Protein AF-A0A938BL28-F1 (afdb_monomer)

pLDDT: mean 79.92, std 18.11, range [27.61, 97.69]

Secondary structure (DSSP, 8-state):
---EEEEE--TTSSHHHHHHHHHHHHTPEEEEHHHHHHHHHHHHHTTT--TT-HHHHHHHHHH--EEEEEETTEEEEEETTEE-TTGGG-HHHHHHHHHHTT-HHHHHHHHHHHHHHHTTS-EEEEESSIIIII-TT-SEEEEEE--HHHHHHHHHHHHHHTT----HHHHHHHHHHHHHHHHH-SSS-S---TT-EEEE-TT--HHHHHHHHHHHHTT--SPTT-HHHHHHHHHHHHHHHHHH--EEE-GGGSPSS--EEEE---STTHHHHHHHHSSS--EEEEEGGGGGSTTHHHHHHHTTEEEE-TTS--HHHHHHHHHHHHTT--EEE-TT-S---TT--PPPPTHHHHHHHHHT--EEEEEEESSSS-TTSSS-SS--EEEE-PPBPPPPTT-GGGHHHHHHHHHHHHHHHHHHHHTTPPPPPPS-----------------PPPP---------

Foldseek 3Di:
DAAEEEEAEAFLLCQLLLQLLLLLVVVAWEAELLLLLLLLLVQCVVVVHDLVPQVCVLVSLVPWDWDWDTDRSDIWIDTPNHTCNVVSPDPSSSVRSLSNCLHPNSVVSSLVNVVVVCVVYHYYYYDQQCCPPRCVPHLAYAYGYEDLLNSLVSVQVVCVVVVRHDDSVVSSVVSVVSLCSQQPRPPRHRDGDLLHQYDYCVPPDSNQSSQQVNQVSLQKFRDDPDPVLVVLLVVVLVVCCVQFVEDEEPLVLDDQFEEEEEEADADPCVLLVCCNPRPALEAEEDEQVQCSDPPSVNSNSSSTYGYDYPDDPDPVVLSSQLSCRVVRHYYYDYQCPDNDDPPDDDDRDLSVLVSLLVNQHWYKAKYWPDPNDDSPPRHPPDHIYMYIDHTDGRDHNPDPPCSRVVSVVSVVRNVVVVVVVVVPDPDPPDPDDDDDDPPDDDDDDDDDDDDDDDDDDDDDD

Structure (mmCIF, N/CA/C/O backbone):
data_AF-A0A938BL28-F1
#
_entry.id   AF-A0A938BL28-F1
#
loop_
_atom_site.group_PDB
_atom_site.id
_atom_site.type_symbol
_atom_site.label_atom_id
_atom_site.label_alt_id
_atom_site.label_comp_id
_atom_site.label_asym_id
_atom_site.label_entity_id
_atom_site.label_seq_id
_atom_site.pdbx_PDB_ins_code
_atom_site.Cartn_x
_atom_site.Cartn_y
_atom_site.Cartn_z
_atom_site.occupancy
_atom_site.B_iso_or_equiv
_atom_site.auth_seq_id
_atom_site.auth_comp_id
_atom_site.auth_asym_id
_atom_site.auth_atom_id
_atom_site.pdbx_PDB_model_num
ATOM 1 N N . MET A 1 1 ? -11.746 -17.077 -0.449 1.00 58.00 1 MET A N 1
ATOM 2 C CA . MET A 1 1 ? -11.397 -16.094 0.598 1.00 58.00 1 MET A CA 1
ATOM 3 C C . MET A 1 1 ? -11.015 -14.807 -0.110 1.00 58.00 1 MET A C 1
ATOM 5 O O . MET A 1 1 ? -10.318 -14.901 -1.116 1.00 58.00 1 MET A O 1
ATOM 9 N N . GLY A 1 2 ? -11.548 -13.663 0.318 1.00 77.19 2 GLY A N 1
ATOM 10 C CA . GLY A 1 2 ? -11.219 -12.373 -0.290 1.00 77.19 2 GLY A CA 1
ATOM 11 C C . GLY A 1 2 ? -9.777 -11.960 -0.000 1.00 77.19 2 GLY A C 1
ATOM 12 O O . GLY A 1 2 ? -9.207 -12.352 1.017 1.00 77.19 2 GLY A O 1
ATOM 13 N N . ASP A 1 3 ? -9.186 -11.171 -0.893 1.00 91.94 3 ASP A N 1
ATOM 14 C CA . ASP A 1 3 ? -7.864 -10.592 -0.664 1.00 91.94 3 ASP A CA 1
ATOM 15 C C . ASP A 1 3 ? -7.955 -9.455 0.365 1.00 91.94 3 ASP A C 1
ATOM 17 O O . ASP A 1 3 ? -8.837 -8.600 0.283 1.00 91.94 3 ASP A O 1
ATOM 21 N N . VAL A 1 4 ? -7.016 -9.416 1.316 1.00 95.44 4 VAL A N 1
ATOM 22 C CA . VAL A 1 4 ? -6.967 -8.385 2.364 1.00 95.44 4 VAL A CA 1
ATOM 23 C C . VAL A 1 4 ? -5.782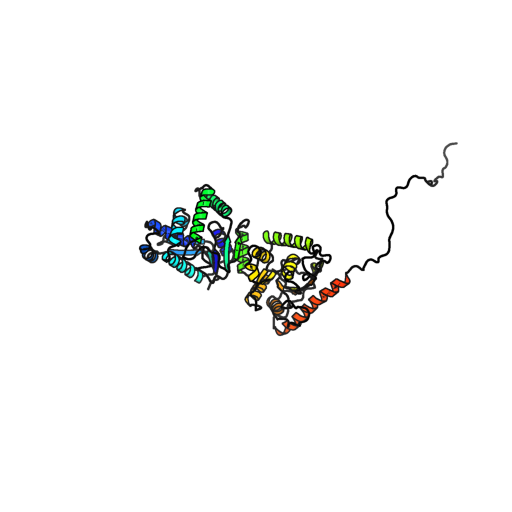 -7.449 2.147 1.00 95.44 4 VAL A C 1
ATOM 25 O O . VAL A 1 4 ? -4.637 -7.894 2.016 1.00 95.44 4 VAL A O 1
ATOM 28 N N . ILE A 1 5 ? -6.056 -6.144 2.162 1.00 96.38 5 ILE A N 1
ATOM 29 C CA . ILE A 1 5 ? -5.050 -5.081 2.242 1.00 96.38 5 ILE A CA 1
ATOM 30 C C . ILE A 1 5 ? -5.184 -4.398 3.600 1.00 96.38 5 ILE A C 1
ATOM 32 O O . ILE A 1 5 ? -6.268 -3.926 3.938 1.00 96.38 5 ILE A O 1
ATOM 36 N N . THR A 1 6 ? -4.098 -4.294 4.364 1.00 97.69 6 THR A N 1
ATOM 37 C CA . THR A 1 6 ? -4.104 -3.545 5.627 1.00 97.69 6 THR A CA 1
ATOM 38 C C . THR A 1 6 ? -3.453 -2.180 5.470 1.00 97.69 6 THR A C 1
ATOM 40 O O . THR A 1 6 ? -2.450 -2.036 4.771 1.00 97.69 6 THR A O 1
ATOM 43 N N . ILE A 1 7 ? -4.017 -1.172 6.136 1.00 97.56 7 ILE A N 1
ATOM 44 C CA . ILE A 1 7 ? -3.460 0.179 6.227 1.00 97.56 7 ILE A CA 1
ATOM 45 C C . ILE A 1 7 ? -3.371 0.573 7.703 1.00 97.56 7 ILE A C 1
ATOM 47 O O . ILE A 1 7 ? -4.349 0.999 8.318 1.00 97.56 7 ILE A O 1
ATOM 51 N N . ASP A 1 8 ? -2.173 0.439 8.262 1.00 96.25 8 ASP A N 1
ATOM 52 C CA . ASP A 1 8 ? -1.848 0.800 9.641 1.00 96.25 8 ASP A CA 1
ATOM 53 C C . ASP A 1 8 ? -1.100 2.134 9.713 1.00 96.25 8 ASP A C 1
ATOM 55 O O . ASP A 1 8 ? -0.601 2.642 8.710 1.00 96.25 8 ASP A O 1
ATOM 59 N N . GLY A 1 9 ? -1.031 2.738 10.899 1.00 94.25 9 GLY A N 1
ATOM 60 C CA . GLY A 1 9 ? -0.306 3.995 11.105 1.00 94.25 9 GLY A CA 1
ATOM 61 C C . GLY A 1 9 ? -0.851 4.862 12.245 1.00 94.25 9 GLY A C 1
ATOM 62 O O . GLY A 1 9 ? -1.955 4.619 12.761 1.00 94.25 9 GLY A O 1
ATOM 63 N N . PRO A 1 10 ? -0.119 5.916 12.645 1.00 91.69 10 PRO A N 1
ATOM 64 C CA . PRO A 1 10 ? -0.512 6.801 13.736 1.00 91.69 10 PRO A CA 1
ATOM 65 C C . PRO A 1 10 ? -1.747 7.651 13.394 1.00 91.69 10 PRO A C 1
ATOM 67 O O . PRO A 1 10 ? -2.268 7.646 12.272 1.00 91.69 10 PRO A O 1
ATOM 70 N N . ALA A 1 11 ? -2.318 8.314 14.405 1.00 86.75 11 ALA A N 1
ATOM 71 C CA . ALA A 1 11 ? -3.480 9.189 14.192 1.00 86.75 11 ALA A CA 1
ATOM 72 C C . ALA A 1 11 ? -3.105 10.369 13.274 1.00 86.75 11 ALA A C 1
ATOM 74 O O . ALA A 1 11 ? -1.996 10.883 13.367 1.00 86.75 11 ALA A O 1
ATOM 75 N N . GLY A 1 12 ? -4.001 10.780 12.371 1.00 85.50 12 GLY A N 1
ATOM 76 C CA . GLY A 1 12 ? -3.744 11.884 11.429 1.00 85.50 12 GLY A CA 1
ATOM 77 C C . GLY A 1 12 ? -2.819 11.551 10.245 1.00 85.50 12 GLY A C 1
ATOM 78 O O . GLY A 1 12 ? -2.543 12.417 9.422 1.00 85.50 12 GLY A O 1
ATOM 79 N N . ALA A 1 13 ? -2.373 10.297 10.096 1.00 89.81 13 ALA A N 1
ATOM 80 C CA . ALA A 1 13 ? -1.533 9.868 8.969 1.00 89.81 13 ALA A CA 1
ATOM 81 C C . ALA A 1 13 ? -2.275 9.744 7.616 1.00 89.81 13 ALA A C 1
ATOM 83 O O . ALA A 1 13 ? -1.666 9.352 6.631 1.00 89.81 13 ALA A O 1
ATOM 84 N N . GLY A 1 14 ? -3.580 10.044 7.549 1.00 89.94 14 GLY A N 1
ATOM 85 C CA . GLY A 1 14 ? -4.371 9.954 6.309 1.00 89.94 14 GLY A CA 1
ATOM 86 C C . GLY A 1 14 ? -4.933 8.563 5.980 1.00 89.94 14 GLY A C 1
ATOM 87 O O . GLY A 1 14 ? -5.328 8.322 4.840 1.00 89.94 14 GLY A O 1
ATOM 88 N N . LYS A 1 15 ? -4.987 7.649 6.959 1.00 93.75 15 LYS A N 1
ATOM 89 C CA . LYS A 1 15 ? -5.453 6.263 6.770 1.00 93.75 15 LYS A CA 1
ATOM 90 C C . LYS A 1 15 ? -6.876 6.168 6.227 1.00 93.75 15 LYS A C 1
ATOM 92 O O . LYS A 1 15 ? -7.048 5.580 5.169 1.00 93.75 15 LYS A O 1
ATOM 97 N N . THR A 1 16 ? -7.847 6.819 6.867 1.00 91.69 16 THR A N 1
ATOM 98 C CA . THR A 1 16 ? -9.267 6.707 6.502 1.00 91.69 16 THR A CA 1
ATOM 99 C C . THR A 1 16 ? -9.513 7.137 5.067 1.00 91.69 16 THR A C 1
ATOM 101 O O . THR A 1 16 ? -10.075 6.389 4.268 1.00 91.69 16 THR A O 1
ATOM 104 N N . THR A 1 17 ? -9.012 8.317 4.702 1.00 92.19 17 THR A N 1
ATOM 105 C CA . THR A 1 17 ? -9.129 8.853 3.344 1.00 92.19 17 THR A CA 1
ATOM 106 C C . THR A 1 17 ? -8.466 7.933 2.320 1.00 92.19 17 THR A C 1
ATOM 108 O O . THR A 1 17 ? -9.037 7.664 1.265 1.00 92.19 17 THR A O 1
ATOM 111 N N . THR A 1 18 ? -7.286 7.402 2.641 1.00 94.88 18 THR A N 1
ATOM 112 C CA . THR A 1 18 ? -6.541 6.509 1.747 1.00 94.88 18 THR A CA 1
ATOM 113 C C . THR A 1 18 ? -7.210 5.151 1.603 1.00 94.88 18 THR A C 1
ATOM 115 O O . THR A 1 18 ? -7.364 4.671 0.488 1.00 94.88 18 THR A O 1
ATOM 118 N N . ALA A 1 19 ? -7.650 4.540 2.700 1.00 95.69 19 ALA A N 1
ATOM 119 C CA . ALA A 1 19 ? -8.297 3.236 2.712 1.00 95.69 19 ALA A CA 1
ATOM 120 C C . ALA A 1 19 ? -9.586 3.241 1.893 1.00 95.69 19 ALA A C 1
ATOM 122 O O . ALA A 1 19 ? -9.777 2.357 1.060 1.00 95.69 19 ALA A O 1
ATOM 123 N N . ARG A 1 20 ? -10.411 4.284 2.040 1.00 95.00 20 ARG A N 1
ATOM 124 C CA . ARG A 1 20 ? -11.615 4.478 1.219 1.00 95.00 20 ARG A CA 1
ATOM 125 C C . ARG A 1 20 ? -11.289 4.632 -0.262 1.00 95.00 20 ARG A C 1
ATOM 127 O O . ARG A 1 20 ? -11.933 4.003 -1.095 1.00 95.00 20 ARG A O 1
ATOM 134 N N . ALA A 1 21 ? -10.277 5.437 -0.588 1.00 93.88 21 ALA A N 1
ATOM 135 C CA . ALA A 1 21 ? -9.861 5.645 -1.971 1.00 93.88 21 ALA A CA 1
ATOM 136 C C . ALA A 1 21 ? -9.291 4.361 -2.605 1.00 93.88 21 ALA A C 1
ATOM 138 O O . ALA A 1 21 ? -9.595 4.059 -3.756 1.00 93.88 21 ALA A O 1
ATOM 139 N N . VAL A 1 22 ? -8.513 3.570 -1.856 1.00 94.81 22 VAL A N 1
ATOM 140 C CA . VAL A 1 22 ? -8.002 2.263 -2.309 1.00 94.81 22 VAL A CA 1
ATOM 141 C C . VAL A 1 22 ? -9.142 1.267 -2.498 1.00 94.81 22 VAL A C 1
ATOM 143 O O . VAL A 1 22 ? -9.174 0.586 -3.520 1.00 94.81 22 VAL A O 1
ATOM 146 N N . ALA A 1 23 ? -10.079 1.196 -1.549 1.00 94.50 23 ALA A N 1
ATOM 147 C CA . ALA A 1 23 ? -11.240 0.316 -1.630 1.00 94.50 23 ALA A CA 1
ATOM 148 C C . ALA A 1 23 ? -12.058 0.611 -2.895 1.00 94.50 23 ALA A C 1
ATOM 150 O O . ALA A 1 23 ? -12.289 -0.288 -3.701 1.00 94.50 23 ALA A O 1
ATOM 151 N N . ALA A 1 24 ? -12.369 1.888 -3.140 1.00 92.31 24 ALA A N 1
ATOM 152 C CA . ALA A 1 24 ? -13.052 2.326 -4.354 1.00 92.31 24 ALA A CA 1
ATOM 153 C C . ALA A 1 24 ? -12.262 1.984 -5.633 1.00 92.31 24 ALA A C 1
ATOM 155 O O . ALA A 1 24 ? -12.826 1.437 -6.575 1.00 92.31 24 ALA A O 1
ATOM 156 N N . ALA A 1 25 ? -10.950 2.245 -5.661 1.00 89.00 25 ALA A N 1
ATOM 157 C CA . ALA A 1 25 ? -10.106 1.987 -6.832 1.00 89.00 25 ALA A CA 1
ATOM 158 C C . ALA A 1 25 ? -9.941 0.492 -7.174 1.00 89.00 25 ALA A C 1
ATOM 160 O O . ALA A 1 25 ? -9.611 0.148 -8.313 1.00 89.00 25 ALA A O 1
ATOM 161 N N . LEU A 1 26 ? -10.114 -0.396 -6.192 1.00 89.75 26 LEU A N 1
ATOM 162 C CA . LEU A 1 26 ? -9.981 -1.846 -6.360 1.00 89.75 26 LEU A CA 1
ATOM 163 C C . LEU A 1 26 ? -11.325 -2.586 -6.394 1.00 89.75 26 LEU A C 1
ATOM 165 O O . LEU A 1 26 ? -11.324 -3.785 -6.658 1.00 89.75 26 LEU A O 1
ATOM 169 N N . GLY A 1 27 ? -12.446 -1.904 -6.142 1.00 92.25 27 GLY A N 1
ATOM 170 C CA . GLY A 1 27 ? -13.751 -2.550 -5.966 1.00 92.25 27 GLY A CA 1
ATOM 171 C C . GLY A 1 27 ? -13.815 -3.427 -4.711 1.00 92.25 27 GLY A C 1
ATOM 172 O O . GLY A 1 27 ? -14.501 -4.443 -4.701 1.00 92.25 27 GLY A O 1
ATOM 173 N N . PHE A 1 28 ? -13.042 -3.082 -3.680 1.00 94.50 28 PHE A N 1
ATOM 174 C CA . PHE A 1 28 ? -12.991 -3.798 -2.404 1.00 94.50 28 PHE A CA 1
ATOM 175 C C . PHE A 1 28 ? -13.920 -3.129 -1.396 1.00 94.50 28 PHE A C 1
ATOM 177 O O . PHE A 1 28 ? -14.248 -1.950 -1.530 1.00 94.50 28 PHE A O 1
ATOM 184 N N . VAL A 1 29 ? -14.294 -3.858 -0.346 1.00 94.88 29 VAL A N 1
ATOM 185 C CA . VAL A 1 29 ? -15.016 -3.261 0.781 1.00 94.88 29 VAL A CA 1
ATOM 186 C C . VAL A 1 29 ? -14.049 -2.589 1.754 1.00 94.88 29 VAL A C 1
ATOM 188 O O . VAL A 1 29 ? -12.965 -3.099 2.041 1.00 94.88 29 VAL A O 1
ATOM 191 N N . TYR A 1 30 ? -14.425 -1.430 2.277 1.00 95.75 30 TYR A N 1
ATOM 192 C CA . TYR A 1 30 ? -13.659 -0.721 3.299 1.00 95.75 30 TYR A CA 1
ATOM 193 C C . TYR A 1 30 ? -14.067 -1.178 4.708 1.00 95.75 30 TYR A C 1
ATOM 195 O O . TYR A 1 30 ? -15.254 -1.238 5.016 1.00 95.75 30 TYR A O 1
ATOM 203 N N . LEU A 1 31 ? -13.088 -1.477 5.570 1.00 95.75 31 LEU A N 1
ATOM 204 C CA . LEU A 1 31 ? -13.298 -1.828 6.979 1.00 95.75 31 LEU A CA 1
ATOM 205 C C . LEU A 1 31 ? -12.602 -0.809 7.898 1.00 95.75 31 LEU A C 1
ATOM 207 O O . LEU A 1 31 ? -11.379 -0.649 7.839 1.00 95.75 31 LEU A O 1
ATOM 211 N N . ASP A 1 32 ? -13.368 -0.165 8.785 1.00 94.38 32 ASP A N 1
ATOM 212 C CA . ASP A 1 32 ? -12.868 0.780 9.799 1.00 94.38 32 ASP A CA 1
ATOM 213 C C . ASP A 1 32 ? -12.870 0.120 11.186 1.00 94.38 32 ASP A C 1
ATOM 215 O O . ASP A 1 32 ? -13.886 0.095 11.887 1.00 94.38 32 ASP A O 1
ATOM 219 N N . SER A 1 33 ? -11.716 -0.389 11.629 1.00 94.75 33 SER A N 1
ATOM 220 C CA . SER A 1 33 ? -11.598 -0.933 12.992 1.00 94.75 33 SER A CA 1
ATOM 221 C C . SER A 1 33 ? -11.868 0.133 14.060 1.00 94.75 33 SER A C 1
ATOM 223 O O . SER A 1 33 ? -12.461 -0.153 15.101 1.00 94.75 33 SER A O 1
ATOM 225 N N . GLY A 1 34 ? -11.481 1.383 13.800 1.00 92.56 34 GLY A N 1
ATOM 226 C CA . GLY A 1 34 ? -11.708 2.507 14.695 1.00 92.56 34 GLY A CA 1
ATOM 227 C C . GLY A 1 34 ? -13.191 2.820 14.881 1.00 92.56 34 GLY A C 1
ATOM 228 O O . GLY A 1 34 ? -13.578 3.197 15.985 1.00 92.56 34 GLY A O 1
ATOM 229 N N . ALA A 1 35 ? -14.020 2.653 13.847 1.00 93.81 35 ALA A N 1
ATOM 230 C CA . ALA A 1 35 ? -15.469 2.815 13.957 1.00 93.81 35 ALA A CA 1
ATOM 231 C C . ALA A 1 35 ? -16.080 1.786 14.913 1.00 93.81 35 ALA A C 1
ATOM 233 O O . ALA A 1 35 ? -16.917 2.157 15.730 1.00 93.81 35 ALA A O 1
ATOM 234 N N . LEU A 1 36 ? -15.608 0.535 14.878 1.00 95.88 36 LEU A N 1
ATOM 235 C CA . LEU A 1 36 ? -16.064 -0.511 15.798 1.00 95.88 36 LEU A CA 1
ATOM 236 C C . LEU A 1 36 ? -15.725 -0.170 17.255 1.00 95.88 36 LEU A C 1
ATOM 238 O O . LEU A 1 36 ? -16.612 -0.191 18.103 1.00 95.88 36 LEU A O 1
ATOM 242 N N . TYR A 1 37 ? -14.483 0.236 17.548 1.00 95.06 37 TYR A N 1
ATOM 243 C CA . TYR A 1 37 ? -14.125 0.683 18.904 1.00 95.06 37 TYR A CA 1
ATOM 244 C C . TYR A 1 37 ? -14.955 1.893 19.354 1.00 95.06 37 TYR A C 1
ATOM 246 O O . TYR A 1 37 ? -15.347 1.977 20.514 1.00 95.06 37 TYR A O 1
ATOM 254 N N . ARG A 1 38 ? -15.250 2.834 18.449 1.00 95.50 38 ARG A N 1
ATOM 255 C CA . ARG A 1 38 ? -16.083 4.005 18.763 1.00 95.50 38 ARG A CA 1
ATOM 256 C C . ARG A 1 38 ? -17.545 3.629 19.000 1.00 95.50 38 ARG A C 1
ATOM 258 O O . ARG A 1 38 ? -18.157 4.191 19.897 1.00 95.50 38 ARG A O 1
ATOM 265 N N . ALA A 1 39 ? -18.088 2.657 18.275 1.00 96.31 39 ALA A N 1
ATOM 266 C CA . ALA A 1 39 ? -19.443 2.164 18.505 1.00 96.31 39 ALA A CA 1
ATOM 267 C C . ALA A 1 39 ? -19.576 1.477 19.873 1.00 96.31 39 ALA A C 1
ATOM 269 O O . ALA A 1 39 ? -20.515 1.758 20.614 1.00 96.31 39 ALA A O 1
ATOM 270 N N . ILE A 1 40 ? -18.583 0.666 20.259 1.00 96.19 40 ILE A N 1
ATOM 271 C CA . ILE A 1 40 ? -18.518 0.067 21.601 1.00 96.19 40 ILE A CA 1
ATOM 272 C C . ILE A 1 40 ? -18.417 1.166 22.671 1.00 96.19 40 ILE A C 1
ATOM 274 O O . ILE A 1 40 ? -19.100 1.096 23.688 1.00 96.19 40 ILE A O 1
ATOM 278 N N . ALA A 1 41 ? -17.629 2.220 22.431 1.00 95.38 41 ALA A N 1
ATOM 279 C CA . ALA A 1 41 ? -17.529 3.358 23.345 1.00 95.38 41 ALA A CA 1
ATOM 280 C C . ALA A 1 41 ? -18.853 4.129 23.496 1.00 95.38 41 ALA A C 1
ATOM 282 O O . ALA A 1 41 ? -19.193 4.517 24.609 1.00 95.38 41 ALA A O 1
ATOM 283 N N . VAL A 1 42 ? -19.626 4.318 22.420 1.00 94.81 42 VAL A N 1
ATOM 284 C CA . VAL A 1 42 ? -20.977 4.907 22.501 1.00 94.81 42 VAL A CA 1
ATOM 285 C C . VAL A 1 42 ? -21.880 4.059 23.401 1.00 94.81 42 VAL A C 1
ATOM 287 O O . VAL A 1 42 ? -22.529 4.593 24.299 1.00 94.81 42 VAL A O 1
ATOM 290 N N . ALA A 1 43 ? -21.884 2.741 23.190 1.00 94.62 43 ALA A N 1
ATOM 291 C CA . ALA A 1 43 ? -22.706 1.797 23.942 1.00 94.62 43 ALA A CA 1
ATOM 292 C C . ALA A 1 43 ? -22.329 1.724 25.432 1.00 94.62 43 ALA A C 1
ATOM 294 O O . ALA A 1 43 ? -23.208 1.642 26.292 1.00 94.62 43 ALA A O 1
ATOM 295 N N . ALA A 1 44 ? -21.028 1.755 25.729 1.00 93.81 44 ALA A N 1
ATOM 296 C CA . ALA A 1 44 ? -20.496 1.725 27.086 1.00 93.81 44 ALA A CA 1
ATOM 297 C C . ALA A 1 44 ? -20.732 3.052 27.818 1.00 93.81 44 ALA A C 1
ATOM 299 O O . ALA A 1 44 ? -21.190 3.056 28.958 1.00 93.81 44 ALA A O 1
ATOM 300 N N . GLY A 1 45 ? -20.494 4.181 27.142 1.00 91.56 45 GLY A N 1
ATOM 301 C CA . GLY A 1 45 ? -20.712 5.515 27.702 1.00 91.56 45 GLY A CA 1
ATOM 302 C C . GLY A 1 45 ? -22.173 5.766 28.074 1.00 91.56 45 GLY A C 1
ATOM 303 O O . GLY A 1 45 ? -22.440 6.331 29.128 1.00 91.56 45 GLY A O 1
ATOM 304 N N . ALA A 1 46 ? -23.123 5.268 27.273 1.00 89.81 46 ALA A N 1
ATOM 305 C CA . ALA A 1 46 ? -24.552 5.332 27.595 1.00 89.81 46 ALA A CA 1
ATOM 306 C C . ALA A 1 46 ? -24.929 4.559 28.875 1.00 89.81 46 ALA A C 1
ATOM 308 O O . ALA A 1 46 ? -25.938 4.867 29.500 1.00 89.81 46 ALA A O 1
ATOM 309 N N . ARG A 1 47 ? -24.115 3.571 29.270 1.00 90.38 47 ARG A N 1
ATOM 310 C CA . ARG A 1 47 ? -24.285 2.759 30.485 1.00 90.38 47 ARG A CA 1
ATOM 311 C C . ARG A 1 47 ? -23.390 3.225 31.643 1.00 90.38 47 ARG A C 1
ATOM 313 O O . ARG A 1 47 ? -23.370 2.576 32.679 1.00 90.38 47 ARG A O 1
ATOM 320 N N . GLY A 1 48 ? -22.638 4.315 31.466 1.00 90.69 48 GLY A N 1
ATOM 321 C CA . GLY A 1 48 ? -21.714 4.835 32.478 1.00 90.69 48 GLY A CA 1
ATOM 322 C C . GLY A 1 48 ? -20.483 3.959 32.740 1.00 90.69 48 GLY A C 1
ATOM 323 O O . GLY A 1 48 ? -19.790 4.197 33.721 1.00 90.69 48 GLY A O 1
ATOM 324 N N . LEU A 1 49 ? -20.197 2.977 31.876 1.00 90.75 49 LEU A N 1
ATOM 325 C CA . LEU A 1 49 ? -19.099 2.026 32.071 1.00 90.75 49 LEU A CA 1
ATOM 326 C C . LEU A 1 49 ? -17.735 2.703 31.919 1.00 90.75 49 LEU A C 1
ATOM 328 O O . LEU A 1 49 ? -17.431 3.325 30.890 1.00 90.75 49 LEU A O 1
ATOM 332 N N . LEU A 1 50 ? -16.879 2.512 32.918 1.00 87.75 50 LEU A N 1
ATOM 333 C CA . LEU A 1 50 ? -15.502 2.974 32.912 1.00 87.75 50 LEU A CA 1
ATOM 334 C C . LEU A 1 50 ? -14.545 1.845 32.482 1.00 87.75 50 LEU A C 1
ATOM 336 O O . LEU A 1 50 ? -14.739 0.677 32.817 1.00 87.75 50 LEU A O 1
ATOM 340 N N . PRO A 1 51 ? -13.453 2.163 31.760 1.00 82.19 51 PRO A N 1
ATOM 341 C CA . PRO A 1 51 ? -12.450 1.171 31.355 1.00 82.19 51 PRO A CA 1
ATOM 342 C C . PRO A 1 51 ? -11.801 0.406 32.515 1.00 82.19 51 PRO A C 1
ATOM 344 O O . PRO A 1 51 ? -11.348 -0.714 32.314 1.00 82.19 51 PRO A O 1
ATOM 347 N N . GLU A 1 52 ? -11.763 1.002 33.708 1.00 82.94 52 GLU A N 1
ATOM 348 C CA . GLU A 1 52 ? -11.143 0.415 34.902 1.00 82.94 52 GLU A CA 1
ATOM 349 C C . GLU A 1 52 ? -11.989 -0.738 35.492 1.00 82.94 52 GLU A C 1
ATOM 351 O O . GLU A 1 52 ? -11.496 -1.546 36.274 1.00 82.94 52 GLU A O 1
ATOM 356 N N . GLU A 1 53 ? -13.263 -0.854 35.096 1.00 80.25 53 GLU A N 1
ATOM 357 C CA . GLU A 1 53 ? -14.228 -1.840 35.609 1.00 80.25 53 GLU A CA 1
ATOM 358 C C . GLU A 1 53 ? -14.111 -3.196 34.887 1.00 80.25 53 GLU A C 1
ATOM 360 O O . GLU A 1 53 ? -15.094 -3.766 34.411 1.00 80.25 53 GLU A O 1
ATOM 365 N N . GLY A 1 54 ? -12.881 -3.714 34.776 1.00 69.88 54 GLY A N 1
ATOM 366 C CA . GLY A 1 54 ? -12.501 -4.847 33.917 1.00 69.88 54 GLY A CA 1
ATOM 367 C C . GLY A 1 54 ? -13.425 -6.071 33.982 1.00 69.88 54 GLY A C 1
ATOM 368 O O . GLY A 1 54 ? -13.782 -6.622 32.945 1.00 69.88 54 GLY A O 1
ATOM 369 N N . ALA A 1 55 ? -13.882 -6.461 35.177 1.00 76.69 55 ALA A N 1
ATOM 370 C CA . ALA A 1 55 ? -14.726 -7.647 35.366 1.00 76.69 55 ALA A CA 1
ATOM 371 C C . ALA A 1 55 ? -16.102 -7.555 34.672 1.00 76.69 55 ALA A C 1
ATOM 373 O O . ALA A 1 55 ? -16.686 -8.580 34.323 1.00 76.69 55 ALA A O 1
ATOM 374 N N . VAL A 1 56 ? -16.618 -6.342 34.443 1.00 89.94 56 VAL A N 1
ATOM 375 C CA . VAL A 1 56 ? -17.947 -6.113 33.846 1.00 89.94 56 VAL A CA 1
ATOM 376 C C . VAL A 1 56 ? -17.887 -6.119 32.312 1.00 89.94 56 VAL A C 1
ATOM 378 O O . VAL A 1 56 ? -18.894 -6.365 31.645 1.00 89.94 56 VAL A O 1
ATOM 381 N N . TRP A 1 57 ? -16.703 -5.903 31.728 1.00 92.69 57 TRP A N 1
ATOM 382 C CA . TRP A 1 57 ? -16.537 -5.757 30.279 1.00 92.69 57 TRP A CA 1
ATOM 383 C C . TRP A 1 57 ? -16.847 -7.024 29.491 1.00 92.69 57 TRP A C 1
ATOM 385 O O . TRP A 1 57 ? -17.395 -6.916 28.396 1.00 92.69 57 TRP A O 1
ATOM 395 N N . GLN A 1 58 ? -16.558 -8.207 30.040 1.00 92.06 58 GLN A N 1
ATOM 396 C CA . GLN A 1 58 ? -16.897 -9.469 29.380 1.00 92.06 58 GLN A CA 1
ATOM 397 C C . GLN A 1 58 ? -18.419 -9.616 29.237 1.00 92.06 58 GLN A C 1
ATOM 399 O O . GLN A 1 58 ? -18.918 -9.775 28.126 1.00 92.06 58 GLN A O 1
ATOM 404 N N . ALA A 1 59 ? -19.164 -9.443 30.335 1.00 92.75 59 ALA A N 1
ATOM 405 C CA . ALA A 1 59 ? -20.625 -9.512 30.325 1.00 92.75 59 ALA A CA 1
ATOM 406 C C . ALA A 1 59 ? -21.252 -8.442 29.413 1.00 92.75 59 ALA A C 1
ATOM 408 O O . ALA A 1 59 ? -22.201 -8.718 28.679 1.00 92.75 59 ALA A O 1
ATOM 409 N N . PHE A 1 60 ? -20.694 -7.228 29.416 1.00 94.56 60 PHE A N 1
ATOM 410 C CA . PHE A 1 60 ? -21.128 -6.159 28.521 1.00 94.56 60 PHE A CA 1
ATOM 411 C C . PHE A 1 60 ? -20.920 -6.520 27.042 1.00 94.56 60 PHE A C 1
ATOM 413 O O . PHE A 1 60 ? -21.834 -6.351 26.238 1.00 94.56 60 PHE A O 1
ATOM 420 N N . VAL A 1 61 ? -19.739 -7.031 26.679 1.00 94.31 61 VAL A N 1
ATOM 421 C CA . VAL A 1 61 ? -19.406 -7.439 25.305 1.00 94.31 61 VAL A CA 1
ATOM 422 C C . VAL A 1 61 ? -20.281 -8.602 24.834 1.00 94.31 61 VAL A C 1
ATOM 424 O O . VAL A 1 61 ? -20.702 -8.597 23.677 1.00 94.31 61 VAL A O 1
ATOM 427 N N . ASP A 1 62 ? -20.581 -9.560 25.711 1.00 92.38 62 ASP A N 1
ATOM 428 C CA . ASP A 1 62 ? -21.425 -10.716 25.387 1.00 92.38 62 ASP A CA 1
ATOM 429 C C . ASP A 1 62 ? -22.891 -10.324 25.143 1.00 92.38 62 ASP A C 1
ATOM 431 O O . ASP A 1 62 ? -23.551 -10.908 24.283 1.00 92.38 62 ASP A O 1
ATOM 435 N N . GLY A 1 63 ? -23.389 -9.306 25.853 1.00 93.44 63 GLY A N 1
ATOM 436 C CA . GLY A 1 63 ? -24.737 -8.760 25.667 1.00 93.44 63 GLY A CA 1
ATOM 437 C C . GLY A 1 63 ? -24.870 -7.728 24.539 1.00 93.44 63 GLY A C 1
ATOM 438 O O . GLY A 1 63 ? -25.989 -7.355 24.188 1.00 93.44 63 GLY A O 1
ATOM 439 N N . LEU A 1 64 ? -23.760 -7.247 23.972 1.00 94.56 64 LEU A N 1
ATOM 440 C CA . LEU A 1 64 ? -23.762 -6.165 22.988 1.00 94.56 64 LEU A CA 1
ATOM 441 C C . LEU A 1 64 ? -24.116 -6.674 21.585 1.00 94.56 64 LEU A C 1
ATOM 443 O O . LEU A 1 64 ? -23.370 -7.453 20.982 1.00 94.56 64 LEU A O 1
ATOM 447 N N . ARG A 1 65 ? -25.189 -6.141 20.988 1.00 93.81 65 ARG A N 1
ATOM 448 C CA . ARG A 1 65 ? -25.487 -6.379 19.570 1.00 93.81 65 ARG A CA 1
ATOM 449 C C . ARG A 1 65 ? -24.799 -5.320 18.714 1.00 93.81 65 ARG A C 1
ATOM 451 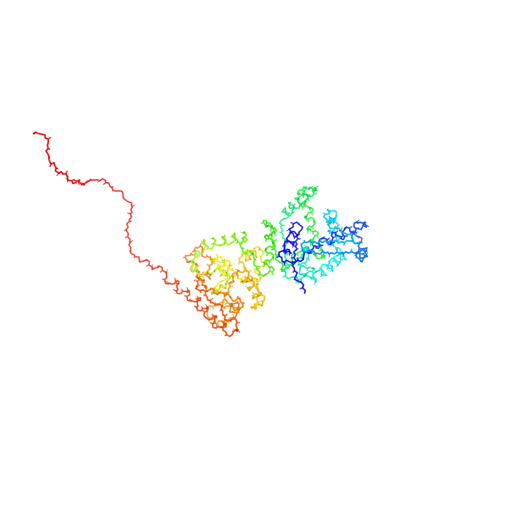O O . ARG A 1 65 ? -25.306 -4.215 18.542 1.00 93.81 65 ARG A O 1
ATOM 458 N N . LEU A 1 66 ? -23.642 -5.676 18.160 1.00 93.94 66 LEU A N 1
ATOM 459 C CA . LEU A 1 66 ? -22.861 -4.815 17.272 1.00 93.94 66 LEU A CA 1
ATOM 460 C C . LEU A 1 66 ? -22.892 -5.345 15.836 1.00 93.94 66 LEU A C 1
ATOM 462 O O . LEU A 1 66 ? -22.357 -6.416 15.549 1.00 93.94 66 LEU A O 1
ATOM 466 N N . GLU A 1 67 ? -23.475 -4.569 14.928 1.00 92.44 67 GLU A N 1
ATOM 467 C CA . GLU A 1 67 ? -23.598 -4.913 13.511 1.00 92.44 67 GLU A CA 1
ATOM 468 C C . GLU A 1 67 ? -22.831 -3.899 12.661 1.00 92.44 67 GLU A C 1
ATOM 470 O O . GLU A 1 67 ? -22.966 -2.689 12.840 1.00 92.44 67 GLU A O 1
ATOM 475 N N . ALA A 1 68 ? -22.026 -4.387 11.721 1.00 91.81 68 ALA A N 1
ATOM 476 C CA . ALA A 1 68 ? -21.264 -3.553 10.804 1.00 91.81 68 ALA A CA 1
ATOM 477 C C . ALA A 1 68 ? -21.604 -3.913 9.361 1.00 91.81 68 ALA A C 1
ATOM 479 O O . ALA A 1 68 ? -21.584 -5.082 8.981 1.00 91.81 68 ALA A O 1
ATOM 480 N N . GLN A 1 69 ? -21.913 -2.892 8.571 1.00 89.25 69 GLN A N 1
ATOM 481 C CA . GLN A 1 69 ? -22.365 -3.021 7.193 1.00 89.25 69 GLN A CA 1
ATOM 482 C C . GLN A 1 69 ? -21.417 -2.221 6.294 1.00 89.25 69 GLN A C 1
ATOM 484 O O . GLN A 1 69 ? -21.588 -1.006 6.130 1.00 89.25 69 GLN A O 1
ATOM 489 N N . PRO A 1 70 ? -20.362 -2.863 5.761 1.00 86.12 70 PRO A N 1
ATOM 490 C CA . PRO A 1 70 ? -19.515 -2.240 4.761 1.00 86.12 70 PRO A CA 1
ATOM 491 C C . PRO A 1 70 ? -20.251 -2.177 3.416 1.00 86.12 70 PRO A C 1
ATOM 493 O O . PRO A 1 70 ? -20.761 -3.186 2.932 1.00 86.12 70 PRO A O 1
ATOM 496 N N . ALA A 1 71 ? -20.280 -1.001 2.794 1.00 79.56 71 ALA A N 1
ATOM 497 C CA . ALA A 1 71 ? -20.905 -0.778 1.491 1.00 79.56 71 ALA A CA 1
ATOM 498 C C . ALA A 1 71 ? -19.968 0.063 0.615 1.00 79.56 71 ALA A C 1
ATOM 500 O O . ALA A 1 71 ? -19.918 1.289 0.715 1.00 79.56 71 ALA A O 1
ATOM 501 N N . GLY A 1 72 ? -19.170 -0.607 -0.221 1.00 80.38 72 GLY A N 1
ATOM 502 C CA . GLY A 1 72 ? -18.127 0.048 -1.011 1.00 80.38 72 GLY A CA 1
ATOM 503 C C . GLY A 1 72 ? -17.111 0.768 -0.118 1.00 80.38 72 GLY A C 1
ATOM 504 O O . GLY A 1 72 ? -16.359 0.127 0.618 1.00 80.38 72 GLY A O 1
ATOM 505 N N . SER A 1 73 ? -17.093 2.102 -0.182 1.00 79.19 73 SER A N 1
ATOM 506 C CA . SER A 1 73 ? -16.223 2.970 0.627 1.00 79.19 73 SER A CA 1
ATOM 507 C C . SER A 1 73 ? -16.868 3.470 1.929 1.00 79.19 73 SER A C 1
ATOM 509 O O . SER A 1 73 ? -16.216 4.187 2.696 1.00 79.19 73 SER A O 1
ATOM 511 N N . GLU A 1 74 ? -18.120 3.098 2.204 1.00 84.62 74 GLU A N 1
ATOM 512 C CA . GLU A 1 74 ? -18.814 3.398 3.457 1.00 84.62 74 GLU A CA 1
ATOM 513 C C . GLU A 1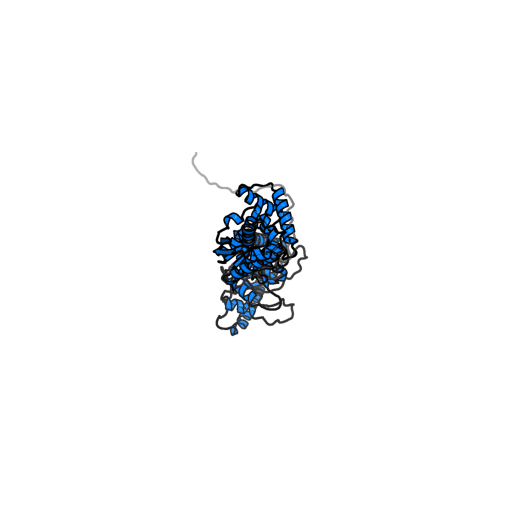 74 ? -18.717 2.242 4.454 1.00 84.62 74 GLU A C 1
ATOM 515 O O . GLU A 1 74 ? -18.625 1.070 4.085 1.00 84.62 74 GLU A O 1
ATOM 520 N N . PHE A 1 75 ? -18.765 2.587 5.740 1.00 89.31 75 PHE A N 1
ATOM 521 C CA . PHE A 1 75 ? -18.764 1.632 6.841 1.00 89.31 75 PHE A CA 1
ATOM 522 C C . PHE A 1 75 ? -19.771 2.090 7.893 1.00 89.31 75 PHE A C 1
ATOM 524 O O . PHE A 1 75 ? -19.483 3.003 8.673 1.00 89.31 75 PHE A O 1
ATOM 531 N N . ARG A 1 76 ? -20.968 1.498 7.872 1.00 91.94 76 ARG A N 1
ATOM 532 C CA . ARG A 1 76 ? -22.049 1.829 8.810 1.00 91.94 76 ARG A CA 1
ATOM 533 C C . ARG A 1 76 ? -22.039 0.865 9.977 1.00 91.94 76 ARG A C 1
ATOM 535 O O . ARG A 1 76 ? -21.741 -0.318 9.805 1.00 91.94 76 ARG A O 1
ATOM 542 N N . VAL A 1 77 ? -22.356 1.376 11.162 1.00 93.75 77 VAL A N 1
ATOM 543 C CA . VAL A 1 77 ? -22.340 0.585 12.393 1.00 93.75 77 VAL A CA 1
ATOM 544 C C . VAL A 1 77 ? -23.630 0.813 13.163 1.00 93.75 77 VAL A C 1
ATOM 546 O O . VAL A 1 77 ? -24.040 1.959 13.371 1.00 93.75 77 VAL A O 1
ATOM 549 N N . ARG A 1 78 ? -24.247 -0.284 13.601 1.00 94.31 78 ARG A N 1
ATOM 550 C CA . ARG A 1 78 ? -25.435 -0.282 14.451 1.00 94.31 78 ARG A CA 1
ATOM 551 C C . ARG A 1 78 ? -25.121 -0.927 15.793 1.00 94.31 78 ARG A C 1
ATOM 553 O O . ARG A 1 78 ? -24.414 -1.934 15.851 1.00 94.31 78 ARG A O 1
ATOM 560 N N . VAL A 1 79 ? -25.647 -0.332 16.851 1.00 93.94 79 VAL A N 1
ATOM 561 C CA . VAL A 1 79 ? -25.549 -0.802 18.234 1.00 93.94 79 VAL A CA 1
ATOM 562 C C . VAL A 1 79 ? -26.966 -1.029 18.726 1.00 93.94 79 VAL A C 1
ATOM 564 O O . VAL A 1 79 ? -27.773 -0.108 18.669 1.00 93.94 79 VAL A O 1
ATOM 567 N N . ASP A 1 80 ? -27.273 -2.242 19.179 1.00 91.06 80 ASP A N 1
ATOM 568 C CA . ASP A 1 80 ? -28.586 -2.604 19.728 1.00 91.06 80 ASP A CA 1
ATOM 569 C C . ASP A 1 80 ? -29.757 -2.228 18.783 1.00 91.06 80 ASP A C 1
ATOM 571 O O . ASP A 1 80 ? -30.859 -1.908 19.210 1.00 91.06 80 ASP A O 1
ATOM 575 N N . GLY A 1 81 ? -29.511 -2.280 17.465 1.00 90.44 81 GLY A N 1
ATOM 576 C CA . GLY A 1 81 ? -30.475 -1.940 16.407 1.00 90.44 81 GLY A CA 1
ATOM 577 C C . GLY A 1 81 ? -30.465 -0.473 15.949 1.00 90.44 81 GLY A C 1
ATOM 578 O O . GLY A 1 81 ? -30.983 -0.170 14.870 1.00 90.44 81 GLY A O 1
ATOM 579 N N . GLU A 1 82 ? -29.821 0.432 16.685 1.00 90.81 82 GLU A N 1
ATOM 580 C CA . GLU A 1 82 ? -29.719 1.853 16.336 1.00 90.81 82 GLU A CA 1
ATOM 581 C C . GLU A 1 82 ? -28.469 2.146 15.508 1.00 90.81 82 GLU A C 1
ATOM 583 O O . GLU A 1 82 ? -27.369 1.711 15.846 1.00 90.81 82 GLU A O 1
ATOM 588 N N . GLU A 1 83 ? -28.604 2.917 14.427 1.00 92.25 83 GLU A N 1
ATOM 589 C CA . GLU A 1 83 ? -27.435 3.382 13.679 1.00 92.25 83 GLU A CA 1
ATOM 590 C C . GLU A 1 83 ? -26.706 4.493 14.448 1.00 92.25 83 GLU A C 1
ATOM 592 O O . GLU A 1 83 ? -27.288 5.517 14.799 1.00 92.25 83 GLU A O 1
ATOM 597 N N . VAL A 1 84 ? -25.405 4.305 14.687 1.00 91.19 84 VAL A N 1
ATOM 598 C CA . VAL A 1 84 ? -24.586 5.231 15.491 1.00 91.19 84 VAL A CA 1
ATOM 599 C C . VAL A 1 84 ? -23.518 5.964 14.679 1.00 91.19 84 VAL A C 1
ATOM 601 O O . VAL A 1 84 ? -22.714 6.689 15.263 1.00 91.19 84 VAL A O 1
ATOM 604 N N . THR A 1 85 ? -23.501 5.811 13.350 1.00 85.06 85 THR A N 1
ATOM 605 C CA . THR A 1 85 ? -22.436 6.277 12.439 1.00 85.06 85 THR A CA 1
ATOM 606 C C . THR A 1 85 ? -22.042 7.746 12.657 1.00 85.06 85 THR A C 1
ATOM 608 O O . THR A 1 85 ? -20.852 8.053 12.774 1.00 85.06 85 THR A O 1
ATOM 611 N N . GLU A 1 86 ? -23.018 8.648 12.791 1.00 82.56 86 GLU A N 1
ATOM 612 C CA . GLU A 1 86 ? -22.777 10.085 13.008 1.00 82.56 86 GLU A CA 1
ATOM 613 C C . GLU A 1 86 ? -22.196 10.389 14.398 1.00 82.56 86 GLU A C 1
ATOM 615 O O . GLU A 1 86 ? -21.279 11.202 14.551 1.00 82.56 86 GLU A O 1
ATOM 620 N N . ARG A 1 87 ? -22.650 9.658 15.423 1.00 83.62 87 ARG A N 1
ATOM 621 C CA . ARG A 1 87 ? -22.190 9.812 16.815 1.00 83.62 87 ARG A CA 1
ATOM 622 C C . ARG A 1 87 ? -20.733 9.381 16.995 1.00 83.62 87 ARG A C 1
ATOM 624 O O . ARG A 1 87 ? -20.070 9.828 17.930 1.00 83.62 87 ARG A O 1
ATOM 631 N N . LEU A 1 88 ? -20.195 8.562 16.085 1.00 87.62 88 LEU A N 1
ATOM 632 C CA . LEU A 1 88 ? -18.832 8.032 16.185 1.00 87.62 88 LEU A CA 1
ATOM 633 C C . LEU A 1 88 ? -17.744 9.109 16.121 1.00 87.62 88 LEU A C 1
ATOM 635 O O . LEU A 1 88 ? -16.609 8.823 16.491 1.00 87.62 88 LEU A O 1
ATOM 639 N N . ARG A 1 89 ? -18.022 10.314 15.608 1.00 81.75 89 ARG A N 1
ATOM 640 C CA . ARG A 1 89 ? -16.990 11.353 15.415 1.00 81.75 89 ARG A CA 1
ATOM 641 C C . ARG A 1 89 ? -16.777 12.255 16.631 1.00 81.75 89 ARG A C 1
ATOM 643 O O . ARG A 1 89 ? -15.854 13.070 16.612 1.00 81.75 89 ARG A O 1
ATOM 650 N N . ALA A 1 90 ? -17.589 12.105 17.674 1.00 83.94 90 ALA A N 1
ATOM 651 C CA . ALA A 1 90 ? -17.494 12.927 18.868 1.00 83.94 90 ALA A CA 1
ATOM 652 C C . ALA A 1 90 ? -16.141 12.719 19.605 1.00 83.94 90 ALA A C 1
ATOM 654 O O . ALA A 1 90 ? -15.692 11.575 19.750 1.00 83.94 90 ALA A O 1
ATOM 655 N N . PRO A 1 91 ? -15.451 13.785 20.061 1.00 82.06 91 PRO A N 1
ATOM 656 C CA . PRO A 1 91 ? -14.181 13.709 20.787 1.00 82.06 91 PRO A CA 1
ATOM 657 C C . PRO A 1 91 ? -14.230 12.818 22.029 1.00 82.06 91 PRO A C 1
ATOM 659 O O . PRO A 1 91 ? -13.316 12.023 22.240 1.00 82.06 91 PRO A O 1
ATOM 662 N N . GLU A 1 92 ? -15.303 12.900 22.811 1.00 86.38 92 GLU A N 1
ATOM 663 C CA . GLU A 1 92 ? -15.539 12.091 24.005 1.00 86.38 92 GLU A CA 1
ATOM 664 C C . GLU A 1 92 ? -15.617 10.593 23.668 1.00 86.38 92 GLU A C 1
ATOM 666 O O . GLU A 1 92 ? -14.975 9.767 24.322 1.00 86.38 92 GLU A O 1
ATOM 671 N N . VAL A 1 93 ? -16.282 10.245 22.561 1.00 91.31 93 VAL A N 1
ATOM 672 C CA . VAL A 1 93 ? -16.342 8.875 22.033 1.00 91.31 93 VAL A CA 1
ATOM 673 C C . VAL A 1 93 ? -14.959 8.416 21.576 1.00 91.31 93 VAL A C 1
ATOM 675 O O . VAL A 1 93 ? -14.544 7.296 21.871 1.00 91.31 93 VAL A O 1
ATOM 678 N N . ALA A 1 94 ? -14.202 9.273 20.885 1.00 88.00 94 ALA A N 1
ATOM 679 C CA . ALA A 1 94 ? -12.845 8.952 20.448 1.00 88.00 94 ALA A CA 1
ATOM 680 C C . ALA A 1 94 ? -11.876 8.743 21.629 1.00 88.00 94 ALA A C 1
ATOM 682 O O . ALA A 1 94 ? -11.002 7.871 21.557 1.00 88.00 94 ALA A O 1
ATOM 683 N N . ALA A 1 95 ? -12.030 9.517 22.707 1.00 87.12 95 ALA A N 1
ATOM 684 C CA . ALA A 1 95 ? -11.235 9.397 23.924 1.00 87.12 95 ALA A CA 1
ATOM 685 C C . ALA A 1 95 ? -11.527 8.082 24.660 1.00 87.12 95 ALA A C 1
ATOM 687 O O . ALA A 1 95 ? -10.588 7.344 24.977 1.00 87.12 95 ALA A O 1
ATOM 688 N N . LEU A 1 96 ? -12.809 7.751 24.859 1.00 91.62 96 LEU A N 1
ATOM 689 C CA . LEU A 1 96 ? -13.221 6.491 25.481 1.00 91.62 96 LEU A CA 1
ATOM 690 C C . LEU A 1 96 ? -12.812 5.285 24.625 1.00 91.62 96 LEU A C 1
ATOM 692 O O . LEU A 1 96 ? -12.197 4.358 25.149 1.00 91.62 96 LEU A O 1
ATOM 696 N N . ALA A 1 97 ? -13.018 5.341 23.305 1.00 92.81 97 ALA A N 1
ATOM 697 C CA . ALA A 1 97 ? -12.580 4.307 22.363 1.00 92.81 97 ALA A CA 1
ATOM 698 C C . ALA A 1 97 ? -11.077 4.011 22.477 1.00 92.81 97 ALA A C 1
ATOM 700 O O . ALA A 1 97 ? -10.652 2.859 22.415 1.00 92.81 97 ALA A O 1
ATOM 701 N N . SER A 1 98 ? -10.253 5.048 22.671 1.00 89.00 98 SER A N 1
ATOM 702 C CA . SER A 1 98 ? -8.811 4.877 22.851 1.00 89.00 98 SER A CA 1
ATOM 703 C C . SER A 1 98 ? -8.453 4.130 24.136 1.00 89.00 98 SER A C 1
ATOM 705 O O . SER A 1 98 ? -7.445 3.425 24.124 1.00 89.00 98 SER A O 1
ATOM 707 N N . ARG A 1 99 ? -9.231 4.304 25.216 1.00 89.31 99 ARG A N 1
ATOM 708 C CA . ARG A 1 99 ? -9.027 3.622 26.505 1.00 89.31 99 ARG A CA 1
ATOM 709 C C . ARG A 1 99 ? -9.513 2.177 26.435 1.00 89.31 99 ARG A C 1
ATOM 711 O O . ARG A 1 99 ? -8.730 1.279 26.682 1.00 89.31 99 ARG A O 1
ATOM 718 N N . ILE A 1 100 ? -10.741 1.931 25.983 1.00 91.94 100 ILE A N 1
ATOM 719 C CA . ILE A 1 100 ? -11.297 0.564 25.930 1.00 91.94 100 ILE A CA 1
ATOM 720 C C . ILE A 1 100 ? -10.570 -0.337 24.922 1.00 91.94 100 ILE A C 1
ATOM 722 O O . ILE A 1 100 ? -10.612 -1.556 25.024 1.00 91.94 100 ILE A O 1
ATOM 726 N N . ALA A 1 101 ? -9.859 0.241 23.947 1.00 90.38 101 ALA A N 1
ATOM 727 C CA . ALA A 1 101 ? -9.055 -0.515 22.989 1.00 90.38 101 ALA A CA 1
ATOM 728 C C . ALA A 1 101 ? -7.808 -1.188 23.605 1.00 90.38 101 ALA A C 1
ATOM 730 O O . ALA A 1 101 ? -7.068 -1.855 22.871 1.00 90.38 101 ALA A O 1
ATOM 731 N N . THR A 1 102 ? -7.536 -0.993 24.901 1.00 87.94 102 THR A N 1
ATOM 732 C CA . THR A 1 102 ? -6.546 -1.772 25.665 1.00 87.94 102 THR A CA 1
ATOM 733 C C . THR A 1 102 ? -7.140 -3.051 26.263 1.00 87.94 102 THR A C 1
ATOM 735 O O . THR A 1 102 ? -6.375 -3.951 26.592 1.00 87.94 102 THR A O 1
ATOM 738 N N . LEU A 1 103 ? -8.472 -3.164 26.353 1.00 89.69 103 LEU A N 1
ATOM 739 C CA . LEU A 1 103 ? -9.166 -4.282 26.995 1.00 89.69 103 LEU A CA 1
ATOM 740 C C . LEU A 1 103 ? -9.197 -5.531 26.088 1.00 89.69 103 LEU A C 1
ATOM 742 O O . LEU A 1 103 ? -9.625 -5.426 24.928 1.00 89.69 103 LEU A O 1
ATOM 746 N N . PRO A 1 104 ? -8.755 -6.713 26.561 1.00 90.25 104 PRO A N 1
ATOM 747 C CA . PRO A 1 104 ? -8.700 -7.939 25.759 1.00 90.25 104 PRO A CA 1
ATOM 748 C C . PRO A 1 104 ? -10.038 -8.353 25.127 1.00 90.25 104 PRO A C 1
ATOM 750 O O . PRO A 1 104 ? -10.066 -8.744 23.955 1.00 90.25 104 PRO A O 1
ATOM 753 N N . GLU A 1 105 ? -11.133 -8.229 25.871 1.00 92.50 105 GLU A N 1
ATOM 754 C CA . GLU A 1 105 ? -12.490 -8.671 25.528 1.00 92.50 105 GLU A CA 1
ATOM 755 C C . GLU A 1 105 ? -13.046 -7.827 24.374 1.00 92.50 105 GLU A C 1
ATOM 757 O O . GLU A 1 105 ? -13.509 -8.346 23.353 1.00 92.50 105 GLU A O 1
ATOM 762 N N . VAL A 1 106 ? -12.872 -6.505 24.468 1.00 93.69 106 VAL A N 1
ATOM 763 C CA . VAL A 1 106 ? -13.227 -5.547 23.410 1.00 93.69 106 VAL A CA 1
ATOM 764 C C . VAL A 1 106 ? -12.446 -5.855 22.131 1.00 93.69 106 VAL A C 1
ATOM 766 O O . VAL A 1 106 ? -13.008 -5.909 21.033 1.00 93.69 106 VAL A O 1
ATOM 769 N N . ARG A 1 107 ? -11.138 -6.112 22.250 1.00 92.25 107 ARG A N 1
ATOM 770 C CA . ARG A 1 107 ? -10.283 -6.461 21.104 1.00 92.25 107 ARG A CA 1
ATOM 771 C C . ARG A 1 107 ? -10.664 -7.808 20.493 1.00 92.25 107 ARG A C 1
ATOM 773 O O . ARG A 1 107 ? -10.532 -7.987 19.280 1.00 92.25 107 ARG A O 1
ATOM 780 N N . ALA A 1 108 ? -11.088 -8.779 21.299 1.00 92.62 108 ALA A N 1
ATOM 781 C CA . ALA A 1 108 ? -11.570 -10.071 20.818 1.00 92.62 108 ALA A CA 1
ATOM 782 C C . ALA A 1 108 ? -12.852 -9.908 19.986 1.00 92.62 108 ALA A C 1
ATOM 784 O O . ALA A 1 108 ? -12.903 -10.419 18.863 1.00 92.62 108 ALA A O 1
ATOM 785 N N . LEU A 1 109 ? -13.820 -9.115 20.463 1.00 94.88 109 LEU A N 1
ATOM 786 C CA . LEU A 1 109 ? -15.042 -8.800 19.718 1.00 94.88 109 LEU A CA 1
ATOM 787 C C . LEU A 1 109 ? -14.733 -8.125 18.374 1.00 94.88 109 LEU A C 1
ATOM 789 O O . LEU A 1 109 ? -15.180 -8.604 17.329 1.00 94.88 109 LEU A O 1
ATOM 793 N N . VAL A 1 110 ? -13.933 -7.052 18.382 1.00 95.38 110 VAL A N 1
ATOM 794 C CA . VAL A 1 110 ? -13.578 -6.309 17.159 1.00 95.38 110 VAL A CA 1
ATOM 795 C C . VAL A 1 110 ? -12.866 -7.214 16.150 1.00 95.38 110 VAL A C 1
ATOM 797 O O . VAL A 1 110 ? -13.203 -7.203 14.966 1.00 95.38 110 VAL A O 1
ATOM 800 N N . ARG A 1 111 ? -11.920 -8.050 16.602 1.00 94.56 111 ARG A N 1
ATOM 801 C CA . ARG A 1 111 ? -11.222 -9.014 15.732 1.00 94.56 111 ARG A CA 1
ATOM 802 C C . ARG A 1 111 ? -12.174 -10.029 15.110 1.00 94.56 111 ARG A C 1
ATOM 804 O O . ARG A 1 111 ? -12.058 -10.297 13.915 1.00 94.56 111 ARG A O 1
ATOM 811 N N . ARG A 1 112 ? -13.104 -10.581 15.897 1.00 94.50 112 ARG A N 1
ATOM 812 C CA . ARG A 1 112 ? -14.112 -11.534 15.412 1.00 94.50 112 ARG A CA 1
ATOM 813 C C . ARG A 1 112 ? -14.962 -10.914 14.302 1.00 94.50 112 ARG A C 1
ATOM 815 O O . ARG A 1 112 ? -15.104 -11.524 13.246 1.00 94.50 112 ARG A O 1
ATOM 822 N N . LEU A 1 113 ? -15.459 -9.693 14.511 1.00 94.31 113 LEU A N 1
ATOM 823 C CA . LEU A 1 113 ? -16.282 -8.982 13.527 1.00 94.31 113 LEU A CA 1
ATOM 824 C C . LEU A 1 113 ? -15.510 -8.685 12.236 1.00 94.31 113 LEU A C 1
ATOM 826 O O . LEU A 1 113 ? -15.980 -9.022 11.152 1.00 94.31 113 LEU A O 1
ATOM 830 N N . LEU A 1 114 ? -14.301 -8.124 12.336 1.00 94.81 114 LEU A N 1
ATOM 831 C CA . LEU A 1 114 ? -13.480 -7.804 11.161 1.00 94.81 114 LEU A CA 1
ATOM 832 C C . LEU A 1 114 ? -13.146 -9.044 10.326 1.00 94.81 114 LEU A C 1
ATOM 834 O O . LEU A 1 114 ? -13.233 -8.995 9.100 1.00 94.81 114 LEU A O 1
ATOM 838 N N . ARG A 1 115 ? -12.795 -10.164 10.971 1.00 93.56 115 ARG A N 1
ATOM 839 C CA . ARG A 1 115 ? -12.517 -11.427 10.269 1.00 93.56 115 ARG A CA 1
ATOM 840 C C . ARG A 1 115 ? -13.765 -12.008 9.610 1.00 93.56 115 ARG A C 1
ATOM 842 O O . ARG A 1 115 ? -13.669 -12.497 8.489 1.00 93.56 115 ARG A O 1
ATOM 849 N N . GLY A 1 116 ? -14.922 -11.912 10.268 1.00 93.00 116 GLY A N 1
ATOM 850 C CA . GLY A 1 116 ? -16.202 -12.320 9.688 1.00 93.00 116 GLY A CA 1
ATOM 851 C C . GLY A 1 116 ? -16.549 -11.537 8.420 1.00 93.00 116 GLY A C 1
ATOM 852 O O . GLY A 1 116 ? -16.961 -12.135 7.430 1.00 93.00 116 GLY A O 1
ATOM 853 N N . LEU A 1 117 ? -16.315 -10.220 8.416 1.00 91.75 117 LEU A N 1
ATOM 854 C CA . LEU A 1 117 ? -16.534 -9.364 7.244 1.00 91.75 117 LEU A CA 1
ATOM 855 C C . LEU A 1 117 ? -15.535 -9.658 6.112 1.00 91.75 117 LEU A C 1
ATOM 857 O O . LEU A 1 117 ? -15.931 -9.798 4.956 1.00 91.75 117 LEU A O 1
ATOM 861 N N . ALA A 1 118 ? -14.249 -9.811 6.438 1.00 92.06 118 ALA A N 1
ATOM 862 C CA . ALA A 1 118 ? -13.197 -10.107 5.460 1.00 92.06 118 ALA A CA 1
ATOM 863 C C . ALA A 1 118 ? -13.339 -11.497 4.805 1.00 92.06 118 ALA A C 1
ATOM 865 O O . ALA A 1 118 ? -12.839 -11.728 3.706 1.00 92.06 118 ALA A O 1
ATOM 866 N N . ALA A 1 119 ? -14.035 -12.439 5.449 1.00 90.38 119 ALA A N 1
ATOM 867 C CA . ALA A 1 119 ? -14.298 -13.753 4.867 1.00 90.38 119 ALA A CA 1
ATOM 868 C C . ALA A 1 119 ? -15.251 -13.693 3.657 1.00 90.38 119 ALA A C 1
ATOM 870 O O . ALA A 1 119 ? -15.195 -14.570 2.794 1.00 90.38 119 ALA A O 1
ATOM 871 N N . GLN A 1 120 ? -16.099 -12.663 3.582 1.00 87.88 120 GLN A N 1
ATOM 872 C CA . GLN A 1 120 ? -17.181 -12.557 2.598 1.00 87.88 120 GLN A CA 1
ATOM 873 C C . GLN A 1 120 ? -16.758 -11.849 1.305 1.00 87.88 120 GLN A C 1
ATOM 875 O O . GLN A 1 120 ? -17.385 -12.037 0.267 1.00 87.88 120 GLN A O 1
ATOM 880 N N . SER A 1 121 ? -15.708 -11.024 1.343 1.00 88.25 121 SER A N 1
ATOM 881 C CA . SER A 1 121 ? -15.273 -10.220 0.196 1.00 88.25 121 SER A CA 1
ATOM 882 C C . SER A 1 121 ? -13.835 -9.732 0.358 1.00 88.25 121 SER A C 1
ATOM 884 O O . SER A 1 121 ? -13.290 -9.720 1.459 1.00 88.25 121 SER A O 1
ATOM 886 N N . SER A 1 122 ? -13.205 -9.329 -0.747 1.00 94.44 122 SER A N 1
ATOM 887 C CA . SER A 1 122 ? -11.905 -8.659 -0.686 1.00 94.44 122 SER A CA 1
ATOM 888 C C . SER A 1 122 ? -12.050 -7.283 -0.039 1.00 94.44 122 SER A C 1
ATOM 890 O O . SER A 1 122 ? -12.970 -6.531 -0.375 1.00 94.44 122 SER A O 1
ATOM 892 N N . CYS A 1 123 ? -11.142 -6.936 0.873 1.00 95.62 123 CYS A N 1
ATOM 893 C CA . CYS A 1 123 ? -11.301 -5.764 1.724 1.00 95.62 123 CYS A CA 1
ATOM 894 C C . CYS A 1 123 ? -10.020 -4.948 1.928 1.00 95.62 123 CYS A C 1
ATOM 896 O O . CYS A 1 123 ? -8.901 -5.467 1.906 1.00 95.62 123 CYS A O 1
ATOM 898 N N . VAL A 1 124 ? -10.206 -3.659 2.209 1.00 97.50 124 VAL A N 1
ATOM 899 C CA . VAL A 1 124 ? -9.171 -2.750 2.707 1.00 97.50 124 VAL A CA 1
ATOM 900 C C . VAL A 1 124 ? -9.485 -2.428 4.163 1.00 97.50 124 VAL A C 1
ATOM 902 O O . VAL A 1 124 ? -10.440 -1.707 4.450 1.00 97.50 124 VAL A O 1
ATOM 905 N N . ALA A 1 125 ? -8.689 -2.967 5.082 1.00 96.75 125 ALA A N 1
ATOM 906 C CA . ALA A 1 125 ? -8.862 -2.779 6.517 1.00 96.75 125 ALA A CA 1
ATOM 907 C C . ALA A 1 125 ? -7.901 -1.717 7.053 1.00 96.75 125 ALA A C 1
ATOM 909 O O . ALA A 1 125 ? -6.683 -1.849 6.911 1.00 96.75 125 ALA A O 1
ATOM 910 N N . GLU A 1 126 ? -8.430 -0.679 7.701 1.00 96.19 126 GLU A N 1
ATOM 911 C CA . GLU A 1 126 ? -7.602 0.329 8.363 1.00 96.19 126 GLU A CA 1
ATOM 912 C C . GLU A 1 126 ? -7.568 0.177 9.885 1.00 96.19 126 GLU A C 1
ATOM 914 O O . GLU A 1 126 ? -8.546 -0.226 10.526 1.00 96.19 126 GLU A O 1
ATOM 919 N N . GLY A 1 127 ? -6.437 0.546 10.484 1.00 94.31 127 GLY A N 1
ATOM 920 C CA . GLY A 1 127 ? -6.289 0.513 11.933 1.00 94.31 127 GLY A CA 1
ATOM 921 C C . GLY A 1 127 ? -4.892 0.864 12.425 1.00 94.31 127 GLY A C 1
ATOM 922 O O . GLY A 1 127 ? -4.230 1.767 11.903 1.00 94.31 127 GLY A O 1
ATOM 923 N N . ARG A 1 128 ? -4.487 0.210 13.514 1.00 92.75 128 ARG A N 1
ATOM 924 C CA . ARG A 1 128 ? -3.161 0.374 14.132 1.00 92.75 128 ARG A CA 1
ATOM 925 C C . ARG A 1 128 ? -2.329 -0.904 14.128 1.00 92.75 128 ARG A C 1
ATOM 927 O O . ARG A 1 128 ? -1.107 -0.829 14.196 1.00 92.75 128 ARG A O 1
ATOM 934 N N . ASP A 1 129 ? -3.000 -2.040 14.075 1.00 92.88 129 ASP A N 1
ATOM 935 C CA . ASP A 1 129 ? -2.468 -3.383 14.244 1.00 92.88 129 ASP A CA 1
ATOM 936 C C . ASP A 1 129 ? -3.156 -4.394 13.306 1.00 92.88 129 ASP A C 1
ATOM 938 O O . ASP A 1 129 ? -3.177 -5.602 13.560 1.00 92.88 129 ASP A O 1
ATOM 942 N N . MET A 1 130 ? -3.735 -3.914 12.203 1.00 95.62 130 MET A N 1
ATOM 943 C CA . MET A 1 130 ? -4.424 -4.757 11.230 1.00 95.62 130 MET A CA 1
ATOM 944 C C . MET A 1 130 ? -3.456 -5.766 10.616 1.00 95.62 130 MET A C 1
ATOM 946 O O . MET A 1 130 ? -3.754 -6.953 10.597 1.00 95.62 130 MET A O 1
ATOM 950 N N . GLY A 1 131 ? -2.280 -5.326 10.170 1.00 91.69 131 GLY A N 1
ATOM 951 C CA . GLY A 1 131 ? -1.277 -6.186 9.538 1.00 91.69 131 GLY A CA 1
ATOM 952 C C . GLY A 1 131 ? -0.389 -6.965 10.511 1.00 91.69 131 GLY A C 1
ATOM 953 O O . GLY A 1 131 ? 0.352 -7.843 10.071 1.00 91.69 131 GLY A O 1
ATOM 954 N N . THR A 1 132 ? -0.421 -6.643 11.810 1.00 88.31 132 THR A N 1
ATOM 955 C CA . THR A 1 132 ? 0.374 -7.334 12.841 1.00 88.31 132 THR A CA 1
ATOM 956 C C . THR A 1 132 ? -0.436 -8.351 13.638 1.00 88.31 132 THR A C 1
ATOM 958 O O . THR A 1 132 ? 0.109 -9.398 13.977 1.00 88.31 132 THR A O 1
ATOM 961 N N . ALA A 1 133 ? -1.707 -8.069 13.945 1.00 90.19 133 ALA A N 1
ATOM 962 C CA . ALA A 1 133 ? -2.516 -8.882 14.856 1.00 90.19 133 ALA A CA 1
ATOM 963 C C . ALA A 1 133 ? -3.816 -9.416 14.233 1.00 90.19 133 ALA A C 1
ATOM 965 O O . ALA A 1 133 ? -4.209 -10.551 14.516 1.00 90.19 133 ALA A O 1
ATOM 966 N N . VAL A 1 134 ? -4.512 -8.624 13.409 1.00 93.62 134 VAL A N 1
ATOM 967 C CA . VAL A 1 134 ? -5.836 -9.016 12.885 1.00 93.62 134 VAL A CA 1
ATOM 968 C C . VAL A 1 134 ? -5.713 -9.899 11.642 1.00 93.62 134 VAL A C 1
ATOM 970 O O . VAL A 1 134 ? -6.268 -11.000 11.621 1.00 93.62 134 VAL A O 1
ATOM 973 N N . PHE A 1 135 ? -4.933 -9.438 10.666 1.00 94.38 135 PHE A N 1
ATOM 974 C CA . PHE A 1 135 ? -4.704 -10.016 9.342 1.00 94.38 135 PHE A CA 1
ATOM 975 C C . PHE A 1 135 ? -3.193 -10.158 9.091 1.00 94.38 135 PHE A C 1
ATOM 977 O O . PHE A 1 135 ? -2.604 -9.509 8.223 1.00 94.38 135 PHE A O 1
ATOM 984 N N . ALA A 1 136 ? -2.534 -10.988 9.902 1.00 89.38 136 ALA A N 1
ATOM 985 C CA . ALA A 1 136 ? -1.093 -11.234 9.797 1.00 89.38 136 ALA A CA 1
ATOM 986 C C . ALA A 1 136 ? -0.685 -11.870 8.451 1.00 89.38 136 ALA A C 1
ATOM 988 O O . ALA A 1 136 ? 0.472 -11.779 8.044 1.00 89.38 136 ALA A O 1
ATOM 989 N N . ASP A 1 137 ? -1.635 -12.474 7.751 1.00 83.31 137 ASP A N 1
ATOM 990 C CA . ASP A 1 137 ? -1.532 -13.103 6.437 1.00 83.31 137 ASP A CA 1
ATOM 991 C C . ASP A 1 137 ? -2.043 -12.209 5.290 1.00 83.31 137 ASP A C 1
ATOM 993 O O . ASP A 1 137 ? -2.129 -12.664 4.150 1.00 83.31 137 ASP A O 1
ATOM 997 N N . ALA A 1 138 ? -2.351 -10.932 5.559 1.00 89.19 138 ALA A N 1
ATOM 998 C CA . ALA A 1 138 ? -2.810 -9.996 4.537 1.00 89.19 138 ALA A CA 1
ATOM 999 C C . ALA A 1 138 ? -1.864 -9.948 3.327 1.00 89.19 138 ALA A C 1
ATOM 1001 O O . ALA A 1 138 ? -0.642 -9.831 3.468 1.00 89.19 138 ALA A O 1
ATOM 1002 N N . LYS A 1 139 ? -2.452 -9.965 2.126 1.00 85.62 139 LYS A N 1
ATOM 1003 C CA . LYS A 1 139 ? -1.731 -9.985 0.845 1.00 85.62 139 LYS A CA 1
ATOM 1004 C C . LYS A 1 139 ? -0.865 -8.745 0.638 1.00 85.62 139 LYS A C 1
ATOM 1006 O O . LYS A 1 139 ? 0.201 -8.829 0.030 1.00 85.62 139 LYS A O 1
ATOM 1011 N N . LEU A 1 140 ? -1.310 -7.598 1.149 1.00 86.81 140 LEU A N 1
ATOM 1012 C CA . LEU A 1 140 ? -0.531 -6.366 1.176 1.00 86.81 140 LEU A CA 1
ATOM 1013 C C . LEU A 1 140 ? -0.717 -5.656 2.513 1.00 86.81 140 LEU A C 1
ATOM 1015 O O . LEU A 1 140 ? -1.840 -5.380 2.924 1.00 86.81 140 LEU A O 1
ATOM 1019 N N . LYS A 1 141 ? 0.396 -5.293 3.149 1.00 89.31 141 LYS A N 1
ATOM 1020 C CA . LYS A 1 141 ? 0.405 -4.509 4.383 1.00 89.31 141 LYS A CA 1
ATOM 1021 C C . LYS A 1 141 ? 1.042 -3.159 4.118 1.00 89.31 141 LYS A C 1
ATOM 1023 O O . LYS A 1 141 ? 2.171 -3.082 3.630 1.00 89.31 141 LYS A O 1
ATOM 1028 N N . ILE A 1 142 ? 0.322 -2.097 4.434 1.00 94.19 142 ILE A N 1
ATOM 1029 C CA . ILE A 1 142 ? 0.767 -0.716 4.299 1.00 94.19 142 ILE A CA 1
ATOM 1030 C C . ILE A 1 142 ? 0.871 -0.110 5.692 1.00 94.19 142 ILE A C 1
ATOM 1032 O O . ILE A 1 142 ? -0.028 -0.264 6.513 1.00 94.19 142 ILE A O 1
ATOM 1036 N N . PHE A 1 143 ? 1.955 0.617 5.942 1.00 92.69 143 PHE A N 1
ATOM 1037 C CA . PHE A 1 143 ? 2.083 1.464 7.121 1.00 92.69 143 PHE A CA 1
ATOM 1038 C C . PHE A 1 143 ? 2.228 2.918 6.671 1.00 92.69 143 PHE A C 1
ATOM 1040 O O . PHE A 1 143 ? 3.268 3.302 6.130 1.00 92.69 143 PHE A O 1
ATOM 1047 N N . LEU A 1 144 ? 1.178 3.715 6.851 1.00 94.06 144 LEU A N 1
ATOM 1048 C CA . LEU A 1 144 ? 1.212 5.147 6.574 1.00 94.06 144 LEU A CA 1
ATOM 1049 C C . LEU A 1 144 ? 1.855 5.882 7.737 1.00 94.06 144 LEU A C 1
ATOM 1051 O O . LEU A 1 144 ? 1.560 5.608 8.899 1.00 94.06 144 LEU A O 1
ATOM 1055 N N . ASP A 1 145 ? 2.683 6.862 7.414 1.00 89.88 145 ASP A N 1
ATOM 1056 C CA . ASP A 1 145 ? 3.342 7.700 8.399 1.00 89.88 145 ASP A CA 1
ATOM 1057 C C . ASP A 1 145 ? 3.413 9.157 7.921 1.00 89.88 145 ASP A C 1
ATOM 1059 O O . ASP A 1 145 ? 3.244 9.464 6.732 1.00 89.88 145 ASP A O 1
ATOM 1063 N N . ALA A 1 146 ? 3.581 10.062 8.878 1.00 88.38 146 ALA A N 1
ATOM 1064 C CA . ALA A 1 146 ? 3.822 11.479 8.649 1.00 88.38 146 ALA A CA 1
ATOM 1065 C C . ALA A 1 146 ? 4.396 12.131 9.921 1.00 88.38 146 ALA A C 1
ATOM 1067 O O . ALA A 1 146 ? 4.051 11.711 11.035 1.00 88.38 146 ALA A O 1
ATOM 1068 N N . PRO A 1 147 ? 5.209 13.196 9.784 1.00 89.31 147 PRO A N 1
ATOM 1069 C CA . PRO A 1 147 ? 5.696 13.966 10.926 1.00 89.31 147 PRO A CA 1
ATOM 1070 C C . PRO A 1 147 ? 4.553 14.419 11.844 1.00 89.31 147 PRO A C 1
ATOM 1072 O O . PRO A 1 147 ? 3.480 14.781 11.362 1.00 89.31 147 PRO A O 1
ATOM 1075 N N . LEU A 1 148 ? 4.777 14.415 13.163 1.00 91.81 148 LEU A N 1
ATOM 1076 C CA . LEU A 1 148 ? 3.754 14.792 14.149 1.00 91.81 148 LEU A CA 1
ATOM 1077 C C . LEU A 1 148 ? 3.160 16.178 13.861 1.00 91.81 148 LEU A C 1
ATOM 1079 O O . LEU A 1 148 ? 1.942 16.293 13.794 1.00 91.81 148 LEU A O 1
ATOM 1083 N N . ALA A 1 149 ? 4.000 17.177 13.582 1.00 90.69 149 ALA A N 1
ATOM 1084 C CA . ALA A 1 149 ? 3.562 18.534 13.252 1.00 90.69 149 ALA A CA 1
ATOM 1085 C C . ALA A 1 149 ? 2.607 18.587 12.040 1.00 90.69 149 ALA A C 1
ATOM 1087 O O . ALA A 1 149 ? 1.608 19.301 12.056 1.00 90.69 149 ALA A O 1
ATOM 1088 N N . GLU A 1 150 ? 2.869 17.793 10.996 1.00 90.44 150 GLU A N 1
ATOM 1089 C CA . GLU A 1 150 ? 2.000 17.701 9.813 1.00 90.44 150 GLU A CA 1
ATOM 1090 C C . GLU A 1 150 ? 0.655 17.049 10.169 1.00 90.44 150 GLU A C 1
ATOM 1092 O O . GLU A 1 150 ? -0.411 17.522 9.770 1.00 90.44 150 GLU A O 1
ATOM 1097 N N . ARG A 1 151 ? 0.686 15.976 10.968 1.00 92.56 151 ARG A N 1
ATOM 1098 C CA . ARG A 1 151 ? -0.527 15.289 11.433 1.00 92.56 151 ARG A CA 1
ATOM 1099 C C . ARG A 1 151 ? -1.363 16.184 12.356 1.00 92.56 151 ARG A C 1
ATOM 1101 O O . ARG A 1 151 ? -2.586 16.185 12.227 1.00 92.56 151 ARG A O 1
ATOM 1108 N N . ALA A 1 152 ? -0.716 16.961 13.225 1.00 94.06 152 ALA A N 1
ATOM 1109 C CA . ALA A 1 152 ? -1.350 17.933 14.111 1.00 94.06 152 ALA A CA 1
ATOM 1110 C C . ALA A 1 152 ? -2.022 19.061 13.320 1.00 94.06 152 ALA A C 1
ATOM 1112 O O . ALA A 1 152 ? -3.194 19.343 13.556 1.00 94.06 152 ALA A O 1
ATOM 1113 N N . ARG A 1 153 ? -1.351 19.622 12.303 1.00 92.19 153 ARG A N 1
ATOM 1114 C CA . ARG A 1 153 ? -1.949 20.622 11.396 1.00 92.19 153 ARG A CA 1
ATOM 1115 C C . ARG A 1 153 ? -3.188 20.088 10.681 1.00 92.19 153 ARG A C 1
ATOM 1117 O O . ARG A 1 153 ? -4.227 20.740 10.692 1.00 92.19 153 ARG A O 1
ATOM 1124 N N . ARG A 1 154 ? -3.114 18.881 10.104 1.00 90.19 154 ARG A N 1
ATOM 1125 C CA . ARG A 1 154 ? -4.275 18.235 9.457 1.00 90.19 154 ARG A CA 1
ATOM 1126 C C . ARG A 1 154 ? -5.438 18.083 10.434 1.00 90.19 154 ARG A C 1
ATOM 1128 O O . ARG A 1 154 ? -6.568 18.429 10.105 1.00 90.19 154 ARG A O 1
ATOM 1135 N N . ARG A 1 155 ? -5.153 17.619 11.652 1.00 89.94 155 ARG A N 1
ATOM 1136 C CA . ARG A 1 155 ? -6.171 17.434 12.687 1.00 89.94 155 ARG A CA 1
ATOM 1137 C C . ARG A 1 155 ? -6.775 18.755 13.163 1.00 89.94 155 ARG A C 1
ATOM 1139 O O . ARG A 1 155 ? -7.979 18.813 13.383 1.00 89.94 155 ARG A O 1
ATOM 1146 N N . GLN A 1 156 ? -5.969 19.803 13.300 1.00 93.50 156 GLN A N 1
ATOM 1147 C CA . GLN A 1 156 ? -6.445 21.138 13.649 1.00 93.50 156 GLN A CA 1
ATOM 1148 C C . GLN A 1 156 ? -7.442 21.655 12.605 1.00 93.50 156 GLN A C 1
ATOM 1150 O O . GLN A 1 156 ? -8.510 22.137 12.972 1.00 93.50 156 GLN A O 1
ATOM 1155 N N . LEU A 1 157 ? -7.127 21.501 11.314 1.00 90.81 157 LEU A N 1
ATOM 1156 C CA . LEU A 1 157 ? -8.024 21.888 10.222 1.00 90.81 157 LEU A CA 1
ATOM 1157 C C . LEU A 1 157 ? -9.337 21.090 10.247 1.00 90.81 157 LEU A C 1
ATOM 1159 O O . LEU A 1 157 ? -10.403 21.678 10.091 1.00 90.81 157 LEU A O 1
ATOM 1163 N N . GLU A 1 158 ? -9.281 19.777 10.498 1.00 87.50 158 GLU A N 1
ATOM 1164 C CA . GLU A 1 158 ? -10.483 18.942 10.667 1.00 87.50 158 GLU A CA 1
ATOM 1165 C C . GLU A 1 158 ? -11.362 19.416 11.835 1.00 87.50 158 GLU A C 1
ATOM 1167 O O . GLU A 1 158 ? -12.584 19.478 11.710 1.00 87.50 158 GLU A O 1
ATOM 1172 N N . LEU A 1 159 ? -10.748 19.742 12.976 1.00 87.56 159 LEU A N 1
ATOM 1173 C CA . LEU A 1 159 ? -11.450 20.226 14.164 1.00 87.56 159 LEU A CA 1
ATOM 1174 C C . LEU A 1 159 ? -12.073 21.607 13.931 1.00 87.56 159 LEU A C 1
ATOM 1176 O O . LEU A 1 159 ? -13.229 21.823 14.295 1.00 87.56 159 LEU A O 1
ATOM 1180 N N . ALA A 1 160 ? -11.340 22.516 13.286 1.00 90.12 160 ALA A N 1
ATOM 1181 C CA . ALA A 1 160 ? -11.836 23.838 12.917 1.00 90.12 160 ALA A CA 1
ATOM 1182 C C . ALA A 1 160 ? -13.029 23.745 11.952 1.00 90.12 160 ALA A C 1
ATOM 1184 O O . ALA A 1 160 ? -14.052 24.384 12.188 1.00 90.12 160 ALA A O 1
ATOM 1185 N N . ALA A 1 161 ? -12.948 22.884 10.930 1.00 88.69 161 ALA A N 1
ATOM 1186 C CA . ALA A 1 161 ? -14.045 22.637 9.991 1.00 88.69 161 ALA A CA 1
ATOM 1187 C C . ALA A 1 161 ? -15.299 22.047 10.666 1.00 88.69 161 ALA A C 1
ATOM 1189 O O . ALA A 1 161 ? -16.408 22.237 10.179 1.00 88.69 161 ALA A O 1
ATOM 1190 N N . ALA A 1 162 ? -15.134 21.358 11.798 1.00 83.94 162 ALA A N 1
ATOM 1191 C CA . ALA A 1 162 ? -16.227 20.821 12.605 1.00 83.94 162 ALA A CA 1
ATOM 1192 C C . ALA A 1 162 ? -16.743 21.799 13.685 1.00 83.94 162 ALA A C 1
ATOM 1194 O O . ALA A 1 162 ? -17.502 21.380 14.560 1.00 83.94 162 ALA A O 1
ATOM 1195 N N . GLY A 1 163 ? -16.310 23.067 13.676 1.00 87.44 163 GLY A N 1
ATOM 1196 C CA . GLY A 1 163 ? -16.705 2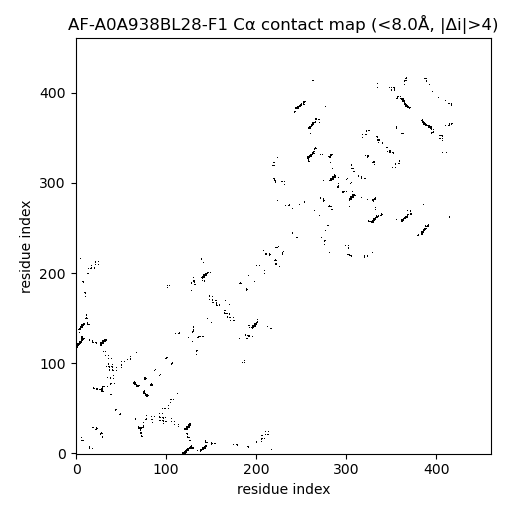4.076 14.668 1.00 87.44 163 GLY A CA 1
ATOM 1197 C C . GLY A 1 163 ? -16.094 23.869 16.060 1.00 87.44 163 GLY A C 1
ATOM 1198 O O . GLY A 1 163 ? -16.604 24.397 17.042 1.00 87.44 163 GLY A O 1
ATOM 1199 N N . ARG A 1 164 ? -15.019 23.078 16.168 1.00 85.69 164 ARG A N 1
ATOM 1200 C CA . ARG A 1 164 ? -14.362 22.687 17.431 1.00 85.69 164 ARG A CA 1
ATOM 1201 C C . ARG A 1 164 ? -12.873 23.033 17.420 1.00 85.69 164 ARG A C 1
ATOM 1203 O O . ARG A 1 164 ? -12.044 22.209 17.802 1.00 85.69 164 ARG A O 1
ATOM 1210 N N . GLY A 1 165 ? -12.530 24.213 16.901 1.00 86.81 165 GLY A N 1
ATOM 1211 C CA . GLY A 1 165 ? -11.144 24.660 16.751 1.00 86.81 165 GLY A CA 1
ATOM 1212 C C . GLY A 1 165 ? -10.350 24.573 18.059 1.00 86.81 165 GLY A C 1
ATOM 1213 O O . GLY A 1 165 ? -10.870 24.867 19.130 1.00 86.81 165 GLY A O 1
ATOM 1214 N N . GLN A 1 166 ? -9.089 24.155 17.955 1.00 91.19 166 GLN A N 1
ATOM 1215 C CA . GLN A 1 166 ? -8.140 24.062 19.067 1.00 91.19 166 GLN A CA 1
ATOM 1216 C C . GLN A 1 166 ? -6.791 24.653 18.646 1.00 91.19 166 GLN A C 1
ATOM 1218 O O . GLN A 1 166 ? -6.466 24.727 17.453 1.00 91.19 166 GLN A O 1
ATOM 1223 N N . GLU A 1 167 ? -5.998 25.069 19.630 1.00 95.00 167 GLU A N 1
ATOM 1224 C CA . GLU A 1 167 ? -4.632 25.544 19.414 1.00 95.00 167 GLU A CA 1
ATOM 1225 C C . GLU A 1 167 ? -3.745 24.388 18.910 1.00 95.00 167 GLU A C 1
ATOM 1227 O O . GLU A 1 167 ? -3.916 23.234 19.311 1.00 95.00 167 GLU A O 1
ATOM 1232 N N . LEU A 1 168 ? -2.823 24.675 17.986 1.00 94.25 168 LEU A N 1
ATOM 1233 C CA . LEU A 1 168 ? -2.027 23.647 17.310 1.00 94.25 168 LEU A CA 1
ATOM 1234 C C . LEU A 1 168 ? -1.164 22.858 18.302 1.00 94.25 168 LEU A C 1
ATOM 1236 O O . LEU A 1 168 ? -1.105 21.633 18.215 1.00 94.25 168 LEU A O 1
ATOM 1240 N N . GLY A 1 169 ? -0.531 23.543 19.252 1.00 95.12 169 GLY A N 1
ATOM 1241 C CA . GLY A 1 169 ? 0.261 22.932 20.312 1.00 95.12 169 GLY A CA 1
ATOM 1242 C C . GLY A 1 169 ? -0.563 22.028 21.229 1.00 95.12 169 GLY A C 1
ATOM 1243 O O . GLY A 1 169 ? -0.069 20.985 21.658 1.00 95.12 169 GLY A O 1
ATOM 1244 N N . GLU A 1 170 ? -1.825 22.360 21.509 1.00 93.19 170 GLU A N 1
ATOM 1245 C CA . GLU A 1 170 ? -2.726 21.469 22.249 1.00 93.19 170 GLU A CA 1
ATOM 1246 C C . GLU A 1 170 ? -3.057 20.198 21.459 1.00 93.19 170 GLU A C 1
ATOM 1248 O O . GLU A 1 170 ? -2.906 19.088 21.983 1.00 93.19 170 GLU A O 1
ATOM 1253 N N . VAL A 1 171 ? -3.424 20.345 20.183 1.00 93.00 171 VAL A N 1
ATOM 1254 C CA . VAL A 1 171 ? -3.677 19.211 19.282 1.00 93.00 171 VAL A CA 1
ATOM 1255 C C . VAL A 1 171 ? -2.438 18.319 19.187 1.00 93.00 171 VAL A C 1
ATOM 1257 O O . VAL A 1 171 ? -2.543 17.094 19.271 1.00 93.00 171 VAL A O 1
ATOM 1260 N N . GLU A 1 172 ? -1.255 18.918 19.063 1.00 95.19 172 GLU A N 1
ATOM 1261 C CA . GLU A 1 172 ? 0.015 18.205 18.995 1.00 95.19 172 GLU A CA 1
ATOM 1262 C C . GLU A 1 172 ? 0.292 17.397 20.272 1.00 95.19 172 GLU A C 1
ATOM 1264 O O . GLU A 1 172 ? 0.577 16.199 20.178 1.00 95.19 172 GLU A O 1
ATOM 1269 N N . ARG A 1 173 ? 0.117 17.993 21.463 1.00 93.94 173 ARG A N 1
ATOM 1270 C CA . ARG A 1 173 ? 0.262 17.292 22.755 1.00 93.94 173 ARG A CA 1
ATOM 1271 C C . ARG A 1 173 ? -0.713 16.123 22.890 1.00 93.94 173 ARG A C 1
ATOM 1273 O O . ARG A 1 173 ? -0.305 15.022 23.264 1.00 93.94 173 ARG A O 1
ATOM 1280 N N . GLN A 1 174 ? -1.989 16.331 22.562 1.00 90.88 174 GLN A N 1
ATOM 1281 C CA . GLN A 1 174 ? -3.008 15.277 22.627 1.00 90.88 174 GLN A CA 1
ATOM 1282 C C . GLN A 1 174 ? -2.688 14.120 21.666 1.00 90.88 174 GLN A C 1
ATOM 1284 O O . GLN A 1 174 ? -2.854 12.945 22.011 1.00 90.88 174 GLN A O 1
ATOM 1289 N N . MET A 1 175 ? -2.209 14.435 20.459 1.00 91.00 175 MET A N 1
ATOM 1290 C CA . MET A 1 175 ? -1.807 13.432 19.473 1.00 91.00 175 MET A CA 1
ATOM 1291 C C . MET A 1 175 ? -0.554 12.670 19.900 1.00 91.00 175 MET A C 1
ATOM 1293 O O . MET A 1 175 ? -0.535 11.448 19.757 1.00 91.00 175 MET A O 1
ATOM 1297 N N . ALA A 1 176 ? 0.442 13.348 20.473 1.00 91.56 176 ALA A N 1
ATOM 1298 C CA . ALA A 1 176 ? 1.638 12.713 21.017 1.00 91.56 176 ALA A CA 1
ATOM 1299 C C . ALA A 1 176 ? 1.291 11.734 22.150 1.00 91.56 176 ALA A C 1
ATOM 1301 O O . ALA A 1 176 ? 1.669 10.567 22.087 1.00 91.56 176 ALA A O 1
ATOM 1302 N N . ALA A 1 177 ? 0.485 12.163 23.128 1.00 89.06 177 ALA A N 1
ATOM 1303 C CA . ALA A 1 177 ? 0.039 11.309 24.232 1.00 89.06 177 ALA A CA 1
ATOM 1304 C C . ALA A 1 177 ? -0.770 10.093 23.748 1.00 89.06 177 ALA A C 1
ATOM 1306 O O . ALA A 1 177 ? -0.733 9.009 24.336 1.00 89.06 177 ALA A O 1
ATOM 1307 N N . ARG A 1 178 ? -1.529 10.254 22.660 1.00 87.44 178 ARG A N 1
ATOM 1308 C CA . ARG A 1 178 ? -2.241 9.143 22.028 1.00 87.44 178 ARG A CA 1
ATOM 1309 C C . ARG A 1 178 ? -1.289 8.178 21.327 1.00 87.44 178 ARG A C 1
ATOM 1311 O O . ARG A 1 178 ? -1.434 6.977 21.523 1.00 87.44 178 ARG A O 1
ATOM 1318 N N . ASP A 1 179 ? -0.345 8.682 20.538 1.00 88.56 179 ASP A N 1
ATOM 1319 C CA . ASP A 1 179 ? 0.635 7.844 19.845 1.00 88.56 179 ASP A CA 1
ATOM 1320 C C . ASP A 1 179 ? 1.509 7.066 20.843 1.00 88.56 179 ASP A C 1
ATOM 1322 O O . ASP A 1 179 ? 1.802 5.898 20.596 1.00 88.56 179 ASP A O 1
ATOM 1326 N N . GLU A 1 180 ? 1.860 7.671 21.982 1.00 88.25 180 GLU A N 1
ATOM 1327 C CA . GLU A 1 180 ? 2.593 7.008 23.067 1.00 88.25 180 GLU A CA 1
ATOM 1328 C C . GLU A 1 180 ? 1.787 5.844 23.647 1.00 88.25 180 GLU A C 1
ATOM 1330 O O . GLU A 1 180 ? 2.261 4.711 23.670 1.00 88.25 180 GLU A O 1
ATOM 1335 N N . ARG A 1 181 ? 0.512 6.074 23.995 1.00 86.25 181 ARG A N 1
ATOM 1336 C CA . ARG A 1 181 ? -0.386 4.989 24.422 1.00 86.25 181 ARG A CA 1
ATOM 1337 C C . ARG A 1 181 ? -0.553 3.924 23.347 1.00 86.25 181 ARG A C 1
ATOM 1339 O O . ARG A 1 181 ? -0.623 2.749 23.664 1.00 86.25 181 ARG A O 1
ATOM 1346 N N . ASP A 1 182 ? -0.660 4.296 22.077 1.00 87.19 182 ASP A N 1
ATOM 1347 C CA . ASP A 1 182 ? -0.801 3.330 20.987 1.00 87.19 182 ASP A CA 1
ATOM 1348 C C . ASP A 1 182 ? 0.446 2.446 20.834 1.00 87.19 182 ASP A C 1
ATOM 1350 O O . ASP A 1 182 ? 0.313 1.253 20.563 1.00 87.19 182 ASP A O 1
ATOM 1354 N N . ARG A 1 183 ? 1.644 3.008 21.021 1.00 87.94 183 ARG A N 1
ATOM 1355 C CA . ARG A 1 183 ? 2.929 2.296 20.924 1.00 87.94 183 ARG A CA 1
ATOM 1356 C C . ARG A 1 183 ? 3.273 1.490 22.175 1.00 87.94 183 ARG A C 1
ATOM 1358 O O . ARG A 1 183 ? 3.842 0.415 22.034 1.00 87.94 183 ARG A O 1
ATOM 1365 N N . GLY A 1 184 ? 2.933 1.999 23.357 1.00 84.69 184 GLY A N 1
ATOM 1366 C CA . GLY A 1 184 ? 3.282 1.414 24.655 1.00 84.69 184 GLY A CA 1
ATOM 1367 C C . GLY A 1 184 ? 2.340 0.316 25.154 1.00 84.69 184 GLY A C 1
ATOM 1368 O O . GLY A 1 184 ? 2.587 -0.257 26.208 1.00 84.69 184 GLY A O 1
ATOM 1369 N N . ARG A 1 185 ? 1.255 0.005 24.433 1.00 82.56 185 ARG A N 1
ATOM 1370 C CA . ARG A 1 185 ? 0.347 -1.097 24.801 1.00 82.56 185 ARG A CA 1
ATOM 1371 C C . ARG A 1 185 ? 1.066 -2.443 24.800 1.00 82.56 185 ARG A C 1
ATOM 1373 O O . ARG A 1 185 ? 1.667 -2.816 23.796 1.00 82.56 185 ARG A O 1
ATOM 1380 N N . GLU A 1 186 ? 0.853 -3.228 25.854 1.00 80.75 186 GLU A N 1
ATOM 1381 C CA . GLU A 1 186 ? 1.291 -4.629 25.910 1.00 80.75 186 GLU A CA 1
ATOM 1382 C C . GLU A 1 186 ? 0.639 -5.470 24.800 1.00 80.75 186 GLU A C 1
ATOM 1384 O O . GLU A 1 186 ? 1.296 -6.240 24.099 1.00 80.75 186 GLU A O 1
ATOM 1389 N N . LEU A 1 187 ? -0.666 -5.278 24.581 1.00 73.69 187 LEU A N 1
ATOM 1390 C CA . LEU A 1 187 ? -1.426 -6.005 23.569 1.00 73.69 187 LEU A CA 1
ATOM 1391 C C . LEU A 1 187 ? -1.477 -5.247 22.240 1.00 73.69 187 LEU A C 1
ATOM 1393 O O . LEU A 1 187 ? -2.170 -4.239 22.104 1.00 73.69 187 LEU A O 1
ATOM 1397 N N . SER A 1 188 ? -0.831 -5.827 21.221 1.00 79.19 188 SER A N 1
ATOM 1398 C CA . SER A 1 188 ? -0.841 -5.351 19.822 1.00 79.19 188 SER A CA 1
ATOM 1399 C C . SER A 1 188 ? -0.436 -3.870 19.678 1.00 79.19 188 SER A C 1
ATOM 1401 O O . SER A 1 188 ? -1.235 -3.055 19.203 1.00 79.19 188 SER A O 1
ATOM 1403 N N . PRO A 1 189 ? 0.795 -3.506 20.084 1.00 87.56 189 PRO A N 1
ATOM 1404 C CA . PRO A 1 189 ? 1.283 -2.135 19.983 1.00 87.56 189 PRO A CA 1
ATOM 1405 C C . PRO A 1 189 ? 1.279 -1.638 18.535 1.00 87.56 189 PRO A C 1
ATOM 1407 O O . PRO A 1 189 ? 1.484 -2.412 17.592 1.00 87.56 189 PRO A O 1
ATOM 1410 N N . LEU A 1 190 ? 1.109 -0.325 18.360 1.00 89.50 190 LEU A N 1
ATOM 1411 C CA . LEU A 1 190 ? 1.271 0.348 17.075 1.00 89.50 190 LEU A CA 1
ATOM 1412 C C . LEU A 1 190 ? 2.723 0.212 16.618 1.00 89.50 190 LEU A C 1
ATOM 1414 O O . LEU A 1 190 ? 3.598 1.000 16.980 1.00 89.50 190 LEU A O 1
ATOM 1418 N N . ARG A 1 191 ? 2.958 -0.779 15.766 1.00 88.12 191 ARG A N 1
ATOM 1419 C CA . ARG A 1 191 ? 4.234 -0.992 15.102 1.00 88.12 191 ARG A CA 1
ATOM 1420 C C . ARG A 1 191 ? 4.006 -1.421 13.658 1.00 88.12 191 ARG A C 1
ATOM 1422 O O . ARG A 1 191 ? 3.080 -2.186 13.386 1.00 88.12 191 ARG A O 1
ATOM 1429 N N . PRO A 1 192 ? 4.848 -0.958 12.728 1.00 85.25 192 PRO A N 1
ATOM 1430 C CA . PRO A 1 192 ? 4.810 -1.444 11.359 1.00 85.25 192 PRO A CA 1
ATOM 1431 C C . PRO A 1 192 ? 5.108 -2.953 11.325 1.00 85.25 192 PRO A C 1
ATOM 1433 O O . PRO A 1 192 ? 6.113 -3.367 11.912 1.00 85.25 192 PRO A O 1
ATOM 1436 N N . PRO A 1 193 ? 4.294 -3.770 10.626 1.00 82.75 193 PRO A N 1
ATOM 1437 C CA . PRO A 1 193 ? 4.664 -5.146 10.303 1.00 82.75 193 PRO A CA 1
ATOM 1438 C C . PRO A 1 193 ? 6.018 -5.202 9.580 1.00 82.75 193 PRO A C 1
ATOM 1440 O O . PRO A 1 193 ? 6.358 -4.294 8.818 1.00 82.75 193 PRO A O 1
ATOM 1443 N N . GLU A 1 194 ? 6.791 -6.272 9.779 1.00 75.88 194 GLU A N 1
ATOM 1444 C CA . GLU A 1 194 ? 8.128 -6.418 9.172 1.00 75.88 194 GLU A CA 1
ATOM 1445 C C . GLU A 1 194 ? 8.107 -6.426 7.636 1.00 75.88 194 GLU A C 1
ATOM 1447 O O . GLU A 1 194 ? 9.060 -6.007 6.975 1.00 75.88 194 GLU A O 1
ATOM 1452 N N . ASP A 1 195 ? 7.017 -6.920 7.062 1.00 74.44 195 ASP A N 1
ATOM 1453 C CA . ASP A 1 195 ? 6.763 -7.023 5.631 1.00 74.44 195 ASP A CA 1
ATOM 1454 C C . ASP A 1 195 ? 5.906 -5.872 5.082 1.00 74.44 195 ASP A C 1
ATOM 1456 O O . ASP A 1 195 ? 5.586 -5.866 3.892 1.00 74.44 195 ASP A O 1
ATOM 1460 N N . ALA A 1 196 ? 5.566 -4.877 5.910 1.00 80.88 196 ALA A N 1
ATOM 1461 C CA . ALA A 1 196 ? 4.764 -3.744 5.472 1.00 80.88 196 ALA A CA 1
ATOM 1462 C C . ALA A 1 196 ? 5.550 -2.764 4.594 1.00 80.88 196 ALA A C 1
ATOM 1464 O O . ALA A 1 196 ? 6.704 -2.409 4.857 1.00 80.88 196 ALA A O 1
ATOM 1465 N N . VAL A 1 197 ? 4.875 -2.239 3.572 1.00 81.31 197 VAL A N 1
ATOM 1466 C CA . VAL A 1 197 ? 5.361 -1.095 2.801 1.00 81.31 197 VAL A CA 1
ATOM 1467 C C . VAL A 1 197 ? 5.071 0.173 3.593 1.00 81.31 197 VAL A C 1
ATOM 1469 O O . VAL A 1 197 ? 3.916 0.544 3.797 1.00 81.31 197 VAL A O 1
ATOM 1472 N N . ARG A 1 198 ? 6.128 0.855 4.030 1.00 84.75 198 ARG A N 1
ATOM 1473 C CA . ARG A 1 198 ? 6.009 2.158 4.689 1.00 84.75 198 ARG A CA 1
ATOM 1474 C C . ARG A 1 198 ? 5.784 3.244 3.643 1.00 84.75 198 ARG A C 1
ATOM 1476 O O . ARG A 1 198 ? 6.499 3.261 2.644 1.00 84.75 198 ARG A O 1
ATOM 1483 N N . ILE A 1 199 ? 4.815 4.130 3.857 1.00 83.69 199 ILE A N 1
ATOM 1484 C CA . ILE A 1 199 ? 4.505 5.256 2.966 1.00 83.69 199 ILE A CA 1
ATOM 1485 C C . ILE A 1 199 ? 4.462 6.542 3.787 1.00 83.69 199 ILE A C 1
ATOM 1487 O O . ILE A 1 199 ? 3.625 6.694 4.672 1.00 83.69 199 ILE A O 1
ATOM 1491 N N . GLN A 1 200 ? 5.357 7.477 3.467 1.00 84.31 200 GLN A N 1
ATOM 1492 C CA . GLN A 1 200 ? 5.302 8.839 3.992 1.00 84.31 200 GLN A CA 1
ATOM 1493 C C . GLN A 1 200 ? 4.260 9.629 3.202 1.00 84.31 200 GLN A C 1
ATOM 1495 O O . GLN A 1 200 ? 4.373 9.753 1.985 1.00 84.31 200 GLN A O 1
ATOM 1500 N N . THR A 1 201 ? 3.240 10.147 3.883 1.00 84.56 201 THR A N 1
ATOM 1501 C CA . THR A 1 201 ? 2.100 10.820 3.227 1.00 84.56 201 THR A CA 1
ATOM 1502 C C . THR A 1 201 ? 2.284 12.330 3.071 1.00 84.56 201 THR A C 1
ATOM 1504 O O . THR A 1 201 ? 1.416 13.010 2.520 1.00 84.56 201 THR A O 1
ATOM 1507 N N . ALA A 1 202 ? 3.390 12.891 3.568 1.00 78.81 202 ALA A N 1
ATOM 1508 C CA . ALA A 1 202 ? 3.705 14.305 3.396 1.00 78.81 202 ALA A CA 1
ATOM 1509 C C . ALA A 1 202 ? 3.879 14.629 1.900 1.00 78.81 202 ALA A C 1
ATOM 1511 O O . ALA A 1 202 ? 4.651 13.976 1.201 1.00 78.81 202 ALA A O 1
ATOM 1512 N N . GLY A 1 203 ? 3.129 15.617 1.404 1.00 77.31 203 GLY A N 1
ATOM 1513 C CA . GLY A 1 203 ? 3.172 16.034 -0.001 1.00 77.31 203 GLY A CA 1
ATOM 1514 C C . GLY A 1 203 ? 2.466 15.106 -1.001 1.00 77.31 203 GLY A C 1
ATOM 1515 O O . GLY A 1 203 ? 2.569 15.352 -2.200 1.00 77.31 203 GLY A O 1
ATOM 1516 N N . MET A 1 204 ? 1.748 14.068 -0.550 1.00 80.38 204 MET A N 1
ATOM 1517 C CA . MET A 1 204 ? 0.960 13.189 -1.425 1.00 80.38 204 MET A CA 1
ATOM 1518 C C . MET A 1 204 ? -0.537 13.461 -1.300 1.00 80.38 204 MET A C 1
ATOM 1520 O O . MET A 1 204 ? -1.084 13.475 -0.196 1.00 80.38 204 MET A O 1
ATOM 1524 N N . THR A 1 205 ? -1.234 13.554 -2.429 1.00 84.56 205 THR A N 1
ATOM 1525 C CA . THR A 1 205 ? -2.705 13.581 -2.440 1.00 84.56 205 THR A CA 1
ATOM 1526 C C . THR A 1 205 ? -3.293 12.196 -2.125 1.00 84.56 205 THR A C 1
ATOM 1528 O O . THR A 1 205 ? -2.655 11.181 -2.423 1.00 84.56 205 THR A O 1
ATOM 1531 N N . PRO A 1 206 ? -4.524 12.095 -1.585 1.00 84.31 206 PRO A N 1
ATOM 1532 C CA . PRO A 1 206 ? -5.187 10.801 -1.393 1.00 84.31 206 PRO A CA 1
ATOM 1533 C C . PRO A 1 206 ? -5.312 9.982 -2.686 1.00 84.31 206 PRO A C 1
ATOM 1535 O O . PRO A 1 206 ? -5.163 8.762 -2.665 1.00 84.31 206 PRO A O 1
ATOM 1538 N N . ALA A 1 207 ? -5.509 10.650 -3.829 1.00 83.50 207 ALA A N 1
ATOM 1539 C CA . ALA A 1 207 ? -5.533 10.007 -5.139 1.00 83.50 207 ALA A CA 1
ATOM 1540 C C . ALA A 1 207 ? -4.184 9.347 -5.474 1.00 83.50 207 ALA A C 1
ATOM 1542 O O . ALA A 1 207 ? -4.151 8.172 -5.835 1.00 83.50 207 ALA A O 1
ATOM 1543 N N . GLU A 1 208 ? -3.062 10.047 -5.279 1.00 83.00 208 GLU A N 1
ATOM 1544 C CA . GLU A 1 208 ? -1.721 9.481 -5.488 1.00 83.00 208 GLU A CA 1
ATOM 1545 C C . GLU A 1 208 ? -1.420 8.327 -4.524 1.00 83.00 208 GLU A C 1
ATOM 1547 O O . GLU A 1 208 ? -0.852 7.316 -4.942 1.00 83.00 208 GLU A O 1
ATOM 1552 N N . GLN A 1 209 ? -1.829 8.451 -3.256 1.00 87.38 209 GLN A N 1
ATOM 1553 C CA . GLN A 1 209 ? -1.688 7.388 -2.254 1.00 87.38 209 GLN A CA 1
ATOM 1554 C C . GLN A 1 209 ? -2.474 6.140 -2.676 1.00 87.38 209 GLN A C 1
ATOM 1556 O O . GLN A 1 209 ? -1.925 5.037 -2.689 1.00 87.38 209 GLN A O 1
ATOM 1561 N N . SER A 1 210 ? -3.729 6.315 -3.100 1.00 90.56 210 SER A N 1
ATOM 1562 C CA . SER A 1 210 ? -4.576 5.209 -3.548 1.00 90.56 210 SER A CA 1
ATOM 1563 C C . SER A 1 210 ? -4.042 4.526 -4.804 1.00 90.56 210 SER A C 1
ATOM 1565 O O . SER A 1 210 ? -3.958 3.300 -4.845 1.00 90.56 210 SER A O 1
ATOM 1567 N N . ALA A 1 211 ? -3.589 5.301 -5.792 1.00 82.44 211 ALA A N 1
ATOM 1568 C CA . ALA A 1 211 ? -3.043 4.773 -7.033 1.00 82.44 211 ALA A CA 1
ATOM 1569 C C . ALA A 1 211 ? -1.736 4.002 -6.789 1.00 82.44 211 ALA A C 1
ATOM 1571 O O . ALA A 1 211 ? -1.515 2.956 -7.400 1.00 82.44 211 ALA A O 1
ATOM 1572 N N . LEU A 1 212 ? -0.890 4.477 -5.866 1.00 81.44 212 LEU A N 1
ATOM 1573 C CA . LEU A 1 212 ? 0.299 3.750 -5.428 1.00 81.44 212 LEU A CA 1
ATOM 1574 C C . LEU A 1 212 ? -0.071 2.419 -4.769 1.00 81.44 212 LEU A C 1
ATOM 1576 O O . LEU A 1 212 ? 0.451 1.386 -5.175 1.00 81.44 212 LEU A O 1
ATOM 1580 N N . ILE A 1 213 ? -0.960 2.420 -3.776 1.00 88.38 213 ILE A N 1
ATOM 1581 C CA . ILE A 1 213 ? -1.330 1.196 -3.050 1.00 88.38 213 ILE A CA 1
ATOM 1582 C C . ILE A 1 213 ? -2.026 0.196 -3.980 1.00 88.38 213 ILE A C 1
ATOM 1584 O O . ILE A 1 213 ? -1.695 -0.988 -3.953 1.00 88.38 213 ILE A O 1
ATOM 1588 N N . ALA A 1 214 ? -2.914 0.659 -4.862 1.00 86.69 214 ALA A N 1
ATOM 1589 C CA . ALA A 1 214 ? -3.538 -0.179 -5.881 1.00 86.69 214 ALA A CA 1
ATOM 1590 C C . ALA A 1 214 ? -2.498 -0.789 -6.834 1.00 86.69 214 ALA A C 1
ATOM 1592 O O . ALA A 1 214 ? -2.589 -1.964 -7.188 1.00 86.69 214 ALA A O 1
ATOM 1593 N N . ALA A 1 215 ? -1.478 -0.021 -7.227 1.00 73.19 215 ALA A N 1
ATOM 1594 C CA . ALA A 1 215 ? -0.398 -0.537 -8.054 1.00 73.19 215 ALA A CA 1
ATOM 1595 C C . ALA A 1 215 ? 0.465 -1.563 -7.305 1.00 73.19 215 ALA A C 1
ATOM 1597 O O . ALA A 1 215 ? 0.755 -2.606 -7.887 1.00 73.19 215 ALA A O 1
ATOM 1598 N N . LEU A 1 216 ? 0.798 -1.311 -6.032 1.00 77.69 216 LEU A N 1
ATOM 1599 C CA . LEU A 1 216 ? 1.517 -2.244 -5.155 1.00 77.69 216 LEU A CA 1
ATOM 1600 C C . LEU A 1 216 ? 0.762 -3.563 -4.987 1.00 77.69 216 LEU A C 1
ATOM 1602 O O . LEU A 1 216 ? 1.367 -4.630 -5.064 1.00 77.69 216 LEU A O 1
ATOM 1606 N N . TYR A 1 217 ? -0.555 -3.489 -4.796 1.00 82.62 217 TYR A N 1
ATOM 1607 C CA . TYR A 1 217 ? -1.426 -4.654 -4.677 1.00 82.62 217 TYR A CA 1
ATOM 1608 C C . TYR A 1 217 ? -1.412 -5.514 -5.949 1.00 82.62 217 TYR A C 1
ATOM 1610 O O . TYR A 1 217 ? -1.332 -6.738 -5.873 1.00 82.62 217 TYR A O 1
ATOM 1618 N N . ARG A 1 218 ? -1.398 -4.874 -7.124 1.00 73.75 218 ARG A N 1
ATOM 1619 C CA . ARG A 1 218 ? -1.282 -5.538 -8.434 1.00 73.75 218 ARG A CA 1
ATOM 1620 C C . ARG A 1 218 ? 0.163 -5.928 -8.799 1.00 73.75 218 ARG A C 1
ATOM 1622 O O . ARG A 1 218 ? 0.446 -6.189 -9.961 1.00 73.75 218 ARG A O 1
ATOM 1629 N N . GLY A 1 219 ? 1.101 -5.910 -7.848 1.00 61.09 219 GLY A N 1
ATOM 1630 C CA . GLY A 1 219 ? 2.503 -6.289 -8.073 1.00 61.09 219 GLY A CA 1
ATOM 1631 C C . GLY A 1 219 ? 3.366 -5.253 -8.810 1.00 61.09 219 GLY A C 1
ATOM 1632 O O . GLY A 1 219 ? 4.514 -5.543 -9.138 1.00 61.09 219 GLY A O 1
ATOM 1633 N N . GLY A 1 220 ? 2.850 -4.045 -9.055 1.00 55.78 220 GLY A N 1
ATOM 1634 C CA . GLY A 1 220 ? 3.564 -2.939 -9.701 1.00 55.78 220 GLY A CA 1
ATOM 1635 C C . GLY A 1 220 ? 4.193 -1.931 -8.727 1.00 55.78 220 GLY A C 1
ATOM 1636 O O . GLY A 1 220 ? 3.894 -1.897 -7.535 1.00 55.78 220 GLY A O 1
ATOM 1637 N N . GLY A 1 221 ? 5.082 -1.083 -9.255 1.00 58.53 221 GLY A N 1
ATOM 1638 C CA . GLY A 1 221 ? 5.614 0.104 -8.572 1.00 58.53 221 GLY A CA 1
ATOM 1639 C C . GLY A 1 221 ? 4.647 1.296 -8.609 1.00 58.53 221 GLY A C 1
ATOM 1640 O O . GLY A 1 221 ? 3.442 1.123 -8.766 1.00 58.53 221 GLY A O 1
ATOM 1641 N N . TRP A 1 222 ? 5.158 2.523 -8.478 1.00 59.25 222 TRP A N 1
ATOM 1642 C CA . TRP A 1 222 ? 4.332 3.733 -8.637 1.00 59.25 222 TRP A CA 1
ATOM 1643 C C . TRP A 1 222 ? 3.644 3.772 -10.018 1.00 59.25 222 TRP A C 1
ATOM 1645 O O . TRP A 1 222 ? 4.223 3.262 -10.968 1.00 59.25 222 TRP A O 1
ATOM 1655 N N . PRO A 1 223 ? 2.455 4.387 -10.178 1.00 57.84 223 PRO A N 1
ATOM 1656 C CA . PRO A 1 223 ? 1.791 4.503 -11.482 1.00 57.84 223 PRO A CA 1
ATOM 1657 C C . PRO A 1 223 ? 2.596 5.310 -12.514 1.00 57.84 223 PRO A C 1
ATOM 1659 O O . PRO A 1 223 ? 3.259 6.299 -12.169 1.00 57.84 223 PRO A O 1
ATOM 1662 N N . ALA A 1 224 ? 2.481 4.934 -13.794 1.00 59.28 224 ALA A N 1
ATOM 1663 C CA . ALA A 1 224 ? 3.156 5.618 -14.901 1.00 59.28 224 ALA A CA 1
ATOM 1664 C C . ALA A 1 224 ? 2.630 7.032 -15.030 1.00 59.28 224 ALA A C 1
ATOM 1666 O O . ALA A 1 224 ? 1.430 7.255 -15.106 1.00 59.28 224 ALA A O 1
ATOM 1667 N N . GLY A 1 225 ? 3.549 7.999 -14.981 1.00 62.47 225 GLY A N 1
ATOM 1668 C CA . GLY A 1 225 ? 3.192 9.411 -15.014 1.00 62.47 225 GLY A CA 1
ATOM 1669 C C . GLY A 1 225 ? 2.740 10.012 -13.677 1.00 62.47 225 GLY A C 1
ATOM 1670 O O . GLY A 1 225 ? 2.146 11.088 -13.695 1.00 62.47 225 GLY A O 1
ATOM 1671 N N . SER A 1 226 ? 3.034 9.422 -12.513 1.00 69.56 226 SER A N 1
ATOM 1672 C CA . SER A 1 226 ? 2.910 10.186 -11.257 1.00 69.56 226 SER A CA 1
ATOM 1673 C C . SER A 1 226 ? 3.914 11.355 -11.219 1.00 69.56 226 SER A C 1
ATOM 1675 O O . SER A 1 226 ? 4.981 11.293 -11.845 1.00 69.56 226 SER A O 1
ATOM 1677 N N . ARG A 1 227 ? 3.591 12.444 -10.499 1.00 74.19 227 ARG A N 1
ATOM 1678 C CA . ARG A 1 227 ? 4.493 13.608 -10.356 1.00 74.19 227 ARG A CA 1
ATOM 1679 C C . ARG A 1 227 ? 5.840 13.188 -9.768 1.00 74.19 227 ARG A C 1
ATOM 1681 O O . ARG A 1 227 ? 6.882 13.554 -10.304 1.00 74.19 227 ARG A O 1
ATOM 1688 N N . PHE A 1 228 ? 5.801 12.342 -8.740 1.00 73.06 228 PHE A N 1
ATOM 1689 C CA . PHE A 1 228 ? 6.990 11.781 -8.110 1.00 73.06 228 PHE A CA 1
ATOM 1690 C C . PHE A 1 228 ? 7.805 10.900 -9.067 1.00 73.06 228 PHE A C 1
ATOM 1692 O O . PHE A 1 228 ? 9.011 11.090 -9.179 1.00 73.06 228 PHE A O 1
ATOM 1699 N N . HIS A 1 229 ? 7.167 9.997 -9.824 1.00 76.88 229 HIS A N 1
ATOM 1700 C CA . HIS A 1 229 ? 7.862 9.180 -10.826 1.00 76.88 229 HIS A CA 1
ATOM 1701 C C . HIS A 1 229 ? 8.571 10.048 -11.875 1.00 76.88 229 HIS A C 1
ATOM 1703 O O . HIS A 1 229 ? 9.745 9.820 -12.168 1.00 76.88 229 HIS A O 1
ATOM 1709 N N . ARG A 1 230 ? 7.887 11.069 -12.417 1.00 82.75 230 ARG A N 1
ATOM 1710 C CA . ARG A 1 230 ? 8.495 12.002 -13.379 1.00 82.75 230 ARG A CA 1
ATOM 1711 C C . ARG A 1 230 ? 9.675 12.752 -12.771 1.00 82.75 230 ARG A C 1
ATOM 1713 O O . ARG A 1 230 ? 10.707 12.852 -13.426 1.00 82.75 230 ARG A O 1
ATOM 1720 N N . ALA A 1 231 ? 9.541 13.228 -11.533 1.00 84.94 231 ALA A N 1
ATOM 1721 C CA . ALA A 1 231 ? 10.614 13.916 -10.822 1.00 84.94 231 ALA A CA 1
ATOM 1722 C C . ALA A 1 231 ? 11.830 13.001 -10.608 1.00 84.94 231 ALA A C 1
ATOM 1724 O O . ALA A 1 231 ? 12.944 13.377 -10.961 1.00 84.94 231 ALA A O 1
ATOM 1725 N N . VAL A 1 232 ? 11.618 11.774 -10.121 1.00 84.06 232 VAL A N 1
ATOM 1726 C CA . VAL A 1 232 ? 12.679 10.774 -9.920 1.00 84.06 232 VAL A CA 1
ATOM 1727 C C . VAL A 1 232 ? 13.365 10.417 -11.237 1.00 84.06 232 VAL A C 1
ATOM 1729 O O . VAL A 1 232 ? 14.593 10.399 -11.299 1.00 84.06 232 VAL A O 1
ATOM 1732 N N . ARG A 1 233 ? 12.603 10.159 -12.307 1.00 85.06 233 ARG A N 1
ATOM 1733 C CA . ARG A 1 233 ? 13.166 9.806 -13.618 1.00 85.06 233 ARG A CA 1
ATOM 1734 C C . ARG A 1 233 ? 13.937 10.972 -14.239 1.00 85.06 233 ARG A C 1
ATOM 1736 O O . ARG A 1 233 ? 15.006 10.748 -14.798 1.00 85.06 233 ARG A O 1
ATOM 1743 N N . ALA A 1 234 ? 13.438 12.203 -14.111 1.00 88.56 234 ALA A N 1
ATOM 1744 C CA . ALA A 1 234 ? 14.125 13.400 -14.592 1.00 88.56 234 ALA A CA 1
ATOM 1745 C C . ALA A 1 234 ? 15.421 13.665 -13.810 1.00 88.56 234 ALA A C 1
ATOM 1747 O O . ALA A 1 234 ? 16.477 13.806 -14.423 1.00 88.56 234 ALA A O 1
ATOM 1748 N N . ALA A 1 235 ? 15.364 13.662 -12.475 1.00 90.31 235 ALA A N 1
ATOM 1749 C CA . ALA A 1 235 ? 16.526 13.884 -11.616 1.00 90.31 235 ALA A CA 1
ATOM 1750 C C . ALA A 1 235 ? 17.579 12.776 -11.779 1.00 90.31 235 ALA A C 1
ATOM 1752 O O . ALA A 1 235 ? 18.757 13.062 -11.981 1.00 90.31 235 ALA A O 1
ATOM 1753 N N . GLY A 1 236 ? 17.152 11.510 -11.772 1.00 88.50 236 GLY A N 1
ATOM 1754 C CA . GLY A 1 236 ? 18.029 10.364 -12.007 1.00 88.50 236 GLY A CA 1
ATOM 1755 C C . GLY A 1 236 ? 18.635 10.379 -13.410 1.00 88.50 236 GLY A C 1
ATOM 1756 O O . GLY A 1 236 ? 19.831 10.156 -13.563 1.00 88.50 236 GLY A O 1
ATOM 1757 N N . GLY A 1 237 ? 17.844 10.710 -14.433 1.00 87.56 237 GLY A N 1
ATOM 1758 C CA . GLY A 1 237 ? 18.324 10.859 -15.806 1.00 87.56 237 GLY A CA 1
ATOM 1759 C C . GLY A 1 237 ? 19.344 11.990 -15.957 1.00 87.56 237 GLY A C 1
ATOM 1760 O O . GLY A 1 237 ? 20.362 11.801 -16.619 1.00 87.56 237 GLY A O 1
ATOM 1761 N N . ALA A 1 238 ? 19.116 13.141 -15.317 1.00 88.62 238 ALA A N 1
ATOM 1762 C CA . ALA A 1 238 ? 20.061 14.257 -15.295 1.00 88.62 238 ALA A CA 1
ATOM 1763 C C . ALA A 1 238 ? 21.372 13.875 -14.594 1.00 88.62 238 ALA A C 1
ATOM 1765 O O . ALA A 1 238 ? 22.447 14.115 -15.140 1.00 88.62 238 ALA A O 1
ATOM 1766 N N . LEU A 1 239 ? 21.289 13.198 -13.445 1.00 88.31 239 LEU A N 1
ATOM 1767 C CA . LEU A 1 239 ? 22.458 12.701 -12.721 1.00 88.31 239 LEU A CA 1
ATOM 1768 C C . LEU A 1 239 ? 23.253 11.688 -13.554 1.00 88.31 239 LEU A C 1
ATOM 1770 O O . LEU A 1 239 ? 24.471 11.795 -13.663 1.00 88.31 239 LEU A O 1
ATOM 1774 N N . VAL A 1 240 ? 22.573 10.733 -14.195 1.00 87.75 240 VAL A N 1
ATOM 1775 C CA . VAL A 1 240 ? 23.212 9.761 -15.094 1.00 87.75 240 VAL A CA 1
ATOM 1776 C C . VAL A 1 240 ? 23.875 10.471 -16.276 1.00 87.75 240 VAL A C 1
ATOM 1778 O O . VAL A 1 240 ? 24.989 10.109 -16.645 1.00 87.75 240 VAL A O 1
ATOM 1781 N N . ARG A 1 241 ? 23.250 11.507 -16.851 1.00 87.06 241 ARG A N 1
ATOM 1782 C CA . ARG A 1 241 ? 23.858 12.305 -17.929 1.00 87.06 241 ARG A CA 1
ATOM 1783 C C . ARG A 1 241 ? 25.110 13.045 -17.475 1.00 87.06 241 ARG A C 1
ATOM 1785 O O . ARG A 1 241 ? 26.100 13.018 -18.197 1.00 87.06 241 ARG A O 1
ATOM 1792 N N . LEU A 1 242 ? 25.066 13.642 -16.288 1.00 84.94 242 LEU A N 1
ATOM 1793 C CA . LEU A 1 242 ? 26.176 14.392 -15.709 1.00 84.94 242 LEU A CA 1
ATOM 1794 C C . LEU A 1 242 ? 27.368 13.488 -15.365 1.00 84.94 242 LEU A C 1
ATOM 1796 O O . LEU A 1 242 ? 28.506 13.835 -15.652 1.00 84.94 242 LEU A O 1
ATOM 1800 N N . VAL A 1 243 ? 27.106 12.326 -14.761 1.00 82.50 243 VAL A N 1
ATOM 1801 C CA . VAL A 1 243 ? 28.153 11.463 -14.189 1.00 82.50 243 VAL A CA 1
ATOM 1802 C C . VAL A 1 243 ? 28.648 10.404 -15.179 1.00 82.50 243 VAL A C 1
ATOM 1804 O O . VAL A 1 243 ? 29.819 10.030 -15.152 1.00 82.50 243 VAL A O 1
ATOM 1807 N N . LEU A 1 244 ? 27.767 9.884 -16.040 1.00 83.50 244 LEU A N 1
ATOM 1808 C CA . LEU A 1 244 ? 28.035 8.695 -16.863 1.00 83.50 244 LEU A CA 1
ATOM 1809 C C . LEU A 1 244 ? 28.014 8.968 -18.375 1.00 83.50 244 LEU A C 1
ATOM 1811 O O . LEU A 1 244 ? 28.314 8.051 -19.145 1.00 83.50 244 LEU A O 1
ATOM 1815 N N . ALA A 1 245 ? 27.667 10.197 -18.787 1.00 84.88 245 ALA A N 1
ATOM 1816 C CA . ALA A 1 245 ? 27.658 10.678 -20.173 1.00 84.88 245 ALA A CA 1
ATOM 1817 C C . ALA A 1 245 ? 27.128 9.634 -21.186 1.00 84.88 245 ALA A C 1
ATOM 1819 O O . ALA A 1 245 ? 27.831 9.265 -22.128 1.00 84.88 245 ALA A O 1
ATOM 1820 N N . PRO A 1 246 ? 25.910 9.095 -20.992 1.00 88.31 246 PRO A N 1
ATOM 1821 C CA . PRO A 1 246 ? 25.437 7.935 -21.726 1.00 88.31 246 PRO A CA 1
ATOM 1822 C C . PRO A 1 246 ? 25.227 8.263 -23.208 1.00 88.31 246 PRO A C 1
ATOM 1824 O O . PRO A 1 246 ? 24.630 9.281 -23.563 1.00 88.31 246 PRO A O 1
ATOM 1827 N N . ARG A 1 247 ? 25.647 7.354 -24.087 1.00 90.00 247 ARG A N 1
ATOM 1828 C CA . ARG A 1 247 ? 25.303 7.360 -25.512 1.00 90.00 247 ARG A CA 1
ATOM 1829 C C . ARG A 1 247 ? 24.227 6.319 -25.756 1.00 90.00 247 ARG A C 1
ATOM 1831 O O . ARG A 1 247 ? 24.484 5.123 -25.636 1.00 90.00 247 ARG A O 1
ATOM 1838 N N . VAL A 1 248 ? 23.031 6.790 -26.091 1.00 92.12 248 VAL A N 1
ATOM 1839 C CA . VAL A 1 248 ? 21.869 5.938 -26.346 1.00 92.12 248 VAL A CA 1
ATOM 1840 C C . VAL A 1 248 ? 21.569 5.934 -27.844 1.00 92.12 248 VAL A C 1
ATOM 1842 O O . VAL A 1 248 ? 21.483 7.003 -28.447 1.00 92.12 248 VAL A O 1
ATOM 1845 N N . GLY A 1 249 ? 21.433 4.750 -28.440 1.00 92.62 249 GLY A N 1
ATOM 1846 C CA . GLY A 1 249 ? 21.102 4.565 -29.856 1.00 92.62 249 GLY A CA 1
ATOM 1847 C C . GLY A 1 249 ? 19.955 3.577 -30.069 1.00 92.62 249 GLY A C 1
ATOM 1848 O O . GLY A 1 249 ? 19.706 2.718 -29.225 1.00 92.62 249 GLY A O 1
ATOM 1849 N N . GLY A 1 250 ? 19.265 3.679 -31.207 1.00 91.31 250 GLY A N 1
ATOM 1850 C CA . GLY A 1 250 ? 18.160 2.777 -31.560 1.00 91.31 250 GLY A CA 1
ATOM 1851 C C . GLY A 1 250 ? 16.832 3.090 -30.862 1.00 91.31 250 GLY A C 1
ATOM 1852 O O . GLY A 1 250 ? 15.916 2.282 -30.911 1.00 91.31 250 GLY A O 1
ATOM 1853 N N . GLN A 1 251 ? 16.683 4.259 -30.233 1.00 92.00 251 GLN A N 1
ATOM 1854 C CA . GLN A 1 251 ? 15.473 4.639 -29.488 1.00 92.00 251 GLN A CA 1
ATOM 1855 C C . GLN A 1 251 ? 14.193 4.578 -30.336 1.00 92.00 251 GLN A C 1
ATOM 1857 O O . GLN A 1 251 ? 13.133 4.274 -29.802 1.00 92.00 251 GLN A O 1
ATOM 1862 N N . ALA A 1 252 ? 14.292 4.849 -31.641 1.00 91.25 252 ALA A N 1
ATOM 1863 C CA . ALA A 1 252 ? 13.167 4.784 -32.576 1.00 91.25 252 ALA A CA 1
ATOM 1864 C C . ALA A 1 252 ? 12.640 3.355 -32.808 1.00 91.25 252 ALA A C 1
ATOM 1866 O O . ALA A 1 252 ? 11.516 3.193 -33.267 1.00 91.25 252 ALA A O 1
ATOM 1867 N N . LEU A 1 253 ? 13.436 2.329 -32.483 1.00 92.12 253 LEU A N 1
ATOM 1868 C CA . LEU A 1 253 ? 13.058 0.917 -32.599 1.00 92.12 253 LEU A CA 1
ATOM 1869 C C . LEU A 1 253 ? 12.258 0.424 -31.385 1.00 92.12 253 LEU A C 1
ATOM 1871 O O . LEU A 1 253 ? 11.716 -0.677 -31.415 1.00 92.12 253 LEU A O 1
ATOM 1875 N N . VAL A 1 254 ? 12.190 1.217 -30.311 1.00 93.31 254 VAL A N 1
ATOM 1876 C CA . VAL A 1 254 ? 11.417 0.875 -29.115 1.00 93.31 254 VAL A CA 1
ATOM 1877 C C . VAL A 1 254 ? 9.930 1.108 -29.415 1.00 93.31 254 VAL A C 1
ATOM 1879 O O . VAL A 1 254 ? 9.541 2.250 -29.678 1.00 93.31 254 VAL A O 1
ATOM 1882 N N . PRO A 1 255 ? 9.083 0.063 -29.383 1.00 90.75 255 PRO A N 1
ATOM 1883 C CA . PRO A 1 255 ? 7.679 0.186 -29.740 1.00 90.75 255 PRO A CA 1
ATOM 1884 C C . PRO A 1 255 ? 6.905 0.997 -28.695 1.00 90.75 255 PRO A C 1
ATOM 1886 O O . PRO A 1 255 ? 7.281 1.091 -27.523 1.00 90.75 255 PRO A O 1
ATOM 1889 N N . ARG A 1 256 ? 5.775 1.567 -29.123 1.00 86.69 256 ARG A N 1
ATOM 1890 C CA . ARG A 1 256 ? 4.769 2.116 -28.205 1.00 86.69 256 ARG A CA 1
ATOM 1891 C C . ARG A 1 256 ? 3.909 0.965 -27.679 1.00 86.69 256 ARG A C 1
ATOM 1893 O O . ARG A 1 256 ? 3.472 0.132 -28.464 1.00 86.69 256 ARG A O 1
ATOM 1900 N N . GLY A 1 257 ? 3.638 0.946 -26.375 1.00 85.62 257 GLY A N 1
ATOM 1901 C CA . GLY A 1 257 ? 2.853 -0.111 -25.726 1.00 85.62 257 GLY A CA 1
ATOM 1902 C C . GLY A 1 257 ? 3.716 -1.129 -24.969 1.00 85.62 257 GLY A C 1
ATOM 1903 O O . GLY A 1 257 ? 4.884 -0.848 -24.692 1.00 85.62 257 GLY A O 1
ATOM 1904 N N . PRO A 1 258 ? 3.147 -2.282 -24.574 1.00 90.00 258 PRO A N 1
ATOM 1905 C CA . PRO A 1 258 ? 3.866 -3.287 -23.801 1.00 90.00 258 PRO A CA 1
ATOM 1906 C C . PRO A 1 258 ? 4.881 -4.045 -24.662 1.00 90.00 258 PRO A C 1
ATOM 1908 O O . PRO A 1 258 ? 4.592 -4.468 -25.778 1.00 90.00 258 PRO A O 1
ATOM 1911 N N . PHE A 1 259 ? 6.072 -4.248 -24.109 1.00 94.81 259 PHE A N 1
ATOM 1912 C CA . PHE A 1 259 ? 7.132 -5.062 -24.696 1.00 94.81 259 PHE A CA 1
ATOM 1913 C C . PHE A 1 259 ? 8.038 -5.606 -23.592 1.00 94.81 259 PHE A C 1
ATOM 1915 O O . PHE A 1 259 ? 8.027 -5.121 -22.456 1.00 94.81 259 PHE A O 1
ATOM 1922 N N . ILE A 1 260 ? 8.855 -6.598 -23.919 1.00 95.38 260 ILE A N 1
ATOM 1923 C CA . ILE A 1 260 ? 9.900 -7.091 -23.022 1.00 95.38 260 ILE A CA 1
ATOM 1924 C C . ILE A 1 260 ? 11.234 -6.504 -23.471 1.00 95.38 260 ILE A C 1
ATOM 1926 O O . ILE A 1 260 ? 11.617 -6.655 -24.625 1.00 95.38 260 ILE A O 1
ATOM 1930 N N . LEU A 1 261 ? 11.950 -5.836 -22.571 1.00 95.94 261 LEU A N 1
ATOM 1931 C CA . LEU A 1 261 ? 13.300 -5.343 -22.821 1.00 95.94 261 LEU A CA 1
ATOM 1932 C C . LEU A 1 261 ? 14.309 -6.404 -22.378 1.00 95.94 261 LEU A C 1
ATOM 1934 O O . LEU A 1 261 ? 14.500 -6.618 -21.184 1.00 95.94 261 LEU A O 1
ATOM 1938 N N . ALA A 1 262 ? 14.964 -7.070 -23.319 1.00 94.06 262 ALA A N 1
ATOM 1939 C CA . ALA A 1 262 ? 15.952 -8.096 -23.013 1.00 94.06 262 ALA A CA 1
ATOM 1940 C C . ALA A 1 262 ? 17.366 -7.522 -23.129 1.00 94.06 262 ALA A C 1
ATOM 1942 O O . ALA A 1 262 ? 17.769 -7.116 -24.214 1.00 94.06 262 ALA A O 1
ATOM 1943 N N . SER A 1 263 ? 18.119 -7.493 -22.029 1.00 92.88 263 SER A N 1
ATOM 1944 C CA . SER A 1 263 ? 19.471 -6.917 -21.994 1.00 92.88 263 SER A CA 1
ATOM 1945 C C . SER A 1 263 ? 20.506 -7.882 -21.426 1.00 92.88 263 SER A C 1
ATOM 1947 O O . SER A 1 263 ? 20.175 -8.782 -20.659 1.00 92.88 263 SER A O 1
ATOM 1949 N N . ASN A 1 264 ? 21.781 -7.660 -21.742 1.00 89.88 264 ASN A N 1
ATOM 1950 C CA . ASN A 1 264 ? 22.893 -8.242 -20.984 1.00 89.88 264 ASN A CA 1
ATOM 1951 C C . ASN A 1 264 ? 22.917 -7.710 -19.533 1.00 89.88 264 ASN A C 1
ATOM 1953 O O . ASN A 1 264 ? 22.361 -6.639 -19.266 1.00 89.88 264 ASN A O 1
ATOM 1957 N N . HIS A 1 265 ? 23.560 -8.441 -18.609 1.00 88.31 265 HIS A N 1
ATOM 1958 C CA . HIS A 1 265 ? 23.612 -8.075 -17.184 1.00 88.31 265 HIS A CA 1
ATOM 1959 C C . HIS A 1 265 ? 25.041 -8.082 -16.604 1.00 88.31 265 HIS A C 1
ATOM 1961 O O . HIS A 1 265 ? 25.481 -9.054 -15.992 1.00 88.31 265 HIS A O 1
ATOM 1967 N N . LEU A 1 266 ? 25.762 -6.973 -16.772 1.00 81.50 266 LEU A N 1
ATOM 1968 C CA . LEU A 1 266 ? 27.146 -6.784 -16.331 1.00 81.50 266 LEU A CA 1
ATOM 1969 C C . LEU A 1 266 ? 27.260 -6.284 -14.882 1.00 81.50 266 LEU A C 1
ATOM 1971 O O . LEU A 1 266 ? 28.214 -6.620 -14.179 1.00 81.50 266 LEU A O 1
ATOM 1975 N N . SER A 1 267 ? 26.312 -5.477 -14.400 1.00 82.62 267 SER A N 1
ATOM 1976 C CA . SER A 1 267 ? 26.424 -4.822 -13.095 1.00 82.62 267 SER A CA 1
ATOM 1977 C C . SER A 1 267 ? 25.087 -4.653 -12.373 1.00 82.62 267 SER A C 1
ATOM 1979 O O . SER A 1 267 ? 24.003 -4.716 -12.949 1.00 82.62 267 SER A O 1
ATOM 1981 N N . TYR A 1 268 ? 25.147 -4.415 -11.059 1.00 80.81 268 TYR A N 1
ATOM 1982 C CA . TYR A 1 268 ? 23.947 -4.130 -10.261 1.00 80.81 268 TYR A CA 1
ATOM 1983 C C . TYR 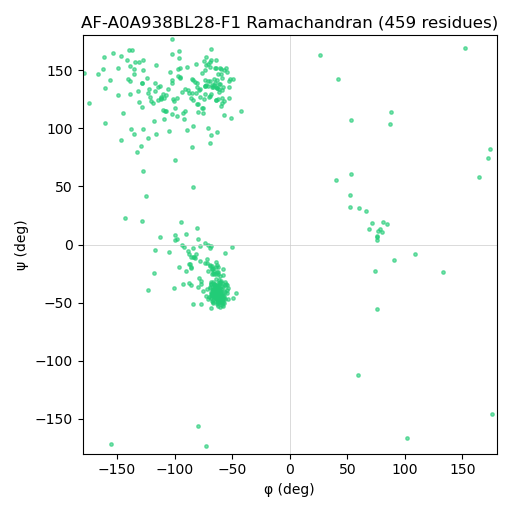A 1 268 ? 23.244 -2.823 -10.667 1.00 80.81 268 TYR A C 1
ATOM 1985 O O . TYR A 1 268 ? 22.100 -2.610 -10.266 1.00 80.81 268 TYR A O 1
ATOM 1993 N N . LEU A 1 269 ? 23.913 -1.955 -11.433 1.00 85.75 269 LEU A N 1
ATOM 1994 C CA . LEU A 1 269 ? 23.346 -0.704 -11.926 1.00 85.75 269 LEU A CA 1
ATOM 1995 C C . LEU A 1 269 ? 22.569 -0.882 -13.235 1.00 85.75 269 LEU A C 1
ATOM 1997 O O . LEU A 1 269 ? 21.852 0.041 -13.609 1.00 85.75 269 LEU A O 1
ATOM 2001 N N . ASP A 1 270 ? 22.648 -2.030 -13.915 1.00 89.38 270 ASP A N 1
ATOM 2002 C CA . ASP A 1 270 ? 21.984 -2.186 -15.218 1.00 89.38 270 ASP A CA 1
ATOM 2003 C C . ASP A 1 270 ? 20.467 -2.000 -15.144 1.00 89.38 270 ASP A C 1
ATOM 2005 O O . ASP A 1 270 ? 19.954 -1.194 -15.919 1.00 89.38 270 ASP A O 1
ATOM 2009 N N . PRO A 1 271 ? 19.729 -2.649 -14.216 1.00 89.75 271 PRO A N 1
ATOM 2010 C CA . PRO A 1 271 ? 18.282 -2.470 -14.152 1.00 89.75 271 PRO A CA 1
ATOM 2011 C C . PRO A 1 271 ? 17.845 -1.002 -13.971 1.00 89.75 271 PRO A C 1
ATOM 2013 O O . PRO A 1 271 ? 17.035 -0.530 -14.774 1.00 89.75 271 PRO A O 1
ATOM 2016 N N . PRO A 1 272 ? 18.384 -0.223 -13.005 1.00 88.81 272 PRO A N 1
ATOM 2017 C CA . PRO A 1 272 ? 18.016 1.185 -12.889 1.00 88.81 272 PRO A CA 1
ATOM 2018 C C . PRO A 1 272 ? 18.526 2.043 -14.057 1.00 88.81 272 PRO A C 1
ATOM 2020 O O . PRO A 1 272 ? 17.833 2.983 -14.442 1.00 88.81 272 PRO A O 1
ATOM 2023 N N . LEU A 1 273 ? 19.683 1.740 -14.662 1.00 91.00 273 LEU A N 1
ATOM 2024 C CA . LEU A 1 273 ? 20.164 2.465 -15.846 1.00 91.00 273 LEU A CA 1
ATOM 2025 C C . LEU A 1 273 ? 19.242 2.253 -17.050 1.00 91.00 273 LEU A C 1
ATOM 2027 O O . LEU A 1 273 ? 18.901 3.222 -17.726 1.00 91.00 273 LEU A O 1
ATOM 2031 N N . LEU A 1 274 ? 18.789 1.022 -17.288 1.00 91.69 274 LEU A N 1
ATOM 2032 C CA . LEU A 1 274 ? 17.803 0.714 -18.325 1.00 91.69 274 LEU A CA 1
ATOM 2033 C C . LEU A 1 274 ? 16.474 1.429 -18.040 1.00 91.69 274 LEU A C 1
ATOM 2035 O O . LEU A 1 274 ? 15.930 2.066 -18.939 1.00 91.69 274 LEU A O 1
ATOM 2039 N N . GLY A 1 275 ? 16.011 1.425 -16.786 1.00 88.88 275 GLY A N 1
ATOM 2040 C CA . GLY A 1 275 ? 14.818 2.163 -16.346 1.00 88.88 275 GLY A CA 1
ATOM 2041 C C . GLY A 1 275 ? 14.881 3.676 -16.581 1.00 88.88 275 GLY A C 1
ATOM 2042 O O . GLY A 1 275 ? 13.871 4.302 -16.905 1.00 88.88 275 GLY A O 1
ATOM 2043 N N . LEU A 1 276 ? 16.065 4.276 -16.438 1.00 90.38 276 LEU A N 1
ATOM 2044 C CA . LEU A 1 276 ? 16.274 5.717 -16.612 1.00 90.38 276 LEU A CA 1
ATOM 2045 C C . LEU A 1 276 ? 16.536 6.120 -18.070 1.00 90.38 276 LEU A C 1
ATOM 2047 O O . LEU A 1 276 ? 16.123 7.206 -18.480 1.00 90.38 276 LEU A O 1
ATOM 2051 N N . LEU A 1 277 ? 17.229 5.278 -18.841 1.00 91.00 277 LEU A N 1
ATOM 2052 C CA . LEU A 1 277 ? 17.683 5.588 -20.201 1.00 91.00 277 LEU A CA 1
ATOM 2053 C C . LEU A 1 277 ? 16.748 5.071 -21.299 1.00 91.00 277 LEU A C 1
ATOM 2055 O O . LEU A 1 277 ? 16.807 5.574 -22.422 1.00 91.00 277 LEU A O 1
ATOM 2059 N N . CYS A 1 278 ? 15.882 4.098 -21.004 1.00 91.31 278 CYS A N 1
ATOM 2060 C CA . CYS A 1 278 ? 14.847 3.681 -21.941 1.00 91.31 278 CYS A CA 1
ATOM 2061 C C . CYS A 1 278 ? 13.852 4.832 -22.184 1.00 91.31 278 CYS A C 1
ATOM 2063 O O . CYS A 1 278 ? 13.473 5.526 -21.234 1.00 91.31 278 CYS A O 1
ATOM 2065 N N . PRO A 1 279 ? 13.394 5.056 -23.433 1.00 88.19 279 PRO A N 1
ATOM 2066 C CA . PRO A 1 279 ? 12.333 6.022 -23.726 1.00 88.19 279 PRO A CA 1
ATOM 2067 C C . PRO A 1 279 ? 11.013 5.708 -23.003 1.00 88.19 279 PRO A C 1
ATOM 2069 O O . PRO A 1 279 ? 10.295 6.626 -22.599 1.00 88.19 279 PRO A O 1
ATOM 2072 N N . ALA A 1 280 ? 10.727 4.428 -22.759 1.00 86.69 280 ALA A N 1
ATOM 2073 C CA . ALA A 1 280 ? 9.563 3.963 -22.012 1.00 86.69 280 ALA A CA 1
ATOM 2074 C C . ALA A 1 280 ? 9.908 3.668 -20.535 1.00 86.69 280 ALA A C 1
ATOM 2076 O O . ALA A 1 280 ? 11.050 3.317 -20.233 1.00 86.69 280 ALA A O 1
ATOM 2077 N N . PRO A 1 281 ? 8.949 3.798 -19.596 1.00 85.00 281 PRO A N 1
ATOM 2078 C CA . PRO A 1 281 ? 9.141 3.358 -18.217 1.00 85.00 281 PRO A CA 1
ATOM 2079 C C . PRO A 1 281 ? 9.154 1.824 -18.165 1.00 85.00 281 PRO A C 1
ATOM 2081 O O . PRO A 1 281 ? 8.104 1.193 -18.218 1.00 85.00 281 PRO A O 1
ATOM 2084 N N . VAL A 1 282 ? 10.343 1.230 -18.087 1.00 89.12 282 VAL A N 1
ATOM 2085 C CA . VAL A 1 282 ? 10.509 -0.229 -18.016 1.00 89.12 282 VAL A CA 1
ATOM 2086 C C . VAL A 1 282 ? 10.593 -0.687 -16.558 1.00 89.12 282 VAL A C 1
ATOM 2088 O O . VAL A 1 282 ? 11.353 -0.135 -15.763 1.00 89.12 282 VAL A O 1
ATOM 2091 N N . ALA A 1 283 ? 9.818 -1.708 -16.204 1.00 88.31 283 ALA A N 1
ATOM 2092 C CA . ALA A 1 283 ? 9.919 -2.417 -14.936 1.00 88.31 283 ALA A CA 1
ATOM 2093 C C . ALA A 1 283 ? 11.138 -3.334 -14.905 1.00 88.31 283 ALA A C 1
ATOM 2095 O O . ALA A 1 283 ? 11.648 -3.743 -15.947 1.00 88.31 283 ALA A O 1
ATOM 2096 N N . PHE A 1 284 ? 11.608 -3.686 -13.713 1.00 88.69 284 PHE A N 1
ATOM 2097 C CA . PHE A 1 284 ? 12.691 -4.654 -13.554 1.00 88.69 284 PHE A CA 1
ATOM 2098 C C . PHE A 1 284 ? 12.554 -5.441 -12.256 1.00 88.69 284 PHE A C 1
ATOM 2100 O O . PHE A 1 284 ? 12.028 -4.946 -11.264 1.00 88.69 284 PHE A O 1
ATOM 2107 N N . LEU A 1 285 ? 13.058 -6.672 -12.241 1.00 83.56 285 LEU A N 1
ATOM 2108 C CA . LEU A 1 285 ? 13.062 -7.499 -11.036 1.00 83.56 285 LEU A CA 1
ATOM 2109 C C . LEU A 1 285 ? 14.188 -7.060 -10.088 1.00 83.56 285 LEU A C 1
ATOM 2111 O O . LEU A 1 285 ? 15.335 -6.891 -10.502 1.00 83.56 285 LEU A O 1
ATOM 2115 N N . ALA A 1 286 ? 13.879 -6.912 -8.801 1.00 83.38 286 ALA A N 1
ATOM 2116 C CA . ALA A 1 286 ? 14.825 -6.498 -7.770 1.00 83.38 286 ALA A CA 1
ATOM 2117 C C . ALA A 1 286 ? 14.697 -7.360 -6.509 1.00 83.38 286 ALA A C 1
ATOM 2119 O O . ALA A 1 286 ? 13.613 -7.802 -6.131 1.00 83.38 286 ALA A O 1
ATOM 2120 N N . LYS A 1 287 ? 15.819 -7.584 -5.815 1.00 80.00 287 LYS A N 1
ATOM 2121 C CA . LYS A 1 287 ? 15.847 -8.376 -4.576 1.00 80.00 287 LYS A CA 1
ATOM 2122 C C . LYS A 1 287 ? 14.926 -7.772 -3.515 1.00 80.00 287 LYS A C 1
ATOM 2124 O O . LYS A 1 287 ? 15.022 -6.577 -3.236 1.00 80.00 287 LYS A O 1
ATOM 2129 N N . ARG A 1 288 ? 14.098 -8.601 -2.868 1.00 75.75 288 ARG A N 1
ATOM 2130 C CA . ARG A 1 288 ? 13.143 -8.164 -1.833 1.00 75.75 288 ARG A CA 1
ATOM 2131 C C . ARG A 1 288 ? 13.812 -7.403 -0.683 1.00 75.75 288 ARG A C 1
ATOM 2133 O O . ARG A 1 288 ? 13.226 -6.457 -0.168 1.00 75.75 288 ARG A O 1
ATOM 2140 N N . GLU A 1 289 ? 15.047 -7.759 -0.328 1.00 78.38 289 GLU A N 1
ATOM 2141 C CA . GLU A 1 289 ? 15.842 -7.044 0.683 1.00 78.38 289 GLU A CA 1
ATOM 2142 C C . GLU A 1 289 ? 15.988 -5.538 0.390 1.00 78.38 289 GLU A C 1
ATOM 2144 O O . GLU A 1 289 ? 15.957 -4.730 1.315 1.00 78.38 289 GLU A O 1
ATOM 2149 N N . LEU A 1 290 ? 16.078 -5.141 -0.886 1.00 79.50 290 LEU A N 1
ATOM 2150 C CA . LEU A 1 290 ? 16.227 -3.735 -1.283 1.00 79.50 290 LEU A CA 1
ATOM 2151 C C . LEU A 1 290 ? 14.993 -2.893 -0.935 1.00 79.50 290 LEU A C 1
ATOM 2153 O O . LEU A 1 290 ? 15.102 -1.693 -0.705 1.00 79.50 290 LEU A O 1
ATOM 2157 N N . PHE A 1 291 ? 13.821 -3.521 -0.841 1.00 74.38 291 PHE A N 1
ATOM 2158 C CA . PHE A 1 291 ? 12.572 -2.846 -0.493 1.00 74.38 291 PHE A CA 1
ATOM 2159 C C . PHE A 1 291 ? 12.406 -2.625 1.013 1.00 74.38 291 PHE A C 1
ATOM 2161 O O . PHE A 1 291 ? 11.471 -1.933 1.411 1.00 74.38 291 PHE A O 1
ATOM 2168 N N . ARG A 1 292 ? 13.295 -3.190 1.841 1.00 72.69 292 ARG A N 1
ATOM 2169 C CA . ARG A 1 292 ? 13.303 -2.987 3.297 1.00 72.69 292 ARG A CA 1
ATOM 2170 C C . ARG A 1 292 ? 14.099 -1.754 3.721 1.00 72.69 292 ARG A C 1
ATOM 2172 O O . ARG A 1 292 ? 13.920 -1.284 4.837 1.00 72.69 292 ARG A O 1
ATOM 2179 N N . VAL A 1 293 ? 14.955 -1.223 2.846 1.00 74.50 293 VAL A N 1
ATOM 2180 C CA . VAL A 1 293 ? 15.780 -0.044 3.140 1.00 74.50 293 VAL A CA 1
ATOM 2181 C C . VAL A 1 293 ? 14.903 1.220 3.088 1.00 74.50 293 VAL A C 1
ATOM 2183 O O . VAL A 1 293 ? 14.355 1.522 2.020 1.00 74.50 293 VAL A O 1
ATOM 2186 N N . PRO A 1 294 ? 14.745 1.968 4.201 1.00 67.88 294 PRO A N 1
ATOM 2187 C CA . PRO A 1 294 ? 13.953 3.199 4.225 1.00 67.88 294 PRO A CA 1
ATOM 2188 C C . PRO A 1 294 ? 14.478 4.231 3.220 1.00 67.88 294 PRO A C 1
ATOM 2190 O O . PRO A 1 294 ? 15.682 4.333 2.999 1.00 67.88 294 PRO A O 1
ATOM 2193 N N . GLY A 1 295 ? 13.584 4.990 2.580 1.00 70.75 295 GLY A N 1
ATOM 2194 C CA . GLY A 1 295 ? 13.953 5.964 1.543 1.00 70.75 295 GLY A CA 1
ATOM 2195 C C . GLY A 1 295 ? 14.294 5.317 0.195 1.00 70.75 295 GLY A C 1
ATOM 2196 O O . GLY A 1 295 ? 13.651 5.608 -0.814 1.00 70.75 295 GLY A O 1
ATOM 2197 N N . PHE A 1 296 ? 15.244 4.379 0.173 1.00 78.38 296 PHE A N 1
ATOM 2198 C CA . PHE A 1 296 ? 15.648 3.666 -1.044 1.00 78.38 296 PHE A CA 1
ATOM 2199 C C . PHE A 1 296 ? 14.510 2.827 -1.638 1.00 78.38 296 PHE A C 1
ATOM 2201 O O . PHE A 1 296 ? 14.352 2.774 -2.857 1.00 78.38 296 PHE A O 1
ATOM 2208 N N . SER A 1 297 ? 13.662 2.236 -0.791 1.00 72.12 297 SER A N 1
ATOM 2209 C CA . SER A 1 297 ? 12.471 1.505 -1.231 1.00 72.12 297 SER A CA 1
ATOM 2210 C C . SER A 1 297 ? 11.518 2.378 -2.059 1.00 72.12 297 SER A C 1
ATOM 2212 O O . SER A 1 297 ? 10.955 1.899 -3.044 1.00 72.12 297 SER A O 1
ATOM 2214 N N . HIS A 1 298 ? 11.373 3.665 -1.727 1.00 71.69 298 HIS A N 1
ATOM 2215 C CA . HIS A 1 298 ? 10.566 4.608 -2.504 1.00 71.69 298 HIS A CA 1
ATOM 2216 C C . HIS A 1 298 ? 11.195 4.897 -3.865 1.00 71.69 298 HIS A C 1
ATOM 2218 O O . HIS A 1 298 ? 10.484 4.895 -4.871 1.00 71.69 298 HIS A O 1
ATOM 2224 N N . LEU A 1 299 ? 12.518 5.085 -3.896 1.00 78.62 299 LEU A N 1
ATOM 2225 C CA . LEU A 1 299 ? 13.277 5.340 -5.117 1.00 78.62 299 LEU A CA 1
ATOM 2226 C C . LEU A 1 299 ? 13.152 4.176 -6.108 1.00 78.62 299 LEU A C 1
ATOM 2228 O O . LEU A 1 299 ? 12.744 4.379 -7.248 1.00 78.62 299 LEU A O 1
ATOM 2232 N N . ILE A 1 300 ? 13.447 2.945 -5.682 1.00 80.12 300 ILE A N 1
ATOM 2233 C CA . ILE A 1 300 ? 13.421 1.790 -6.593 1.00 80.12 300 ILE A CA 1
ATOM 2234 C C . ILE A 1 300 ? 12.001 1.450 -7.057 1.00 80.12 300 ILE A C 1
ATOM 2236 O O . ILE A 1 300 ? 11.805 1.087 -8.213 1.00 80.12 300 ILE A O 1
ATOM 2240 N N . ARG A 1 301 ? 10.982 1.640 -6.205 1.00 78.62 301 ARG A N 1
ATOM 2241 C CA . ARG A 1 301 ? 9.573 1.492 -6.609 1.00 78.62 301 ARG A CA 1
ATOM 2242 C C . ARG A 1 301 ? 9.163 2.546 -7.631 1.00 78.62 301 ARG A C 1
ATOM 2244 O O . ARG A 1 301 ? 8.340 2.254 -8.496 1.00 78.62 301 ARG A O 1
ATOM 2251 N N . ALA A 1 302 ? 9.697 3.766 -7.531 1.00 76.50 302 ALA A N 1
ATOM 2252 C CA . ALA A 1 302 ? 9.463 4.810 -8.525 1.00 76.50 302 ALA A CA 1
ATOM 2253 C C . ALA A 1 302 ? 10.114 4.471 -9.871 1.00 76.50 302 ALA A C 1
ATOM 2255 O O . ALA A 1 302 ? 9.662 4.965 -10.897 1.00 76.50 302 ALA A O 1
ATOM 2256 N N . LEU A 1 303 ? 11.112 3.588 -9.887 1.00 80.56 303 LEU A N 1
ATOM 2257 C CA . LEU A 1 303 ? 11.711 3.026 -11.097 1.00 80.56 303 LEU A CA 1
ATOM 2258 C C . LEU A 1 303 ? 11.095 1.672 -11.504 1.00 80.56 303 LEU A C 1
ATOM 2260 O O . LEU A 1 303 ? 11.715 0.939 -12.260 1.00 80.56 303 LEU A O 1
ATOM 2264 N N . TYR A 1 304 ? 9.891 1.329 -11.024 1.00 79.25 304 TYR A N 1
ATOM 2265 C CA . TYR A 1 304 ? 9.190 0.071 -11.346 1.00 79.25 304 TYR A CA 1
ATOM 2266 C C . TYR A 1 304 ? 9.927 -1.211 -10.952 1.00 79.25 304 TYR A C 1
ATOM 2268 O O . TYR A 1 304 ? 9.771 -2.256 -11.587 1.00 79.25 304 TYR A O 1
ATOM 2276 N N . ALA A 1 305 ? 10.702 -1.165 -9.872 1.00 84.19 305 ALA A N 1
ATOM 2277 C CA . ALA A 1 305 ? 11.266 -2.379 -9.311 1.00 84.19 305 ALA A CA 1
ATOM 2278 C C . ALA A 1 305 ? 10.146 -3.307 -8.792 1.00 84.19 305 ALA A C 1
ATOM 2280 O O . ALA A 1 305 ? 9.357 -2.919 -7.925 1.00 84.19 305 ALA A O 1
ATOM 2281 N N . ILE A 1 306 ? 10.121 -4.547 -9.279 1.00 78.31 306 ILE A N 1
ATOM 2282 C CA . ILE A 1 306 ? 9.236 -5.635 -8.848 1.00 78.31 306 ILE A CA 1
ATOM 2283 C C . ILE A 1 306 ? 10.014 -6.523 -7.857 1.00 78.31 306 ILE A C 1
ATOM 2285 O O . ILE A 1 306 ? 11.118 -6.971 -8.182 1.00 78.31 306 ILE A O 1
ATOM 2289 N N . PRO A 1 307 ? 9.496 -6.787 -6.644 1.00 74.50 307 PRO A N 1
ATOM 2290 C CA . PRO A 1 307 ? 10.204 -7.574 -5.638 1.00 74.50 307 PRO A CA 1
ATOM 2291 C C . PRO A 1 307 ? 10.291 -9.070 -5.991 1.00 74.50 307 PRO A C 1
ATOM 2293 O O . PRO A 1 307 ? 9.302 -9.696 -6.354 1.00 74.50 307 PRO A O 1
ATOM 2296 N N . LEU A 1 308 ? 11.475 -9.656 -5.793 1.00 74.81 308 LEU A N 1
ATOM 2297 C CA . LEU A 1 308 ? 11.819 -11.062 -6.054 1.00 74.81 308 LEU A CA 1
ATOM 2298 C C . LEU A 1 308 ? 12.479 -11.702 -4.814 1.00 74.81 308 LEU A C 1
ATOM 2300 O O . LEU A 1 308 ? 13.345 -11.085 -4.181 1.00 74.81 308 LEU A O 1
ATOM 2304 N N . ARG A 1 309 ? 12.124 -12.954 -4.486 1.00 60.84 309 ARG A N 1
ATOM 2305 C CA . ARG A 1 309 ? 12.822 -13.784 -3.478 1.00 60.84 309 ARG A CA 1
ATOM 2306 C C . ARG A 1 309 ? 14.023 -14.506 -4.113 1.00 60.84 309 ARG A C 1
ATOM 2308 O O . ARG A 1 309 ? 13.956 -14.932 -5.261 1.00 60.84 309 ARG A O 1
ATOM 2315 N N . ARG A 1 310 ? 15.143 -14.641 -3.387 1.00 49.91 310 ARG A N 1
ATOM 2316 C CA . ARG A 1 310 ? 16.320 -15.391 -3.876 1.00 49.91 310 ARG A CA 1
ATOM 2317 C C . ARG A 1 310 ? 16.010 -16.891 -3.950 1.00 49.91 310 ARG A C 1
ATOM 2319 O O . ARG A 1 310 ? 15.410 -17.421 -3.025 1.00 49.91 310 ARG A O 1
ATOM 2326 N N . GLY A 1 311 ? 16.494 -17.560 -4.999 1.00 48.78 311 GLY A N 1
ATOM 2327 C CA . GLY A 1 311 ? 16.519 -19.028 -5.090 1.00 48.78 311 GLY A CA 1
ATOM 2328 C C . GLY A 1 311 ? 15.549 -19.666 -6.090 1.00 48.78 311 GLY A C 1
ATOM 2329 O O . GLY A 1 311 ? 15.700 -20.846 -6.378 1.00 48.78 311 GLY A O 1
ATOM 2330 N N . GLY A 1 312 ? 14.627 -18.913 -6.694 1.00 47.59 312 GLY A N 1
ATOM 2331 C CA . GLY A 1 312 ? 13.729 -19.442 -7.721 1.00 47.59 312 GLY A CA 1
ATOM 2332 C C . GLY A 1 312 ? 13.202 -18.345 -8.636 1.00 47.59 312 GLY A C 1
ATOM 2333 O O . GLY A 1 312 ? 12.918 -17.237 -8.185 1.00 47.59 312 GLY A O 1
ATOM 2334 N N . TYR A 1 313 ? 13.085 -18.647 -9.929 1.00 52.72 313 TYR A N 1
ATOM 2335 C CA . TYR A 1 313 ? 12.223 -17.888 -10.833 1.00 52.72 313 TYR A CA 1
ATOM 2336 C C . TYR A 1 313 ? 10.786 -18.212 -10.402 1.00 52.72 313 TYR A C 1
ATOM 2338 O O . TYR A 1 313 ? 10.231 -19.234 -10.794 1.00 52.72 313 TYR A O 1
ATOM 2346 N N . ASP A 1 314 ? 10.276 -17.444 -9.442 1.00 62.72 314 ASP A N 1
ATOM 2347 C CA . ASP A 1 314 ? 9.064 -17.781 -8.697 1.00 62.72 314 ASP A CA 1
ATOM 2348 C C . ASP A 1 314 ? 7.804 -17.524 -9.541 1.00 62.72 314 ASP A C 1
ATOM 2350 O O . ASP A 1 314 ? 7.765 -16.566 -10.323 1.00 62.72 314 ASP A O 1
ATOM 2354 N N . LYS A 1 315 ? 6.748 -18.329 -9.348 1.00 64.69 315 LYS A N 1
ATOM 2355 C CA . LYS A 1 315 ? 5.445 -18.152 -10.025 1.00 64.69 315 LYS A CA 1
ATOM 2356 C C . LYS A 1 315 ? 4.911 -16.729 -9.819 1.00 64.69 315 LYS A C 1
ATOM 2358 O O . LYS A 1 315 ? 4.431 -16.105 -10.758 1.00 64.69 315 LYS A O 1
ATOM 2363 N N . GLN A 1 316 ? 5.122 -16.180 -8.622 1.00 63.66 316 GLN A N 1
ATOM 2364 C CA . GLN A 1 316 ? 4.733 -14.815 -8.257 1.00 63.66 316 GLN A CA 1
ATOM 2365 C C . GLN A 1 316 ? 5.478 -13.731 -9.051 1.00 63.66 316 GLN A C 1
ATOM 2367 O O . GLN A 1 316 ? 4.883 -12.721 -9.418 1.00 63.66 316 GLN A O 1
ATOM 2372 N N . ALA A 1 317 ? 6.774 -13.913 -9.328 1.00 71.38 317 ALA A N 1
ATOM 2373 C CA . ALA A 1 317 ? 7.555 -12.930 -10.081 1.00 71.38 317 ALA A CA 1
ATOM 2374 C C . ALA A 1 317 ? 7.149 -12.918 -11.562 1.00 71.38 317 ALA A C 1
ATOM 2376 O O . ALA A 1 317 ? 7.060 -11.852 -12.172 1.00 71.38 317 ALA A O 1
ATOM 2377 N N . LEU A 1 318 ? 6.860 -14.099 -12.117 1.00 77.25 318 LEU A N 1
ATOM 2378 C CA . LEU A 1 318 ? 6.319 -14.246 -13.465 1.00 77.25 318 LEU A CA 1
ATOM 2379 C C . LEU A 1 318 ? 4.917 -13.627 -13.577 1.00 77.25 318 LEU A C 1
ATOM 2381 O O . LEU A 1 318 ? 4.670 -12.857 -14.500 1.00 77.25 318 LEU A O 1
ATOM 2385 N N . GLU A 1 319 ? 4.025 -13.901 -12.622 1.00 74.94 319 GLU A N 1
ATOM 2386 C CA . GLU A 1 319 ? 2.689 -13.292 -12.562 1.00 74.94 319 GLU A CA 1
ATOM 2387 C C . GLU A 1 319 ? 2.755 -11.763 -12.460 1.00 74.94 319 GLU A C 1
ATOM 2389 O O . GLU A 1 319 ? 2.059 -11.075 -13.204 1.00 74.94 319 GLU A O 1
ATOM 2394 N N . ALA A 1 320 ? 3.633 -11.217 -11.612 1.00 75.25 320 ALA A N 1
ATOM 2395 C CA . ALA A 1 320 ? 3.819 -9.772 -11.482 1.00 75.25 320 ALA A CA 1
ATOM 2396 C C . ALA A 1 320 ? 4.372 -9.127 -12.766 1.00 75.25 320 ALA A C 1
ATOM 2398 O O . ALA A 1 320 ? 3.944 -8.037 -13.150 1.00 75.25 320 ALA A O 1
ATOM 2399 N N . ALA A 1 321 ? 5.296 -9.798 -13.460 1.00 82.88 321 ALA A N 1
ATOM 2400 C CA . ALA A 1 321 ? 5.802 -9.342 -14.752 1.00 82.88 321 ALA A CA 1
ATOM 2401 C C . ALA A 1 321 ? 4.710 -9.372 -15.839 1.00 82.88 321 ALA A C 1
ATOM 2403 O O . ALA A 1 321 ? 4.559 -8.399 -16.578 1.00 82.88 321 ALA A O 1
ATOM 2404 N N . LEU A 1 322 ? 3.911 -10.442 -15.908 1.00 83.69 322 LEU A N 1
ATOM 2405 C CA . LEU A 1 322 ? 2.769 -10.533 -16.824 1.00 83.69 322 LEU A CA 1
ATOM 2406 C C . LEU A 1 322 ? 1.737 -9.439 -16.545 1.00 83.69 322 LEU A C 1
ATOM 2408 O O . LEU A 1 322 ? 1.252 -8.802 -17.475 1.00 83.69 322 LEU A O 1
ATOM 2412 N N . GLU A 1 323 ? 1.436 -9.178 -15.276 1.00 79.44 323 GLU A N 1
ATOM 2413 C CA . GLU A 1 323 ? 0.518 -8.110 -14.886 1.00 79.44 323 GLU A CA 1
ATOM 2414 C C . GLU A 1 323 ? 1.058 -6.721 -15.254 1.00 79.44 323 GLU A C 1
ATOM 2416 O O . GLU A 1 323 ? 0.315 -5.881 -15.760 1.00 79.44 323 GLU A O 1
ATOM 2421 N N . SER A 1 324 ? 2.363 -6.480 -15.088 1.00 82.19 324 SER A N 1
ATOM 2422 C CA . SER A 1 324 ? 3.006 -5.249 -15.568 1.00 82.19 324 SER A CA 1
ATOM 2423 C C . SER A 1 324 ? 2.790 -5.054 -17.073 1.00 82.19 324 SER A C 1
ATOM 2425 O O . SER A 1 324 ? 2.377 -3.974 -17.502 1.00 82.19 324 SER A O 1
ATOM 2427 N N . LEU A 1 325 ? 2.996 -6.109 -17.868 1.00 86.88 325 LEU A N 1
ATOM 2428 C CA . LEU A 1 325 ? 2.804 -6.074 -19.321 1.00 86.88 325 LEU A CA 1
ATOM 2429 C C . LEU A 1 325 ? 1.334 -5.858 -19.705 1.00 86.88 325 LEU A C 1
ATOM 2431 O O . LEU A 1 325 ? 1.058 -5.027 -20.567 1.00 86.88 325 LEU A O 1
ATOM 2435 N N . ARG A 1 326 ? 0.377 -6.509 -19.026 1.00 82.88 326 ARG A N 1
ATOM 2436 C CA . ARG A 1 326 ? -1.070 -6.270 -19.228 1.00 82.88 326 ARG A CA 1
ATOM 2437 C C . ARG A 1 326 ? -1.469 -4.822 -18.961 1.00 82.88 326 ARG A C 1
ATOM 2439 O O . ARG A 1 326 ? -2.352 -4.289 -19.623 1.00 82.88 326 ARG A O 1
ATOM 2446 N N . ARG A 1 327 ? -0.790 -4.165 -18.019 1.00 74.81 327 ARG A N 1
ATOM 2447 C CA . ARG A 1 327 ? -0.974 -2.741 -17.700 1.00 74.81 327 ARG A CA 1
ATOM 2448 C C . ARG A 1 327 ? -0.262 -1.798 -18.674 1.00 74.81 327 ARG A C 1
ATOM 2450 O O . ARG A 1 327 ? -0.253 -0.591 -18.441 1.00 74.81 327 ARG A O 1
ATOM 2457 N N . GLY A 1 328 ? 0.354 -2.323 -19.733 1.00 82.88 328 GLY A N 1
ATOM 2458 C CA . GLY A 1 328 ? 1.084 -1.534 -20.721 1.00 82.88 328 GLY A CA 1
ATOM 2459 C C . GLY A 1 328 ? 2.460 -1.063 -20.250 1.00 82.88 328 GLY A C 1
ATOM 2460 O O . GLY A 1 328 ? 3.043 -0.202 -20.903 1.00 82.88 328 GLY A O 1
ATOM 2461 N N . ILE A 1 329 ? 2.978 -1.583 -19.128 1.00 86.31 329 ILE A N 1
ATOM 2462 C CA . ILE A 1 329 ? 4.297 -1.233 -18.589 1.00 86.31 329 ILE A CA 1
ATOM 2463 C C . ILE A 1 329 ? 5.300 -2.311 -19.029 1.00 86.31 329 ILE A C 1
ATOM 2465 O O . ILE A 1 329 ? 5.221 -3.444 -18.539 1.00 86.31 329 ILE A O 1
ATOM 2469 N N . PRO A 1 330 ? 6.249 -1.980 -19.925 1.00 91.50 330 PRO A N 1
ATOM 2470 C CA . PRO A 1 330 ? 7.278 -2.906 -20.383 1.00 91.50 330 PRO A CA 1
ATOM 2471 C C . PRO A 1 330 ? 8.097 -3.506 -19.237 1.00 91.50 330 PRO A C 1
ATOM 2473 O O . PRO A 1 330 ? 8.292 -2.856 -18.212 1.00 91.50 330 PRO A O 1
ATOM 2476 N N . VAL A 1 331 ? 8.633 -4.714 -19.413 1.00 91.31 331 VAL A N 1
ATOM 2477 C CA . VAL A 1 331 ? 9.422 -5.406 -18.374 1.00 91.31 331 VAL A CA 1
ATOM 2478 C C . VAL A 1 331 ? 10.817 -5.732 -18.883 1.00 91.31 331 VAL A C 1
ATOM 2480 O O . VAL A 1 331 ? 10.982 -6.271 -19.971 1.00 91.31 331 VAL A O 1
ATOM 2483 N N . THR A 1 332 ? 11.824 -5.445 -18.066 1.00 92.69 332 THR A N 1
ATOM 2484 C CA . THR A 1 332 ? 13.221 -5.788 -18.319 1.00 92.69 332 THR A CA 1
ATOM 2485 C C . THR A 1 332 ? 13.511 -7.210 -17.863 1.00 92.69 332 THR A C 1
ATOM 2487 O O . THR A 1 332 ? 13.227 -7.575 -16.718 1.00 92.69 332 THR A O 1
ATOM 2490 N N . VAL A 1 333 ? 14.139 -7.993 -18.734 1.00 90.38 333 VAL A N 1
ATOM 2491 C CA . VAL A 1 333 ? 14.645 -9.333 -18.438 1.00 90.38 333 VAL A CA 1
ATOM 2492 C C . VAL A 1 333 ? 16.112 -9.449 -18.824 1.00 90.38 333 VAL A C 1
ATOM 2494 O O . VAL A 1 333 ? 16.588 -8.817 -19.765 1.00 90.38 333 VAL A O 1
ATOM 2497 N N . PHE A 1 334 ? 16.819 -10.306 -18.098 1.00 88.38 334 PHE A N 1
ATOM 2498 C CA . PHE A 1 334 ? 18.216 -10.622 -18.355 1.00 88.38 334 PHE A CA 1
ATOM 2499 C C . PHE A 1 334 ? 18.311 -12.106 -18.733 1.00 88.38 334 PHE A C 1
ATOM 2501 O O . PHE A 1 334 ? 18.311 -12.953 -17.833 1.00 88.38 334 PHE A O 1
ATOM 2508 N N . PRO A 1 335 ? 18.319 -12.448 -20.036 1.00 77.94 335 PRO A N 1
ATOM 2509 C CA . PRO A 1 335 ? 18.278 -13.834 -20.514 1.00 77.94 335 PRO A CA 1
ATOM 2510 C C . PRO A 1 335 ? 19.427 -14.725 -20.001 1.00 77.94 335 PRO A C 1
ATOM 2512 O O . PRO A 1 335 ? 19.264 -15.939 -19.924 1.00 77.94 335 PRO A O 1
ATOM 2515 N N . GLU A 1 336 ? 20.545 -14.136 -19.564 1.00 69.94 336 GLU A N 1
ATOM 2516 C CA . GLU A 1 336 ? 21.718 -14.837 -19.009 1.00 69.94 336 GLU A CA 1
ATOM 2517 C C . GLU A 1 336 ? 21.497 -15.428 -17.596 1.00 69.94 336 GLU A C 1
ATOM 2519 O O . GLU A 1 336 ? 22.284 -16.245 -17.131 1.00 69.94 336 GLU A O 1
ATOM 2524 N N . GLY A 1 337 ? 20.414 -15.076 -16.893 1.00 56.50 337 GLY A N 1
ATOM 2525 C CA . GLY A 1 337 ? 19.936 -15.798 -15.701 1.00 56.50 337 GLY A CA 1
ATOM 2526 C C . GLY A 1 337 ? 20.725 -15.637 -14.387 1.00 56.50 337 GLY A C 1
ATOM 2527 O O . GLY A 1 337 ? 20.133 -15.798 -13.323 1.00 56.50 337 GLY A O 1
ATOM 2528 N N . THR A 1 338 ? 22.003 -15.261 -14.406 1.00 46.25 338 THR A N 1
ATOM 2529 C CA . THR A 1 338 ? 22.814 -14.834 -13.244 1.00 46.25 338 THR A CA 1
ATOM 2530 C C . THR A 1 338 ? 24.092 -14.190 -13.775 1.00 46.25 338 THR A C 1
ATOM 2532 O O . THR A 1 338 ? 24.579 -14.621 -14.809 1.00 46.25 338 THR A O 1
ATOM 2535 N N . ARG A 1 339 ? 24.642 -13.177 -13.087 1.00 45.69 339 ARG A N 1
ATOM 2536 C CA . ARG A 1 339 ? 25.884 -12.497 -13.511 1.00 45.69 339 ARG A CA 1
ATOM 2537 C C . ARG A 1 339 ? 26.991 -13.515 -13.784 1.00 45.69 339 ARG A C 1
ATOM 2539 O O . ARG A 1 339 ? 27.509 -14.118 -12.846 1.00 45.69 339 ARG A O 1
ATOM 2546 N N . VAL A 1 340 ? 27.322 -13.682 -15.058 1.00 36.06 340 VAL A N 1
ATOM 2547 C CA . VAL A 1 340 ? 28.408 -14.534 -15.529 1.00 36.06 340 VAL A CA 1
ATOM 2548 C C . VAL A 1 340 ? 29.709 -13.790 -15.232 1.00 36.06 340 VAL A C 1
ATOM 2550 O O . VAL A 1 340 ? 29.949 -12.716 -15.779 1.00 36.06 340 VAL A O 1
ATOM 2553 N N . ARG A 1 341 ? 30.540 -14.316 -14.323 1.00 32.16 341 ARG A N 1
ATOM 2554 C CA . ARG A 1 341 ? 31.970 -13.975 -14.332 1.00 32.16 341 ARG A CA 1
ATOM 2555 C C . ARG A 1 341 ? 32.548 -14.611 -15.597 1.00 32.16 341 ARG A C 1
ATOM 2557 O O . ARG A 1 341 ? 32.253 -15.777 -15.855 1.00 32.16 341 ARG A O 1
ATOM 2564 N N . GLU A 1 342 ? 33.281 -13.837 -16.400 1.00 30.66 342 GLU A N 1
ATOM 2565 C CA . GLU A 1 342 ? 33.920 -14.303 -17.641 1.00 30.66 342 GLU A CA 1
ATOM 2566 C C . GLU A 1 342 ? 34.567 -15.683 -17.433 1.00 30.66 342 GLU A C 1
ATOM 2568 O O . GLU A 1 342 ? 35.479 -15.818 -16.623 1.00 30.66 342 GLU A O 1
ATOM 2573 N N . GLY A 1 343 ? 34.060 -16.710 -18.127 1.00 33.19 343 GLY A N 1
ATOM 2574 C CA . GLY A 1 343 ? 34.638 -18.061 -18.124 1.00 33.19 343 GLY A CA 1
ATOM 2575 C C . GLY A 1 343 ? 33.661 -19.225 -17.916 1.00 33.19 343 GLY A C 1
ATOM 2576 O O . GLY A 1 343 ? 33.947 -20.322 -18.387 1.00 33.19 343 GLY A O 1
ATOM 2577 N N . GLU A 1 344 ? 32.491 -19.028 -17.300 1.00 27.61 344 GLU A N 1
ATOM 2578 C CA . GLU A 1 344 ? 31.550 -20.135 -17.035 1.00 27.61 344 GLU A CA 1
ATOM 2579 C C . GLU A 1 344 ? 30.305 -20.092 -17.938 1.00 27.61 344 GLU A C 1
ATOM 2581 O O . GLU A 1 344 ? 29.462 -19.197 -17.851 1.00 27.61 344 GLU A O 1
ATOM 2586 N N . ARG A 1 345 ? 30.153 -21.103 -18.807 1.00 30.30 345 ARG A N 1
ATOM 2587 C CA . ARG A 1 345 ? 28.945 -21.314 -19.624 1.00 30.30 345 ARG A CA 1
ATOM 2588 C C . ARG A 1 345 ? 27.771 -21.719 -18.724 1.00 30.30 345 ARG A C 1
ATOM 2590 O O . ARG A 1 345 ? 27.586 -22.897 -18.428 1.00 30.30 345 ARG A O 1
ATOM 2597 N N . SER A 1 346 ? 26.956 -20.757 -18.296 1.00 34.38 346 SER A N 1
ATOM 2598 C CA . SER A 1 346 ? 25.722 -21.057 -17.561 1.00 34.38 346 SER A CA 1
ATOM 2599 C C . SER A 1 346 ? 24.589 -21.442 -18.526 1.00 34.38 346 SER A C 1
ATOM 2601 O O . SER A 1 346 ? 24.349 -20.763 -19.523 1.00 34.38 346 SER A O 1
ATOM 2603 N N . ARG A 1 347 ? 23.899 -22.560 -18.251 1.00 36.66 347 ARG A N 1
ATOM 2604 C CA . ARG A 1 347 ? 22.713 -23.005 -19.006 1.00 36.66 347 ARG A CA 1
ATOM 2605 C C . ARG A 1 347 ? 21.634 -21.905 -18.973 1.00 36.66 347 ARG A C 1
ATOM 2607 O O . ARG A 1 347 ? 21.202 -21.559 -17.869 1.00 36.66 347 ARG A O 1
ATOM 2614 N N . PRO A 1 348 ? 21.148 -21.405 -20.125 1.00 41.59 348 PRO A N 1
ATOM 2615 C CA . PRO A 1 348 ? 20.091 -20.399 -20.164 1.00 41.59 348 PRO A CA 1
ATOM 2616 C C . PRO A 1 348 ? 18.826 -20.931 -19.478 1.00 41.59 348 PRO A C 1
ATOM 2618 O O . PRO A 1 348 ? 18.269 -21.962 -19.863 1.00 41.59 348 PRO A O 1
ATOM 2621 N N . ARG A 1 349 ? 18.374 -20.266 -18.410 1.00 56.81 349 ARG A N 1
ATOM 2622 C CA . ARG A 1 349 ? 17.163 -20.675 -17.683 1.00 56.81 349 ARG A CA 1
ATOM 2623 C C . ARG A 1 349 ? 15.932 -20.062 -18.359 1.00 56.81 349 ARG A C 1
ATOM 2625 O O . ARG A 1 349 ? 15.841 -18.849 -18.503 1.00 56.81 349 ARG A O 1
ATOM 2632 N N . ARG A 1 350 ? 14.968 -20.924 -18.706 1.00 58.88 350 ARG A N 1
ATOM 2633 C CA . ARG A 1 350 ? 13.742 -20.731 -19.523 1.00 58.88 350 ARG A CA 1
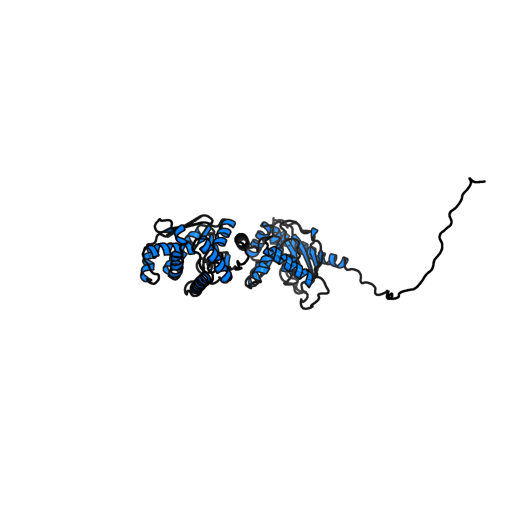ATOM 2634 C C . ARG A 1 350 ? 12.811 -19.542 -19.181 1.00 58.88 350 ARG A C 1
ATOM 2636 O O . ARG A 1 350 ? 11.820 -19.343 -19.869 1.00 58.88 350 ARG A O 1
ATOM 2643 N N . GLY A 1 351 ? 13.091 -18.743 -18.149 1.00 70.38 351 GLY A N 1
ATOM 2644 C CA . GLY A 1 351 ? 12.175 -17.722 -17.622 1.00 70.38 351 GLY A CA 1
ATOM 2645 C C . GLY A 1 351 ? 11.869 -16.563 -18.579 1.00 70.38 351 GLY A C 1
ATOM 2646 O O . GLY A 1 351 ? 10.714 -16.168 -18.705 1.00 70.38 351 GLY A O 1
ATOM 2647 N N . ALA A 1 352 ? 12.873 -16.046 -19.296 1.00 75.50 352 ALA A N 1
ATOM 2648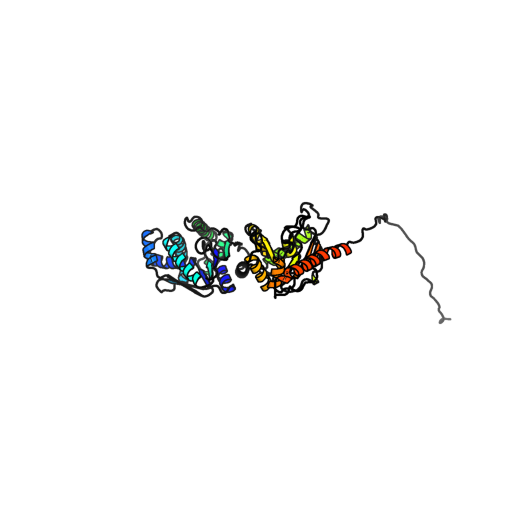 C CA . ALA A 1 352 ? 12.671 -14.953 -20.256 1.00 75.50 352 ALA A CA 1
ATOM 2649 C C . ALA A 1 352 ? 11.826 -15.388 -21.468 1.00 75.50 352 ALA A C 1
ATOM 2651 O O . ALA A 1 352 ? 10.913 -14.669 -21.870 1.00 75.50 352 ALA A O 1
ATOM 2652 N N . ALA A 1 353 ? 12.090 -16.587 -22.000 1.00 80.06 353 ALA A N 1
ATOM 2653 C CA . ALA A 1 353 ? 11.305 -17.177 -23.082 1.00 80.06 353 ALA A CA 1
ATOM 2654 C C . ALA A 1 353 ? 9.871 -17.495 -22.627 1.00 80.06 353 ALA A C 1
ATOM 2656 O O . ALA A 1 353 ? 8.918 -17.132 -23.311 1.00 80.06 353 ALA A O 1
ATOM 2657 N N . ALA A 1 354 ? 9.704 -18.050 -21.421 1.00 81.81 354 ALA A N 1
ATOM 2658 C CA . ALA A 1 354 ? 8.389 -18.300 -20.842 1.00 81.81 354 ALA A CA 1
ATOM 2659 C C . ALA A 1 354 ? 7.574 -17.010 -20.658 1.00 81.81 354 ALA A C 1
ATOM 2661 O O . ALA A 1 354 ? 6.393 -16.993 -20.994 1.00 81.81 354 ALA A O 1
ATOM 2662 N N . LEU A 1 355 ? 8.183 -15.922 -20.166 1.00 86.31 355 LEU A N 1
ATOM 2663 C CA . LEU A 1 355 ? 7.506 -14.627 -20.061 1.00 86.31 355 LEU A CA 1
ATOM 2664 C C . LEU A 1 355 ? 7.086 -14.107 -21.441 1.00 86.31 355 LEU A C 1
ATOM 2666 O O . LEU A 1 355 ? 5.941 -13.695 -21.590 1.00 86.31 355 LEU A O 1
ATOM 2670 N N . ALA A 1 356 ? 7.967 -14.160 -22.445 1.00 88.25 356 ALA A N 1
ATOM 2671 C CA . ALA A 1 356 ? 7.647 -13.733 -23.809 1.00 88.25 356 ALA A CA 1
ATOM 2672 C C . ALA A 1 356 ? 6.500 -14.547 -24.421 1.00 88.25 356 ALA A C 1
ATOM 2674 O O . ALA A 1 356 ? 5.564 -13.970 -24.972 1.00 88.25 356 ALA A O 1
ATOM 2675 N N . ARG A 1 357 ? 6.523 -15.872 -24.244 1.00 88.19 357 ARG A N 1
ATOM 2676 C CA . ARG A 1 357 ? 5.477 -16.784 -24.717 1.00 88.19 357 ARG A CA 1
ATOM 2677 C C . ARG A 1 357 ? 4.141 -16.555 -24.023 1.00 88.19 357 ARG A C 1
ATOM 2679 O O . ARG A 1 357 ? 3.103 -16.613 -24.664 1.00 88.19 357 ARG A O 1
ATOM 2686 N N . LEU A 1 358 ? 4.142 -16.321 -22.716 1.00 87.94 358 LEU A N 1
ATOM 2687 C CA . LEU A 1 358 ? 2.904 -16.107 -21.964 1.00 87.94 358 LEU A CA 1
ATOM 2688 C C . LEU A 1 358 ? 2.333 -14.703 -22.174 1.00 87.94 358 LEU A C 1
ATOM 2690 O O . LEU A 1 358 ? 1.118 -14.535 -22.166 1.00 87.94 358 LEU A O 1
ATOM 2694 N N . ALA A 1 359 ? 3.195 -13.699 -22.341 1.00 90.31 359 ALA A N 1
ATOM 2695 C CA . ALA A 1 359 ? 2.775 -12.322 -22.559 1.00 90.31 359 ALA A CA 1
ATOM 2696 C C . ALA A 1 359 ? 2.327 -12.061 -24.001 1.00 90.31 359 ALA A C 1
ATOM 2698 O O . ALA A 1 359 ? 1.504 -11.175 -24.204 1.00 90.31 359 ALA A O 1
ATOM 2699 N N . GLN A 1 360 ? 2.878 -12.797 -24.977 1.00 93.19 360 GLN A N 1
ATOM 2700 C CA . GLN A 1 360 ? 2.641 -12.585 -26.411 1.00 93.19 360 GLN A CA 1
ATOM 2701 C C . GLN A 1 360 ? 2.889 -11.122 -26.836 1.00 93.19 360 GLN A C 1
ATOM 2703 O O . GLN A 1 360 ? 2.133 -10.532 -27.603 1.00 93.19 360 GLN A O 1
ATOM 2708 N N . VAL A 1 361 ? 3.971 -10.524 -26.320 1.00 93.75 361 VAL A N 1
ATOM 2709 C CA . VAL A 1 361 ? 4.417 -9.156 -26.643 1.00 93.75 361 VAL A CA 1
ATOM 2710 C C . VAL A 1 361 ? 5.780 -9.183 -27.340 1.00 93.75 361 VAL A C 1
ATOM 2712 O O . VAL A 1 361 ? 6.558 -10.113 -27.104 1.00 93.75 361 VAL A O 1
ATOM 2715 N N . PRO A 1 362 ? 6.121 -8.168 -28.157 1.00 94.88 362 PRO A N 1
ATOM 2716 C CA . PRO A 1 362 ? 7.435 -8.094 -28.788 1.00 94.88 362 PRO A CA 1
ATOM 2717 C C . PRO A 1 362 ? 8.569 -8.039 -27.755 1.00 94.88 362 PRO A C 1
ATOM 2719 O O . PRO A 1 362 ? 8.435 -7.436 -26.683 1.00 94.88 362 PRO A O 1
ATOM 2722 N N . VAL A 1 363 ? 9.714 -8.633 -28.100 1.00 95.62 363 VAL A N 1
ATOM 2723 C CA . VAL A 1 363 ? 10.932 -8.608 -27.279 1.00 95.62 363 VAL A CA 1
ATOM 2724 C C . VAL A 1 363 ? 11.972 -7.713 -27.942 1.00 95.62 363 VAL A C 1
ATOM 2726 O O . VAL A 1 363 ? 12.470 -8.012 -29.020 1.00 95.62 363 VAL A O 1
ATOM 2729 N N . VAL A 1 364 ? 12.318 -6.606 -27.292 1.00 96.88 364 VAL A N 1
ATOM 2730 C CA . VAL A 1 364 ? 13.317 -5.646 -27.766 1.00 96.88 364 VAL A CA 1
ATOM 2731 C C . VAL A 1 364 ? 14.684 -6.034 -27.200 1.00 96.88 364 VAL A C 1
ATOM 2733 O O . VAL A 1 364 ? 14.870 -5.956 -25.981 1.00 96.88 364 VAL A O 1
ATOM 2736 N N . PRO A 1 365 ? 15.656 -6.427 -28.039 1.00 96.12 365 PRO A N 1
ATOM 2737 C CA . PRO A 1 365 ? 17.012 -6.675 -27.585 1.00 96.12 365 PRO A CA 1
ATOM 2738 C C . PRO A 1 365 ? 17.691 -5.339 -27.277 1.00 96.12 365 PRO A C 1
ATOM 2740 O O . PRO A 1 365 ? 17.577 -4.366 -28.027 1.00 96.12 365 PRO A O 1
ATOM 2743 N N . ALA A 1 366 ? 18.421 -5.289 -26.173 1.00 95.75 366 ALA A N 1
ATOM 2744 C CA . ALA A 1 366 ? 19.216 -4.147 -25.775 1.00 95.75 366 ALA A CA 1
ATOM 2745 C C . ALA A 1 366 ? 20.594 -4.585 -25.297 1.00 95.75 366 ALA A C 1
ATOM 2747 O O . ALA A 1 366 ? 20.782 -5.686 -24.783 1.00 95.75 366 ALA A O 1
ATOM 2748 N N . ARG A 1 367 ? 21.576 -3.706 -25.469 1.00 93.19 367 ARG A N 1
ATOM 2749 C CA . ARG A 1 367 ? 22.933 -3.935 -24.982 1.00 93.19 367 ARG A CA 1
ATOM 2750 C C . ARG A 1 367 ? 23.430 -2.720 -24.226 1.00 93.19 367 ARG A C 1
ATOM 2752 O O . ARG A 1 367 ? 23.465 -1.623 -24.786 1.00 93.19 367 ARG A O 1
ATOM 2759 N N . LEU A 1 368 ? 23.814 -2.939 -22.975 1.00 91.44 368 LEU A N 1
ATOM 2760 C CA . LEU A 1 368 ? 24.403 -1.954 -22.082 1.00 91.44 368 LEU A CA 1
ATOM 2761 C C . LEU A 1 368 ? 25.887 -2.269 -21.866 1.00 91.44 368 LEU A C 1
ATOM 2763 O O . LEU A 1 368 ? 26.242 -3.373 -21.459 1.00 91.44 368 LEU A O 1
ATOM 2767 N N . GLU A 1 369 ? 26.757 -1.295 -22.117 1.00 89.00 369 GLU A N 1
ATOM 2768 C CA . GLU A 1 369 ? 28.209 -1.446 -21.998 1.00 89.00 369 GLU A CA 1
ATOM 2769 C C . GLU A 1 369 ? 28.817 -0.404 -21.058 1.00 89.00 369 GLU A C 1
ATOM 2771 O O . GLU A 1 369 ? 28.414 0.764 -21.035 1.00 89.00 369 GLU A O 1
ATOM 2776 N N . GLY A 1 370 ? 29.834 -0.834 -20.307 1.00 84.44 370 GLY A N 1
ATOM 2777 C CA . GLY A 1 370 ? 30.597 0.009 -19.391 1.00 84.44 370 GLY A CA 1
ATOM 2778 C C . GLY A 1 370 ? 29.919 0.252 -18.043 1.00 84.44 370 GLY A C 1
ATOM 2779 O O . GLY A 1 370 ? 30.374 1.114 -17.294 1.00 84.44 370 GLY A O 1
ATOM 2780 N N . SER A 1 371 ? 28.837 -0.446 -17.701 1.00 82.75 371 SER A N 1
ATOM 2781 C CA . SER A 1 371 ? 28.141 -0.312 -16.409 1.00 82.75 371 SER A CA 1
ATOM 2782 C C . SER A 1 371 ? 28.838 -1.025 -15.238 1.00 82.75 371 SER A C 1
ATOM 2784 O O . SER A 1 371 ? 28.515 -0.760 -14.081 1.00 82.75 371 SER A O 1
ATOM 2786 N N . ASP A 1 372 ? 29.794 -1.902 -15.525 1.00 77.94 372 ASP A N 1
ATOM 2787 C CA . ASP A 1 372 ? 30.612 -2.727 -14.625 1.00 77.94 372 ASP A CA 1
ATOM 2788 C C . ASP A 1 372 ? 31.873 -2.024 -14.095 1.00 77.94 372 ASP A C 1
ATOM 2790 O O . ASP A 1 372 ? 32.424 -2.410 -13.064 1.00 77.94 372 ASP A O 1
ATOM 2794 N N . ARG A 1 373 ? 32.317 -0.956 -14.763 1.00 74.69 373 ARG A N 1
ATOM 2795 C CA . ARG A 1 373 ? 33.540 -0.226 -14.395 1.00 74.69 373 ARG A CA 1
ATOM 2796 C C . ARG A 1 373 ? 33.369 0.573 -13.088 1.00 74.69 373 ARG A C 1
ATOM 2798 O O . ARG A 1 373 ? 32.326 1.215 -12.909 1.00 74.69 373 ARG A O 1
ATOM 2805 N N . PRO A 1 374 ? 34.391 0.625 -12.210 1.00 62.44 374 PRO A N 1
ATOM 2806 C CA . PRO A 1 374 ? 34.294 1.214 -10.873 1.00 62.44 374 PRO A CA 1
ATOM 2807 C C . PRO A 1 374 ? 33.926 2.706 -10.886 1.00 62.44 374 PRO A C 1
ATOM 2809 O O . PRO A 1 374 ? 34.458 3.495 -11.664 1.00 62.44 374 PRO A O 1
ATOM 2812 N N . LEU A 1 375 ? 33.036 3.100 -9.968 1.00 58.53 375 LEU A N 1
ATOM 2813 C CA . LEU A 1 375 ? 32.483 4.459 -9.858 1.00 58.53 375 LEU A CA 1
ATOM 2814 C C . LEU A 1 375 ? 33.491 5.509 -9.334 1.00 58.53 375 LEU A C 1
ATOM 2816 O O . LEU A 1 375 ? 33.239 6.700 -9.454 1.00 58.53 375 LEU A O 1
ATOM 2820 N N . ARG A 1 376 ? 34.617 5.082 -8.734 1.00 50.62 376 ARG A N 1
ATOM 2821 C CA . ARG A 1 376 ? 35.577 5.941 -7.997 1.00 50.62 376 ARG A CA 1
ATOM 2822 C C . ARG A 1 376 ? 36.538 6.767 -8.870 1.00 50.62 376 ARG A C 1
ATOM 2824 O O . ARG A 1 376 ? 37.330 7.531 -8.331 1.00 50.62 376 ARG A O 1
ATOM 2831 N N . SER A 1 377 ? 36.472 6.656 -10.194 1.00 48.56 377 SER A N 1
ATOM 2832 C CA . SER A 1 377 ? 37.168 7.583 -11.094 1.00 48.56 377 SER A CA 1
ATOM 2833 C C . SER A 1 377 ? 36.283 8.817 -11.283 1.00 48.56 377 SER A C 1
ATOM 2835 O O . SER A 1 377 ? 35.293 8.760 -12.006 1.00 48.56 377 SER A O 1
ATOM 2837 N N . LEU A 1 378 ? 36.615 9.914 -10.595 1.00 42.09 378 LEU A N 1
ATOM 2838 C CA . LEU A 1 378 ? 35.830 11.160 -10.502 1.00 42.09 378 LEU A CA 1
ATOM 2839 C C . LEU A 1 378 ? 35.478 11.835 -11.844 1.00 42.09 378 LEU A C 1
ATOM 2841 O O . LEU A 1 378 ? 34.685 12.769 -11.858 1.00 42.09 378 LEU A O 1
ATOM 2845 N N . LEU A 1 379 ? 36.008 11.357 -12.968 1.00 53.56 379 LEU A N 1
ATOM 2846 C CA . LEU A 1 379 ? 35.696 11.811 -14.320 1.00 53.56 379 LEU A CA 1
ATOM 2847 C C . LEU A 1 379 ? 35.796 10.598 -15.252 1.00 53.56 379 LEU A C 1
ATOM 2849 O O . LEU A 1 379 ? 36.869 10.305 -15.786 1.00 53.56 379 LEU A O 1
ATOM 2853 N N . ARG A 1 380 ? 34.698 9.856 -15.452 1.00 54.66 380 ARG A N 1
ATOM 2854 C CA . ARG A 1 380 ? 34.674 8.816 -16.491 1.00 54.66 380 ARG A CA 1
ATOM 2855 C C . ARG A 1 380 ? 34.998 9.463 -17.842 1.00 54.66 380 ARG A C 1
ATOM 2857 O O . ARG A 1 380 ? 34.186 10.201 -18.385 1.00 54.66 380 ARG A O 1
ATOM 2864 N N . ARG A 1 381 ? 36.170 9.149 -18.405 1.00 54.06 381 ARG A N 1
ATOM 2865 C CA . ARG A 1 381 ? 36.536 9.525 -19.785 1.00 54.06 381 ARG A CA 1
ATOM 2866 C C . ARG A 1 381 ? 35.752 8.738 -20.837 1.00 54.06 381 ARG A C 1
ATOM 2868 O O . ARG A 1 381 ? 35.601 9.211 -21.958 1.00 54.06 381 ARG A O 1
ATOM 2875 N N . GLU A 1 382 ? 35.234 7.561 -20.483 1.00 66.06 382 GLU A N 1
ATOM 2876 C CA . GLU A 1 382 ? 34.495 6.704 -21.410 1.00 66.06 382 GLU A CA 1
ATOM 2877 C C . GLU A 1 382 ? 32.999 6.602 -21.064 1.00 66.06 382 GLU A C 1
ATOM 2879 O O . GLU A 1 382 ? 32.650 6.232 -19.936 1.00 66.06 382 GLU A O 1
ATOM 2884 N N . PRO A 1 383 ? 32.112 6.893 -22.034 1.00 77.25 383 PRO A N 1
ATOM 2885 C CA . PRO A 1 383 ? 30.669 6.934 -21.830 1.00 77.25 383 PRO A CA 1
ATOM 2886 C C . PRO A 1 383 ? 30.067 5.534 -21.678 1.00 77.25 383 PRO A C 1
ATOM 2888 O O . PRO A 1 383 ? 30.522 4.580 -22.313 1.00 77.25 383 PRO A O 1
ATOM 2891 N N . ILE A 1 384 ? 28.978 5.425 -20.912 1.00 87.50 384 ILE A N 1
ATOM 2892 C CA . ILE A 1 384 ? 28.108 4.240 -20.978 1.00 87.50 384 ILE A CA 1
ATOM 2893 C C . ILE A 1 384 ? 27.431 4.206 -22.345 1.00 87.50 384 ILE A C 1
ATOM 2895 O O . ILE A 1 384 ? 26.930 5.226 -22.817 1.00 87.50 384 ILE A O 1
ATOM 2899 N N . ARG A 1 385 ? 27.385 3.038 -22.985 1.00 90.56 385 ARG A N 1
ATOM 2900 C CA . ARG A 1 385 ? 26.690 2.859 -24.265 1.00 90.56 385 ARG A CA 1
ATOM 2901 C C . ARG A 1 385 ? 25.475 1.970 -24.067 1.00 90.56 385 ARG A C 1
ATOM 2903 O O . ARG A 1 385 ? 25.606 0.866 -23.555 1.00 90.56 385 ARG A O 1
ATOM 2910 N N . LEU A 1 386 ? 24.308 2.458 -24.476 1.00 93.81 386 LEU A N 1
ATOM 2911 C CA . LEU A 1 386 ? 23.069 1.689 -24.523 1.00 93.81 386 LEU A CA 1
ATOM 2912 C C . LEU A 1 386 ? 22.551 1.678 -25.958 1.00 93.81 386 LEU A C 1
ATOM 2914 O O . LEU A 1 386 ? 22.384 2.733 -26.570 1.00 93.81 386 LEU A O 1
ATOM 2918 N N . ARG A 1 387 ? 22.275 0.499 -26.502 1.00 94.25 387 ARG A N 1
ATOM 2919 C CA . ARG A 1 387 ? 21.657 0.364 -27.823 1.00 94.25 387 ARG A CA 1
ATOM 2920 C C . ARG A 1 387 ? 20.446 -0.539 -27.771 1.00 94.25 387 ARG A C 1
ATOM 2922 O O . ARG A 1 387 ? 20.501 -1.575 -27.120 1.00 94.25 387 ARG A O 1
ATOM 2929 N N . PHE A 1 388 ? 19.402 -0.148 -28.490 1.00 96.25 388 PHE A N 1
ATOM 2930 C CA . PHE A 1 388 ? 18.227 -0.970 -28.756 1.00 96.25 388 PHE A CA 1
ATOM 2931 C C . PHE A 1 388 ? 18.316 -1.533 -30.176 1.00 96.25 388 PHE A C 1
ATOM 2933 O O . PHE A 1 388 ? 18.738 -0.829 -31.097 1.00 96.25 388 PHE A O 1
ATOM 2940 N N . GLY A 1 389 ? 17.947 -2.798 -30.338 1.00 95.38 389 GLY A N 1
ATOM 2941 C CA . GLY A 1 389 ? 17.827 -3.462 -31.630 1.00 95.38 389 GLY A CA 1
ATOM 2942 C C . GLY A 1 389 ? 16.376 -3.588 -32.096 1.00 95.38 389 GLY A C 1
ATOM 2943 O O . GLY A 1 389 ? 15.456 -3.191 -31.376 1.00 95.38 389 GLY A O 1
ATOM 2944 N N . PRO A 1 390 ? 16.166 -4.130 -33.306 1.00 95.25 390 PRO A N 1
ATOM 2945 C CA . PRO A 1 390 ? 14.831 -4.379 -33.832 1.00 95.25 390 PRO A CA 1
ATOM 2946 C C . PRO A 1 390 ? 14.070 -5.377 -32.936 1.00 95.25 390 PRO A C 1
ATOM 2948 O O . PRO A 1 390 ? 14.672 -6.359 -32.492 1.00 95.25 390 PRO A O 1
ATOM 2951 N N . PRO A 1 391 ? 12.772 -5.150 -32.656 1.00 95.12 391 PRO A N 1
ATOM 2952 C CA . PRO A 1 391 ? 11.976 -6.068 -31.847 1.00 95.12 391 PRO A CA 1
ATOM 2953 C C . PRO A 1 391 ? 11.831 -7.441 -32.514 1.00 95.12 391 PRO A C 1
ATOM 2955 O O . PRO A 1 391 ? 11.508 -7.525 -33.698 1.00 95.12 391 PRO A O 1
ATOM 2958 N N . LEU A 1 392 ? 12.013 -8.510 -31.740 1.00 94.19 392 LEU A N 1
ATOM 2959 C CA . LEU A 1 392 ? 11.655 -9.867 -32.143 1.00 94.19 392 LEU A CA 1
ATOM 2960 C C . LEU A 1 392 ? 10.166 -10.128 -31.854 1.00 94.19 392 LEU A C 1
ATOM 2962 O O . LEU A 1 392 ? 9.660 -9.671 -30.819 1.00 94.19 392 LEU A O 1
ATOM 2966 N N . PRO A 1 393 ? 9.457 -10.858 -32.734 1.00 92.44 393 PRO A N 1
ATOM 2967 C CA . PRO A 1 393 ? 8.097 -11.310 -32.455 1.00 92.44 393 PRO A CA 1
ATOM 2968 C C . PRO A 1 393 ? 8.090 -12.289 -31.270 1.00 92.44 393 PRO A C 1
ATOM 2970 O O . PRO A 1 393 ? 9.093 -12.966 -31.047 1.00 92.44 393 PRO A O 1
ATOM 2973 N N . PRO A 1 394 ? 6.989 -12.388 -30.503 1.00 89.56 394 PRO A N 1
ATOM 2974 C CA . PRO A 1 394 ? 6.891 -13.369 -29.428 1.00 89.56 394 PRO A CA 1
ATOM 2975 C C . PRO A 1 394 ? 7.011 -14.808 -29.968 1.00 89.56 394 PRO A C 1
ATOM 2977 O O . PRO A 1 394 ? 6.637 -15.068 -31.113 1.00 89.56 394 PRO A O 1
ATOM 2980 N N . PRO A 1 395 ? 7.512 -15.755 -29.154 1.00 86.44 395 PRO A N 1
ATOM 2981 C CA . PRO A 1 395 ? 7.559 -17.162 -29.533 1.00 86.44 395 PRO A CA 1
ATOM 2982 C C . PRO A 1 395 ? 6.149 -17.764 -29.620 1.00 86.44 395 PRO A C 1
ATOM 2984 O O . PRO A 1 395 ? 5.205 -17.268 -28.995 1.00 86.44 395 PRO A O 1
ATOM 2987 N N . ASP A 1 396 ? 6.038 -18.871 -30.356 1.00 82.88 396 ASP A N 1
ATOM 2988 C CA . ASP A 1 396 ? 4.787 -19.608 -30.551 1.00 82.88 396 ASP A CA 1
ATOM 2989 C C . ASP A 1 396 ? 4.120 -19.954 -29.198 1.00 82.88 396 ASP A C 1
ATOM 2991 O O . ASP A 1 396 ? 4.763 -20.549 -28.321 1.00 82.88 396 ASP A O 1
ATOM 2995 N N . PRO A 1 397 ? 2.838 -19.593 -28.989 1.00 80.62 397 PRO A N 1
ATOM 2996 C CA . PRO A 1 397 ? 2.116 -19.915 -27.761 1.00 80.62 397 PRO A CA 1
ATOM 2997 C C . PRO A 1 397 ? 1.939 -21.426 -27.515 1.00 80.62 397 PRO A C 1
ATOM 2999 O O . PRO A 1 397 ? 1.793 -21.819 -26.353 1.00 80.62 397 PRO A O 1
ATOM 3002 N N . SER A 1 398 ? 1.977 -22.259 -28.566 1.00 71.62 398 SER A N 1
ATOM 3003 C CA . SER A 1 398 ? 1.554 -23.673 -28.580 1.00 71.62 398 SER A CA 1
ATOM 3004 C C . SER A 1 398 ? 2.441 -24.630 -27.779 1.00 71.62 398 SER A C 1
ATOM 3006 O O . SER A 1 398 ? 2.006 -25.733 -27.450 1.00 71.62 398 SER A O 1
ATOM 3008 N N . GLY A 1 399 ? 3.681 -24.258 -27.440 1.00 66.12 399 GLY A N 1
ATOM 3009 C CA . GLY A 1 399 ? 4.541 -25.158 -26.672 1.00 66.12 399 GLY A CA 1
ATOM 3010 C C . GLY A 1 399 ? 5.919 -24.615 -26.310 1.00 66.12 399 GLY A C 1
ATOM 3011 O O . GLY A 1 399 ? 6.559 -23.901 -27.071 1.00 66.12 399 GLY A O 1
ATOM 3012 N N . ALA A 1 400 ? 6.423 -25.035 -25.145 1.00 67.25 400 ALA A N 1
ATOM 3013 C CA . ALA A 1 400 ? 7.741 -24.646 -24.627 1.00 67.25 400 ALA A CA 1
ATOM 3014 C C . ALA A 1 400 ? 8.932 -25.276 -25.386 1.00 67.25 400 ALA A C 1
ATOM 3016 O O . ALA A 1 400 ? 10.086 -25.033 -25.034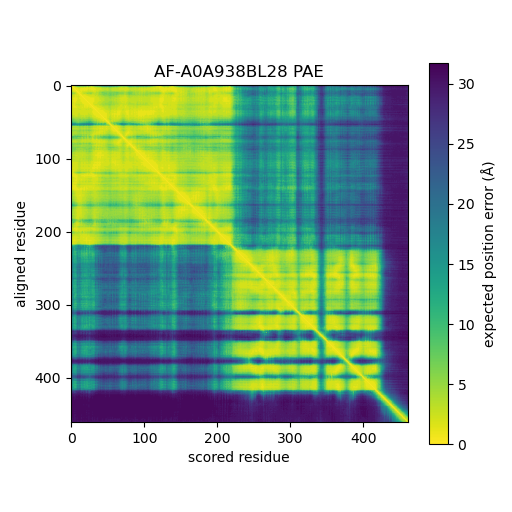 1.00 67.25 400 ALA A O 1
ATOM 3017 N N . ALA A 1 401 ? 8.673 -26.104 -26.405 1.00 62.28 401 ALA A N 1
ATOM 3018 C CA . ALA A 1 401 ? 9.704 -26.772 -27.200 1.00 62.28 401 ALA A CA 1
ATOM 3019 C C . ALA A 1 401 ? 10.581 -25.773 -27.986 1.00 62.28 401 ALA A C 1
ATOM 3021 O O . ALA A 1 401 ? 11.770 -26.023 -28.167 1.00 62.28 401 ALA A O 1
ATOM 3022 N N . GLY A 1 402 ? 10.024 -24.619 -28.378 1.00 72.94 402 GLY A N 1
ATOM 3023 C CA . GLY A 1 402 ? 10.738 -23.551 -29.092 1.00 72.94 402 GLY A CA 1
ATOM 3024 C C . GLY A 1 402 ? 11.458 -22.530 -28.200 1.00 72.94 402 GLY A C 1
ATOM 3025 O O . GLY A 1 402 ? 12.233 -21.719 -28.708 1.00 72.94 402 GLY A O 1
ATOM 3026 N N . ASP A 1 403 ? 11.256 -22.571 -26.876 1.00 79.94 403 ASP A N 1
ATOM 3027 C CA . ASP A 1 403 ? 11.778 -21.559 -25.942 1.00 79.94 403 ASP A CA 1
ATOM 3028 C C . ASP A 1 403 ? 13.318 -21.478 -25.963 1.00 79.94 403 ASP A C 1
ATOM 3030 O O . ASP A 1 403 ? 13.889 -20.406 -25.759 1.00 79.94 403 ASP A O 1
ATOM 3034 N N . GLY A 1 404 ? 13.997 -22.604 -26.215 1.00 80.94 404 GLY A N 1
ATOM 3035 C CA . GLY A 1 404 ? 15.460 -22.674 -26.302 1.00 80.94 404 GLY A CA 1
ATOM 3036 C C . GLY A 1 404 ? 16.014 -21.950 -27.530 1.00 80.94 404 GLY A C 1
ATOM 3037 O O . GLY A 1 404 ? 16.820 -21.035 -27.383 1.00 80.94 404 GLY A O 1
ATOM 3038 N N . ALA A 1 405 ? 15.525 -22.305 -28.721 1.00 84.19 405 ALA A N 1
ATOM 3039 C CA . ALA A 1 405 ? 15.938 -21.678 -29.978 1.00 84.19 405 ALA A CA 1
ATOM 3040 C C . ALA A 1 405 ? 15.609 -20.176 -29.999 1.00 84.19 405 ALA A C 1
ATOM 3042 O O . ALA A 1 405 ? 16.414 -19.358 -30.443 1.00 84.19 405 ALA A O 1
ATOM 3043 N N . TYR A 1 406 ? 14.454 -19.796 -29.443 1.00 87.94 406 TYR A N 1
ATOM 3044 C CA . TYR A 1 406 ? 14.082 -18.393 -29.287 1.00 87.94 406 TYR A CA 1
ATOM 3045 C C . TYR A 1 406 ? 15.078 -17.625 -28.407 1.00 87.94 406 TYR A C 1
ATOM 3047 O O . TYR A 1 406 ? 15.491 -16.513 -28.737 1.00 87.94 406 TYR A O 1
ATOM 3055 N N . LEU A 1 407 ? 15.488 -18.222 -27.286 1.00 86.88 407 LEU A N 1
ATOM 3056 C CA . LEU A 1 407 ? 16.444 -17.610 -26.370 1.00 86.88 407 LEU A CA 1
ATOM 3057 C C . LEU A 1 407 ? 17.837 -17.480 -26.997 1.00 86.88 407 LEU A C 1
ATOM 3059 O O . LEU A 1 407 ? 18.490 -16.459 -26.797 1.00 86.88 407 LEU A O 1
ATOM 3063 N N . GLU A 1 408 ? 18.275 -18.462 -27.783 1.00 87.50 408 GLU A N 1
ATOM 3064 C CA . GLU A 1 408 ? 19.526 -18.386 -28.547 1.00 87.50 408 GLU A CA 1
ATOM 3065 C C . GLU A 1 408 ? 19.493 -17.256 -29.581 1.00 87.50 408 GLU A C 1
ATOM 3067 O O . GLU A 1 408 ? 20.412 -16.435 -29.616 1.00 87.50 408 GLU A O 1
ATOM 3072 N N . ALA A 1 409 ? 18.410 -17.144 -30.356 1.00 89.88 409 ALA A N 1
ATOM 3073 C CA . ALA A 1 409 ? 18.223 -16.054 -31.313 1.00 89.88 409 ALA A CA 1
ATOM 3074 C C . ALA A 1 409 ? 18.211 -14.679 -30.622 1.00 89.88 409 ALA A C 1
ATOM 3076 O O . ALA A 1 409 ? 18.850 -13.733 -31.090 1.00 89.88 409 ALA A O 1
ATOM 3077 N N . LEU A 1 410 ? 17.545 -14.572 -29.469 1.00 91.44 410 LEU A N 1
ATOM 3078 C CA . LEU A 1 410 ? 17.519 -13.355 -28.661 1.00 91.44 410 LEU A CA 1
ATOM 3079 C C . LEU A 1 410 ? 18.917 -12.971 -28.155 1.00 91.44 410 LEU A C 1
ATOM 3081 O O . LEU A 1 410 ? 19.319 -11.809 -28.245 1.00 91.44 410 LEU A O 1
ATOM 3085 N N . MET A 1 411 ? 19.673 -13.940 -27.642 1.00 90.19 411 MET A N 1
ATOM 3086 C CA . MET A 1 411 ? 21.048 -13.737 -27.183 1.00 90.19 411 MET A CA 1
ATOM 3087 C C . MET A 1 411 ? 21.975 -13.323 -28.331 1.00 90.19 411 MET A C 1
ATOM 3089 O O . MET A 1 411 ? 22.782 -12.406 -28.164 1.00 90.19 411 MET A O 1
ATOM 3093 N N . ALA A 1 412 ? 21.828 -13.936 -29.508 1.00 90.44 412 ALA A N 1
ATOM 3094 C CA . ALA A 1 412 ? 22.560 -13.556 -30.712 1.00 90.44 412 ALA A CA 1
ATOM 3095 C C . ALA A 1 412 ? 22.229 -12.117 -31.146 1.00 90.44 412 ALA A C 1
ATOM 3097 O O . ALA A 1 412 ? 23.139 -11.343 -31.446 1.00 90.44 412 ALA A O 1
ATOM 3098 N N . ALA A 1 413 ? 20.954 -11.717 -31.087 1.00 92.50 413 ALA A N 1
ATOM 3099 C CA . ALA A 1 413 ? 20.536 -10.345 -31.370 1.00 92.50 413 ALA A CA 1
ATOM 3100 C C . ALA A 1 413 ? 21.158 -9.337 -30.385 1.00 92.50 413 ALA A C 1
ATOM 3102 O O . ALA A 1 413 ? 21.671 -8.300 -30.806 1.00 92.50 413 ALA A O 1
ATOM 3103 N N . ILE A 1 414 ? 21.194 -9.652 -29.083 1.00 92.19 414 ILE A N 1
ATOM 3104 C CA . ILE A 1 414 ? 21.866 -8.824 -28.062 1.00 92.19 414 ILE A CA 1
ATOM 3105 C C . ILE A 1 414 ? 23.383 -8.749 -28.310 1.00 92.19 414 ILE A C 1
ATOM 3107 O O . ILE A 1 414 ? 24.002 -7.699 -28.104 1.00 92.19 414 ILE A O 1
ATOM 3111 N N . ALA A 1 415 ? 24.011 -9.842 -28.749 1.00 89.12 415 ALA A N 1
ATOM 3112 C CA . ALA A 1 415 ? 25.436 -9.879 -29.072 1.00 89.12 415 ALA A CA 1
ATOM 3113 C C . ALA A 1 415 ? 25.776 -9.033 -30.312 1.00 89.12 415 ALA A C 1
ATOM 3115 O O . ALA A 1 415 ? 26.746 -8.272 -30.281 1.00 89.12 415 ALA A O 1
ATOM 3116 N N . ALA A 1 416 ? 24.949 -9.090 -31.360 1.00 90.25 416 ALA A N 1
ATOM 3117 C CA . ALA A 1 416 ? 25.140 -8.343 -32.606 1.00 90.25 416 ALA A CA 1
ATOM 3118 C C . ALA A 1 416 ? 25.147 -6.814 -32.402 1.00 90.25 416 ALA A C 1
ATOM 3120 O O . ALA A 1 416 ? 25.839 -6.087 -33.119 1.00 90.25 416 ALA A O 1
ATOM 3121 N N . LEU A 1 417 ? 24.465 -6.312 -31.365 1.00 89.38 417 LEU A N 1
ATOM 3122 C CA . LEU A 1 417 ? 24.472 -4.886 -31.009 1.00 89.38 417 LEU A CA 1
ATOM 3123 C C . LEU A 1 417 ? 25.861 -4.351 -30.609 1.00 89.38 417 LEU A C 1
ATOM 3125 O O . LEU A 1 417 ? 26.062 -3.134 -30.645 1.00 89.38 417 LEU A O 1
ATOM 3129 N N . ARG A 1 418 ? 26.817 -5.233 -30.274 1.00 79.88 418 ARG A N 1
ATOM 3130 C CA . ARG A 1 418 ? 28.222 -4.882 -30.006 1.00 79.88 418 ARG A CA 1
ATOM 3131 C C . ARG A 1 418 ? 28.928 -4.374 -31.265 1.00 79.88 418 ARG A C 1
ATOM 3133 O O . ARG A 1 418 ? 29.510 -3.299 -31.252 1.00 79.88 418 ARG A O 1
ATOM 3140 N N . GLN A 1 419 ? 28.818 -5.103 -32.376 1.00 57.25 419 GLN A N 1
ATOM 3141 C CA . GLN A 1 419 ? 29.570 -4.819 -33.609 1.00 57.25 419 GLN A CA 1
ATOM 3142 C C . GLN A 1 419 ? 29.148 -3.494 -34.260 1.00 57.25 419 GLN A C 1
ATOM 3144 O O . GLN A 1 419 ? 29.968 -2.750 -34.793 1.00 57.25 419 GLN A O 1
ATOM 3149 N N . ALA A 1 420 ? 27.873 -3.127 -34.127 1.00 55.81 420 ALA A N 1
ATOM 3150 C CA . ALA A 1 420 ? 27.376 -1.841 -34.602 1.00 55.81 420 ALA A CA 1
ATOM 3151 C C . ALA A 1 420 ? 27.917 -0.639 -33.787 1.00 55.81 420 ALA A C 1
ATOM 3153 O O . ALA A 1 420 ? 27.805 0.506 -34.241 1.00 55.81 420 ALA A O 1
ATOM 3154 N N . SER A 1 421 ? 28.445 -0.868 -32.573 1.00 48.47 421 SER A N 1
ATOM 3155 C CA . SER A 1 421 ? 29.091 0.141 -31.718 1.00 48.47 421 SER A CA 1
ATOM 3156 C C . SER A 1 421 ? 30.489 0.506 -32.222 1.00 48.47 421 SER A C 1
ATOM 3158 O O . SER A 1 421 ? 30.832 1.690 -32.248 1.00 48.47 421 SER A O 1
ATOM 3160 N N . ASP A 1 422 ? 31.244 -0.489 -32.690 1.00 46.12 422 ASP A N 1
ATOM 3161 C CA . ASP A 1 422 ? 32.644 -0.338 -33.103 1.00 46.12 422 ASP A CA 1
ATOM 3162 C C . ASP A 1 422 ? 32.779 0.335 -34.482 1.00 46.12 422 ASP A C 1
ATOM 3164 O O . ASP A 1 422 ? 33.671 1.155 -34.685 1.00 46.12 422 ASP A O 1
ATOM 3168 N N . ALA A 1 423 ? 31.819 0.127 -35.392 1.00 44.31 423 ALA A N 1
ATOM 3169 C CA . ALA A 1 423 ? 31.809 0.730 -36.734 1.00 44.31 423 ALA A CA 1
ATOM 3170 C C . ALA A 1 423 ? 31.592 2.266 -36.772 1.00 44.31 423 ALA A C 1
ATOM 3172 O O . ALA A 1 423 ? 31.560 2.864 -37.846 1.00 44.31 423 ALA A O 1
ATOM 3173 N N . ARG A 1 424 ? 31.407 2.929 -35.619 1.00 44.28 424 ARG A N 1
ATOM 3174 C CA . ARG A 1 424 ? 31.215 4.393 -35.504 1.00 44.28 424 ARG A CA 1
ATOM 3175 C C . ARG A 1 424 ? 32.157 5.063 -34.492 1.00 44.28 424 ARG A C 1
ATOM 3177 O O . ARG A 1 424 ? 31.864 6.167 -34.026 1.00 44.28 424 ARG A O 1
ATOM 3184 N N . ALA A 1 425 ? 33.274 4.432 -34.129 1.00 34.72 425 ALA A N 1
ATOM 3185 C CA . ALA A 1 425 ? 34.346 5.149 -33.438 1.00 34.72 425 ALA A CA 1
ATOM 3186 C C . ALA A 1 425 ? 35.011 6.131 -34.430 1.00 34.72 425 ALA A C 1
ATOM 3188 O O . ALA A 1 425 ? 35.381 5.707 -35.524 1.00 34.72 425 ALA A O 1
ATOM 3189 N N . PRO A 1 426 ? 35.143 7.435 -34.117 1.00 37.69 426 PRO A N 1
ATOM 3190 C CA . PRO A 1 426 ? 35.877 8.345 -34.989 1.00 37.69 426 PRO A CA 1
ATOM 3191 C C . PRO A 1 426 ? 37.340 7.894 -35.054 1.00 37.69 426 PRO A C 1
ATOM 3193 O O . PRO A 1 426 ? 37.926 7.566 -34.020 1.00 37.69 426 PRO A O 1
ATOM 3196 N N . ALA A 1 427 ? 37.906 7.866 -36.263 1.00 31.31 427 ALA A N 1
ATOM 3197 C CA . ALA A 1 427 ? 39.311 7.548 -36.493 1.00 31.31 427 ALA A CA 1
ATOM 3198 C C . ALA A 1 427 ? 40.219 8.381 -35.562 1.00 31.31 427 ALA A C 1
ATOM 3200 O O . ALA A 1 427 ? 39.908 9.552 -35.302 1.00 31.31 427 ALA A O 1
ATOM 3201 N N . PRO A 1 428 ? 41.321 7.813 -35.038 1.00 34.34 428 PRO A N 1
ATOM 3202 C CA . PRO A 1 428 ? 42.271 8.588 -34.254 1.00 34.34 428 PRO A CA 1
ATOM 3203 C C . PRO A 1 428 ? 42.791 9.738 -35.122 1.00 34.34 428 PRO A C 1
ATOM 3205 O O . PRO A 1 428 ? 43.242 9.523 -36.245 1.00 34.34 428 PRO A O 1
ATOM 3208 N N . ARG A 1 429 ? 42.686 10.973 -34.615 1.00 38.00 429 ARG A N 1
ATOM 3209 C CA . ARG A 1 429 ? 43.292 12.139 -35.265 1.00 38.00 429 ARG A CA 1
ATOM 3210 C C . ARG A 1 429 ? 44.796 11.886 -35.369 1.00 38.00 429 ARG A C 1
ATOM 3212 O O . ARG A 1 429 ? 45.440 11.661 -34.345 1.00 38.00 429 ARG A O 1
ATOM 3219 N N . SER A 1 430 ? 45.323 11.907 -36.590 1.00 29.89 430 SER A N 1
ATOM 3220 C CA . SER A 1 430 ? 46.760 11.869 -36.849 1.00 29.89 430 SER A CA 1
ATOM 3221 C C . SER A 1 430 ? 47.440 13.049 -36.143 1.00 29.89 430 SER A C 1
ATOM 3223 O O . SER A 1 430 ? 46.918 14.168 -36.195 1.00 29.89 430 SER A O 1
ATOM 3225 N N . PRO A 1 431 ? 48.580 12.841 -35.468 1.00 38.00 431 PRO A N 1
ATOM 3226 C CA . PRO A 1 431 ? 49.325 13.923 -34.859 1.00 38.00 431 PRO A CA 1
ATOM 3227 C C . PRO A 1 431 ? 50.241 14.530 -35.918 1.00 38.00 431 PRO A C 1
ATOM 3229 O O . PRO A 1 431 ? 51.389 14.136 -35.998 1.00 38.00 431 PRO A O 1
ATOM 3232 N N . ASP A 1 432 ? 49.737 15.454 -36.734 1.00 39.72 432 ASP A N 1
ATOM 3233 C CA . ASP A 1 432 ? 50.597 16.380 -37.479 1.00 39.72 432 ASP A CA 1
ATOM 3234 C C . ASP A 1 432 ? 49.808 17.604 -37.948 1.00 39.72 432 ASP A C 1
ATOM 3236 O O . ASP A 1 432 ? 48.993 17.528 -38.863 1.00 39.72 432 ASP A O 1
ATOM 3240 N N . ALA A 1 433 ? 50.033 18.716 -37.245 1.00 31.45 433 ALA A N 1
ATOM 3241 C CA . ALA A 1 433 ? 50.027 20.096 -37.740 1.00 31.45 433 ALA A CA 1
ATOM 3242 C C . ALA A 1 433 ? 50.188 21.028 -36.527 1.00 31.45 433 ALA A C 1
ATOM 3244 O O . ALA A 1 433 ? 49.224 21.530 -35.945 1.00 31.45 433 ALA A O 1
ATOM 3245 N N . ARG A 1 434 ? 51.440 21.211 -36.094 1.00 33.00 434 ARG A N 1
ATOM 3246 C CA . ARG A 1 434 ? 51.830 22.381 -35.301 1.00 33.00 434 ARG A CA 1
ATOM 3247 C C . ARG A 1 434 ? 51.817 23.624 -36.198 1.00 33.00 434 ARG A C 1
ATOM 3249 O O . ARG A 1 434 ? 52.096 23.521 -37.385 1.00 33.00 434 ARG A O 1
ATOM 3256 N N . ALA A 1 435 ? 51.637 24.763 -35.529 1.00 35.00 435 ALA A N 1
ATOM 3257 C CA . ALA A 1 435 ? 51.817 26.146 -35.975 1.00 35.00 435 ALA A CA 1
ATOM 3258 C C . ALA A 1 435 ? 50.609 26.799 -36.668 1.00 35.00 435 ALA A C 1
ATOM 3260 O O . ALA A 1 435 ? 50.351 26.585 -37.845 1.00 35.00 435 ALA A O 1
ATOM 3261 N N . LEU A 1 436 ? 49.913 27.673 -35.933 1.00 33.47 436 LEU A N 1
ATOM 3262 C CA . LEU A 1 436 ? 50.053 29.128 -36.093 1.00 33.47 436 LEU A CA 1
ATOM 3263 C C . LEU A 1 436 ? 49.232 29.852 -35.009 1.00 33.47 436 LEU A C 1
ATOM 3265 O O . LEU A 1 436 ? 48.034 29.634 -34.846 1.00 33.47 436 LEU A O 1
ATOM 3269 N N . ASP A 1 437 ? 49.941 30.667 -34.236 1.00 37.62 437 ASP A N 1
ATOM 3270 C CA . ASP A 1 437 ? 49.469 31.552 -33.169 1.00 37.62 437 ASP A CA 1
ATOM 3271 C C . ASP A 1 437 ? 48.982 32.884 -33.776 1.00 37.62 437 ASP A C 1
ATOM 3273 O O . ASP A 1 437 ? 49.762 33.518 -34.487 1.00 37.62 437 ASP A O 1
ATOM 3277 N N . PRO A 1 438 ? 47.739 33.349 -33.540 1.00 36.81 438 PRO A N 1
ATOM 3278 C CA . PRO A 1 438 ? 47.298 34.662 -33.986 1.00 36.81 438 PRO A CA 1
ATOM 3279 C C . PRO A 1 438 ? 47.358 35.667 -32.826 1.00 36.81 438 PRO A C 1
ATOM 3281 O O . PRO A 1 438 ? 46.335 36.105 -32.295 1.00 36.81 438 PRO A O 1
ATOM 3284 N N . ARG A 1 439 ? 48.572 36.068 -32.441 1.00 37.53 439 ARG A N 1
ATOM 3285 C CA . ARG A 1 439 ? 48.828 37.323 -31.717 1.00 37.53 439 ARG A CA 1
ATOM 3286 C C . ARG A 1 439 ? 49.998 38.070 -32.353 1.00 37.53 439 ARG A C 1
ATOM 3288 O O . ARG A 1 439 ? 51.107 38.062 -31.835 1.00 37.53 439 ARG A O 1
ATOM 3295 N N . ALA A 1 440 ? 49.721 38.766 -33.450 1.00 33.81 440 ALA A N 1
ATOM 3296 C CA . ALA A 1 440 ? 50.539 39.878 -33.923 1.00 33.81 440 ALA A CA 1
ATOM 3297 C C . ALA A 1 440 ? 49.637 40.893 -34.654 1.00 33.81 440 ALA A C 1
ATOM 3299 O O . ALA A 1 440 ? 48.849 40.480 -35.508 1.00 33.81 440 ALA A O 1
ATOM 3300 N N . PRO A 1 441 ? 49.684 42.192 -34.307 1.00 37.31 441 PRO A N 1
ATOM 3301 C CA . PRO A 1 441 ? 49.016 43.247 -35.057 1.00 37.31 441 PRO A CA 1
ATOM 3302 C C . PRO A 1 441 ? 49.953 43.741 -36.162 1.00 37.31 441 PRO A C 1
ATOM 3304 O O . PRO A 1 441 ? 51.102 44.065 -35.869 1.00 37.31 441 PRO A O 1
ATOM 3307 N N . ASP A 1 442 ? 49.469 43.834 -37.401 1.00 34.91 442 ASP A N 1
ATOM 3308 C CA . ASP A 1 442 ? 50.262 44.385 -38.501 1.00 34.91 442 ASP A CA 1
ATOM 3309 C C . ASP A 1 442 ? 49.705 45.717 -39.005 1.00 34.91 442 ASP A C 1
ATOM 3311 O O . ASP A 1 442 ? 48.494 45.934 -39.121 1.00 34.91 442 ASP A O 1
ATOM 3315 N N . ALA A 1 443 ? 50.635 46.637 -39.228 1.00 34.47 443 ALA A N 1
ATOM 3316 C CA . ALA A 1 443 ? 50.422 48.045 -39.493 1.00 34.47 443 ALA A CA 1
ATOM 3317 C C . ALA A 1 443 ? 50.401 48.354 -41.005 1.00 34.47 443 ALA A C 1
ATOM 3319 O O . ALA A 1 443 ? 51.204 47.827 -41.757 1.00 34.47 443 ALA A O 1
ATOM 3320 N N . ARG A 1 444 ? 49.529 49.302 -41.391 1.00 32.38 444 ARG A N 1
ATOM 3321 C CA . ARG A 1 444 ? 49.610 50.253 -42.534 1.00 32.38 444 ARG A CA 1
ATOM 3322 C C . ARG A 1 444 ? 49.876 49.719 -43.972 1.00 32.38 444 ARG A C 1
ATOM 3324 O O . ARG A 1 444 ? 51.006 49.423 -44.315 1.00 32.38 444 ARG A O 1
ATOM 3331 N N . ALA A 1 445 ? 48.803 49.756 -44.791 1.00 31.64 445 ALA A N 1
ATOM 3332 C CA . ALA A 1 445 ? 48.561 50.345 -46.148 1.00 31.64 445 ALA A CA 1
ATOM 3333 C C . ALA A 1 445 ? 49.718 50.568 -47.181 1.00 31.64 445 ALA A C 1
ATOM 3335 O O . ALA A 1 445 ? 50.851 50.713 -46.740 1.00 31.64 445 ALA A O 1
ATOM 3336 N N . PRO A 1 446 ? 49.474 50.781 -48.516 1.00 43.28 446 PRO A N 1
ATOM 3337 C CA . PRO A 1 446 ? 48.197 51.023 -49.237 1.00 43.28 446 PRO A CA 1
ATOM 3338 C C . PRO A 1 446 ? 47.981 50.340 -50.634 1.00 43.28 446 PRO A C 1
ATOM 3340 O O . PRO A 1 446 ? 48.913 49.863 -51.264 1.00 43.28 446 PRO A O 1
ATOM 3343 N N . ALA A 1 447 ? 46.710 50.395 -51.089 1.00 37.31 447 ALA A N 1
ATOM 3344 C CA . ALA A 1 447 ? 46.108 50.490 -52.449 1.00 37.31 447 ALA A CA 1
ATOM 3345 C C . ALA A 1 447 ? 46.636 49.689 -53.674 1.00 37.31 447 ALA A C 1
ATOM 3347 O O . ALA A 1 447 ? 47.828 49.666 -53.961 1.00 37.31 447 ALA A O 1
ATOM 3348 N N . PRO A 1 448 ? 45.706 49.216 -54.536 1.00 40.31 448 PRO A N 1
ATOM 3349 C CA . PRO A 1 448 ? 45.749 49.659 -55.939 1.00 40.31 448 PRO A CA 1
ATOM 3350 C C . PRO A 1 448 ? 44.376 50.016 -56.548 1.00 40.31 448 PRO A C 1
ATOM 3352 O O . PRO A 1 448 ? 43.321 49.780 -55.964 1.00 40.31 448 PRO A O 1
ATOM 3355 N N . GLY A 1 449 ? 44.446 50.667 -57.714 1.00 34.16 449 GLY A N 1
ATOM 3356 C CA . GLY A 1 449 ? 43.405 51.470 -58.352 1.00 34.16 449 GLY A CA 1
ATOM 3357 C C . GLY A 1 449 ? 42.215 50.722 -58.959 1.00 34.16 449 GLY A C 1
ATOM 3358 O O . GLY A 1 449 ? 42.261 49.528 -59.243 1.00 34.16 449 GLY A O 1
ATOM 3359 N N . ALA A 1 450 ? 41.149 51.495 -59.163 1.00 39.88 450 ALA A N 1
ATOM 3360 C CA . ALA A 1 450 ? 39.933 51.121 -59.875 1.00 39.88 450 ALA A CA 1
ATOM 3361 C C . ALA A 1 450 ? 40.111 51.252 -61.405 1.00 39.88 450 ALA A C 1
ATOM 3363 O O . ALA A 1 450 ? 40.941 52.054 -61.842 1.00 39.88 450 ALA A O 1
ATOM 3364 N N . PRO A 1 451 ? 39.339 50.506 -62.218 1.00 46.25 451 PRO A N 1
ATOM 3365 C CA . PRO A 1 451 ? 39.441 50.557 -63.667 1.00 46.25 451 PRO A CA 1
ATOM 3366 C C . PRO A 1 451 ? 38.537 51.623 -64.301 1.00 46.25 451 PRO A C 1
ATOM 3368 O O . PRO A 1 451 ? 37.479 51.989 -63.791 1.00 46.25 451 PRO A O 1
ATOM 3371 N N . ASP A 1 452 ? 39.024 52.065 -65.452 1.00 35.59 452 ASP A N 1
ATOM 3372 C CA . ASP A 1 452 ? 38.524 53.076 -66.372 1.00 35.59 452 ASP A CA 1
ATOM 3373 C C . ASP A 1 452 ? 37.191 52.670 -67.034 1.00 35.59 452 ASP A C 1
ATOM 3375 O O . ASP A 1 452 ? 37.024 51.529 -67.472 1.00 35.59 452 ASP A O 1
ATOM 3379 N N . SER A 1 453 ? 36.244 53.605 -67.145 1.00 36.78 453 SER A N 1
ATOM 3380 C CA . SER A 1 453 ? 35.062 53.448 -68.002 1.00 36.78 453 SER A CA 1
ATOM 3381 C C . SER A 1 453 ? 34.658 54.792 -68.607 1.00 36.78 453 SER A C 1
ATOM 3383 O O . SER A 1 453 ? 34.216 55.707 -67.917 1.00 36.78 453 SER A O 1
ATOM 3385 N N . GLY A 1 454 ? 34.804 54.889 -69.925 1.00 36.50 454 GLY A N 1
ATOM 3386 C CA . GLY A 1 454 ? 34.271 55.956 -70.762 1.00 36.50 454 GLY A CA 1
ATOM 3387 C C . GLY A 1 454 ? 34.234 55.474 -72.210 1.00 36.50 454 GLY A C 1
ATOM 3388 O O . GLY A 1 454 ? 35.185 54.845 -72.674 1.00 36.50 454 GLY A O 1
ATOM 3389 N N . PRO A 1 455 ? 33.123 55.717 -72.917 1.00 52.47 455 PRO A N 1
ATOM 3390 C CA . PRO A 1 455 ? 33.220 56.736 -73.958 1.00 52.47 455 PRO A CA 1
ATOM 3391 C C . PRO A 1 455 ? 31.985 57.659 -74.017 1.00 52.47 455 PRO A C 1
ATOM 3393 O O . PRO A 1 455 ? 30.846 57.213 -73.899 1.00 52.47 455 PRO A O 1
ATOM 3396 N N . GLY A 1 456 ? 32.223 58.960 -74.242 1.00 43.16 456 GLY A N 1
ATOM 3397 C CA . GLY A 1 456 ? 31.237 59.881 -74.842 1.00 43.16 456 GLY A CA 1
ATOM 3398 C C . GLY A 1 456 ? 31.077 59.601 -76.353 1.00 43.16 456 GLY A C 1
ATOM 3399 O O . GLY A 1 456 ? 31.730 58.671 -76.829 1.00 43.16 456 GLY A O 1
ATOM 3400 N N . PRO A 1 457 ? 30.323 60.390 -77.160 1.00 56.69 457 PRO A N 1
ATOM 3401 C CA . PRO A 1 457 ? 30.388 61.857 -77.127 1.00 56.69 457 PRO A CA 1
ATOM 3402 C C . PRO A 1 457 ? 29.123 62.629 -77.614 1.00 56.69 457 PRO A C 1
ATOM 3404 O O . PRO A 1 457 ? 28.090 62.072 -77.970 1.00 56.69 457 PRO A O 1
ATOM 3407 N N . THR A 1 458 ? 29.313 63.950 -77.722 1.00 39.97 458 THR A N 1
ATOM 3408 C CA . THR A 1 458 ? 28.650 64.955 -78.585 1.00 39.97 458 THR A CA 1
ATOM 3409 C C . THR A 1 458 ? 27.371 65.660 -78.125 1.00 39.97 458 THR A C 1
ATOM 3411 O O . THR A 1 458 ? 26.286 65.094 -78.067 1.00 39.97 458 THR A O 1
ATOM 3414 N N . GLY A 1 459 ? 27.531 66.977 -77.926 1.00 31.02 459 GLY A N 1
ATOM 3415 C CA . GLY A 1 459 ? 26.462 67.969 -77.851 1.00 31.02 459 GLY A CA 1
ATOM 3416 C C . GLY A 1 459 ? 26.899 69.314 -77.255 1.00 31.02 459 GLY A C 1
ATOM 3417 O O . GLY A 1 459 ? 26.327 69.721 -76.252 1.00 31.02 459 GLY A O 1
ATOM 3418 N N . GLY A 1 460 ? 27.899 70.003 -77.835 1.00 37.62 460 GLY A N 1
ATOM 3419 C CA . GLY A 1 460 ? 28.273 71.361 -77.404 1.00 37.62 460 GLY A CA 1
ATOM 3420 C C . GLY A 1 460 ? 29.547 71.957 -78.025 1.00 37.62 460 GLY A C 1
ATOM 3421 O O . GLY A 1 460 ? 30.530 72.068 -77.311 1.00 37.62 460 GLY A O 1
ATOM 3422 N N . ARG A 1 461 ? 29.436 72.367 -79.302 1.00 39.00 461 ARG A N 1
ATOM 3423 C CA . ARG A 1 461 ? 30.286 73.267 -80.129 1.00 39.00 461 ARG A CA 1
ATOM 3424 C C . ARG A 1 461 ? 31.766 72.957 -80.360 1.00 39.00 461 ARG A C 1
ATOM 3426 O O . ARG A 1 461 ? 32.547 72.920 -79.392 1.00 39.00 461 ARG A O 1
#

Sequence (461 aa):
MGDVITIDGPAGAGKTTTARAVAAALGFVYLDSGALYRAIAVAAGARGLLPEEGAVWQAFVDGLRLEAQPAGSEFRVRVDGEEVTERLRAPEVAALASRIATLPEVRALVRRLLRGLAAQSSCVAEGRDMGTAVFADAKLKIFLDAPLAERARRRQLELAAAGRGQELGEVERQMAARDERDRGRELSPLRPPEDAVRIQTAGMTPAEQSALIAALYRGGGWPAGSRFHRAVRAAGGALVRLVLAPRVGGQALVPRGPFILASNHLSYLDPPLLGLLCPAPVAFLAKRELFRVPGFSHLIRALYAIPLRRGGYDKQALEAALESLRRGIPVTVFPEGTRVREGERSRPRRGAAALARLAQVPVVPARLEGSDRPLRSLLRREPIRLRFGPPLPPPDPSGAAGDGAYLEALMAAIAALRQASDARAPAPRSPDARALDPRAPDARAPAPGAPDSGPGPTGGR

Radius of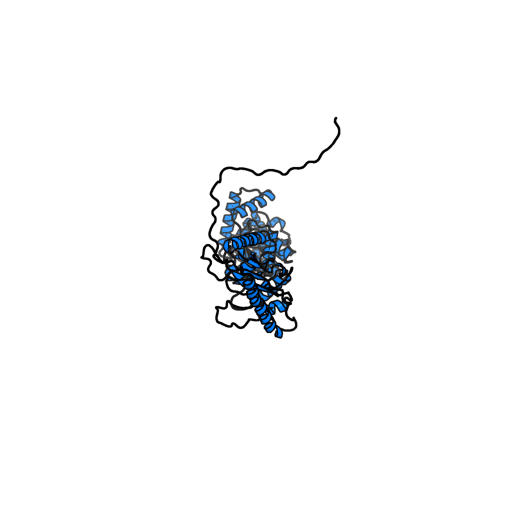 gyration: 33.1 Å; Cα contacts (8 Å, |Δi|>4): 752; chains: 1; bounding box: 82×100×116 Å

Organism: Eiseniibacteriota bacterium (NCBI:txid2212470)

InterPro domains:
  IPR002123 Phospholipid/glycerol acyltransferase [PF01553] (247-367)
  IPR002123 Phospholipid/glycerol acyltransferase [SM00563] (259-371)
  IPR003136 Cytidylate kinase [MF_00238] (3-221)
  IPR003136 Cytidylate kinase [TIGR00017] (4-204)
  IPR011994 Cytidylate kinase domain [PF02224] (5-208)
  IPR011994 Cytidylate kinase domain [cd02020] (4-201)
  IPR027417 P-loop containing nucleoside triphosphate hydrolase [G3DSA:3.40.50.300] (2-219)
  IPR027417 P-loop containing nucleoside triphosphate hydrolase [SSF52540] (1-217)

Solvent-accessible surface area (backbone atoms only — not comparable to full-atom values): 25910 Å² total; per-residue (Å²): 123,37,58,38,35,22,35,20,40,59,84,60,32,53,52,70,63,25,36,28,43,31,6,56,76,69,76,20,32,19,41,56,53,61,58,52,41,15,50,53,25,50,60,34,54,77,68,68,59,57,75,86,52,59,86,54,49,52,62,50,58,75,69,54,50,76,47,77,52,60,54,48,56,42,66,43,39,28,51,76,84,41,78,42,58,79,64,44,74,41,66,71,28,49,53,46,17,64,54,42,66,73,40,69,60,57,48,50,52,52,45,52,52,54,51,58,54,39,56,76,36,33,28,22,36,36,40,44,31,32,38,60,68,70,37,66,80,40,80,38,32,34,25,33,34,57,58,64,71,60,21,21,51,54,46,35,52,56,29,40,76,70,77,56,63,63,59,57,70,59,47,36,51,56,49,49,59,47,48,48,54,42,44,69,36,89,75,70,33,49,53,76,39,95,82,35,50,75,42,73,45,75,95,54,52,52,67,57,51,15,48,32,52,52,25,45,70,57,43,39,22,52,50,90,82,36,73,65,34,50,50,52,44,51,53,52,35,50,50,44,45,75,64,40,48,60,47,76,44,42,69,88,49,59,75,88,62,44,32,35,39,36,29,68,61,79,34,93,52,46,61,62,49,48,28,44,69,41,96,55,71,31,25,27,78,36,58,46,72,58,62,70,40,79,72,52,28,59,54,44,23,46,46,26,36,27,71,35,69,91,93,55,96,41,72,66,48,53,50,27,50,46,45,31,36,76,71,44,32,19,36,46,40,51,57,68,70,58,77,68,62,94,87,62,91,69,80,72,53,66,60,55,38,48,50,29,29,74,59,65,31,38,36,30,26,22,36,70,42,69,68,62,60,77,81,84,56,93,68,64,89,68,55,29,38,38,37,42,40,73,58,39,76,43,55,69,75,89,49,77,82,53,37,60,64,53,46,52,53,48,51,50,53,27,53,53,57,53,60,69,57,63,81,68,62,79,76,82,79,75,95,80,81,83,88,86,83,93,83,79,90,84,81,81,89,84,87,84,85,84,86,90,86,84,82,86,86,89,90,81,135

Mean predicted aligned error: 14.69 Å

Nearest PDB structures (foldseek):
  1kdp-assembly1_A  TM=9.273E-01  e=4.676E-17  Escherichia coli
  2feo-assembly1_A  TM=9.319E-01  e=7.235E-15  Escherichia coli
  1cke-assembly1_A  TM=8.104E-01  e=2.798E-16  Escherichia coli
  2fem-assembly1_A  TM=8.122E-01  e=1.277E-15  Escherichia coli
  4e22-assembly1_A  TM=8.361E-01  e=8.513E-15  Yersinia pseudotuberculosis YPIII